Protein AF-A0A662R288-F1 (afdb_monomer_lite)

pLDDT: mean 72.94, std 19.85, range [29.5, 97.81]

Radius of gyration: 33.23 Å; chains: 1; bounding box: 71×56×104 Å

Foldseek 3Di:
DDPPDDDPFKAQPVLQLLLLLVCLQQVWFWFDDPRIIGTDHPVVLVVVLVVCVVVVVVVRSVRSVVSVVDRSDQDLCLLLDKDKDKDWAFPLLVVVLVQVCVVVQADSQLCCLQVQQLVVLVVLLVVLCPDPSGDPVSSVSNVVSSVVRNPTDRDNPQFDFFDFDADDDPVLLVLVVVLVLVLLQVLCVVLVQPSVLSVLVCCLQCPPCPSVPNVVVVPDPDDDPVVVVCPQCVVFAFTAGPPFRWGKGWDWPQSLPQQVSPPVSVVVSCVVPNPSSVVSSLVSQCVQAPPPDDDPVRPPPDPPPPPPDPVDRPSTGTQIFTWGWDRDLSFIDTVNHTLDPVCLLVQLVCCLVVRSVADDDPLVVLVVVLVVCVVVVNVVSNVVSVVSSSNNVSSSVVSSSVSVSVSSSSRGIDMDMYMDSPSCVSVVVSPDPPDDSNVSSSVSSNPVD

Sequence (449 aa):
MESSTTFPTIFDPKYEKSAELIAYLTKGIAYRDNGDIRVAGRSELNKIIAEKYEQKDFIGANEILEAAKRTFEITSEELAERVSRSIRVPTPTYLKLVEIAFKKEVSLASVMRTVVLGPVIKRVLDKLSSRPEVVPERLSRVEAVFEDWIEPESAKQREYFLDFTYERSLEVCEMLTRYVEFEFFRLCAKLDVPKKAAELYWSYVVSPSDTLYGSWLMRTKGMDIHKSYDMVISEGGPSISVGTLFLNYKLHLGLDYVNQVSETDMDGIRDKFGQQIINSMATAIAIMCTEQYMTLEDMYLEEDMFVKHVDEPPSTIHVDFNITQRVDDDHVYLDGIEVCEENRNAIAKNILTQHLHGTILDEQRTQKEIQTAISADDLDTASELSEKLAEYSVRMGVAEWITNSLFSAIETSEVITFTIPPIFIPILNSLQENKQIPDLVERYLQKEQ

Structure (mmCIF, N/CA/C/O backbone):
data_AF-A0A662R288-F1
#
_entry.id   AF-A0A662R288-F1
#
loop_
_atom_site.group_PDB
_atom_site.id
_atom_site.type_symbol
_atom_site.label_atom_id
_atom_site.label_alt_id
_atom_site.label_comp_id
_atom_site.label_asym_id
_atom_site.label_entity_id
_atom_site.label_seq_id
_atom_site.pdbx_PDB_ins_code
_atom_site.Cartn_x
_atom_site.Cartn_y
_atom_site.Cartn_z
_atom_site.occupancy
_atom_site.B_iso_or_equiv
_atom_site.auth_seq_id
_atom_site.auth_comp_id
_atom_site.auth_asym_id
_atom_site.auth_atom_id
_atom_site.pdbx_PDB_model_num
ATOM 1 N N . MET A 1 1 ? -17.562 -25.225 22.498 1.00 29.92 1 MET A N 1
ATOM 2 C CA . MET A 1 1 ? -17.608 -25.149 23.973 1.00 29.92 1 MET A CA 1
ATOM 3 C C . MET A 1 1 ? -17.887 -23.703 24.333 1.00 29.92 1 MET A C 1
ATOM 5 O O . MET A 1 1 ? -17.007 -22.871 24.163 1.00 29.92 1 MET A O 1
ATOM 9 N N . GLU A 1 2 ? -19.125 -23.388 24.699 1.00 29.50 2 GLU A N 1
ATOM 10 C CA . GLU A 1 2 ? -19.513 -22.043 25.134 1.00 29.50 2 GLU A CA 1
ATOM 11 C C . GLU A 1 2 ? -18.982 -21.833 26.553 1.00 29.50 2 GLU A C 1
ATOM 13 O O . GLU A 1 2 ? -19.449 -22.463 27.500 1.00 29.50 2 GLU A O 1
ATOM 18 N N . SER A 1 3 ? -17.937 -21.016 26.704 1.00 35.97 3 SER A N 1
ATOM 19 C CA . SER A 1 3 ? -17.489 -20.600 28.028 1.00 35.97 3 SER A CA 1
ATOM 20 C C . SER A 1 3 ? -18.567 -19.695 28.622 1.00 35.97 3 SER A C 1
ATOM 22 O O . SER A 1 3 ? -18.914 -18.670 28.030 1.00 35.97 3 SER A O 1
ATOM 24 N N . SER A 1 4 ? -19.107 -20.060 29.790 1.00 41.00 4 SER A N 1
ATOM 25 C CA . SER A 1 4 ? -19.939 -19.157 30.589 1.00 41.00 4 SER A CA 1
ATOM 26 C C . SER A 1 4 ? -19.045 -18.017 31.078 1.00 41.00 4 SER A C 1
ATOM 28 O O . SER A 1 4 ? -18.435 -18.072 32.144 1.00 41.00 4 SER A O 1
ATOM 30 N N . THR A 1 5 ? -18.860 -17.021 30.223 1.00 47.38 5 THR A N 1
ATOM 31 C CA . THR A 1 5 ? -17.965 -15.898 30.461 1.00 47.38 5 THR A CA 1
ATOM 32 C C . THR A 1 5 ? -18.755 -14.833 31.196 1.00 47.38 5 THR A C 1
ATOM 34 O O . THR A 1 5 ? -19.338 -13.936 30.587 1.00 47.38 5 THR A O 1
ATOM 37 N N . THR A 1 6 ? -18.775 -14.937 32.525 1.00 60.97 6 THR A N 1
ATOM 38 C CA . THR A 1 6 ? -19.049 -13.790 33.396 1.00 60.97 6 THR A CA 1
ATOM 39 C C . THR A 1 6 ? -18.181 -12.613 32.949 1.00 60.97 6 THR A C 1
ATOM 41 O O . THR A 1 6 ? -17.072 -12.819 32.440 1.00 60.97 6 THR A O 1
ATOM 44 N N . PHE A 1 7 ? -18.670 -11.376 33.089 1.00 66.06 7 PHE A N 1
ATOM 45 C CA . PHE A 1 7 ? -17.823 -10.213 32.821 1.00 66.06 7 PHE A CA 1
ATOM 46 C C . PHE A 1 7 ? -16.514 -10.333 33.612 1.00 66.06 7 PHE A C 1
ATOM 48 O O . PHE A 1 7 ? -16.550 -10.781 34.762 1.00 66.06 7 PHE A O 1
ATOM 55 N N . PRO A 1 8 ? -15.367 -9.948 33.026 1.00 70.94 8 PRO A N 1
ATOM 56 C CA . PRO A 1 8 ? -14.190 -9.716 33.840 1.00 70.94 8 PRO A CA 1
ATOM 57 C C . PRO A 1 8 ? -14.581 -8.691 34.906 1.00 70.94 8 PRO A C 1
ATOM 59 O O . PRO A 1 8 ? -15.168 -7.657 34.593 1.00 70.94 8 PRO A O 1
ATOM 62 N N . THR A 1 9 ? -14.320 -9.006 36.167 1.00 79.75 9 THR A N 1
ATOM 63 C CA . THR A 1 9 ? -14.575 -8.099 37.294 1.00 79.75 9 THR A CA 1
ATOM 64 C C . THR A 1 9 ? -13.290 -7.464 37.807 1.00 79.75 9 THR A C 1
ATOM 66 O O . THR A 1 9 ? -13.352 -6.643 38.714 1.00 79.75 9 THR A O 1
ATOM 69 N N . ILE A 1 10 ? -12.140 -7.823 37.225 1.00 83.69 10 ILE A N 1
ATOM 70 C CA . ILE A 1 10 ? -10.804 -7.324 37.555 1.00 83.69 10 ILE A CA 1
ATOM 71 C C . ILE A 1 10 ? -10.089 -6.976 36.246 1.00 83.69 10 ILE A C 1
ATOM 73 O O . ILE A 1 10 ? -10.077 -7.772 35.305 1.00 83.69 10 ILE A O 1
ATOM 77 N N . PHE A 1 11 ? -9.502 -5.788 36.200 1.00 83.44 11 PHE A N 1
ATOM 78 C CA . PHE A 1 11 ? -8.850 -5.185 35.049 1.00 83.44 11 PHE A CA 1
ATOM 79 C C . PHE A 1 11 ? -7.516 -4.577 35.479 1.00 83.44 11 PHE A C 1
ATOM 81 O O . PHE A 1 11 ? -7.432 -3.913 36.511 1.00 83.44 11 PHE A O 1
ATOM 88 N N . ASP A 1 12 ? -6.489 -4.738 34.649 1.00 83.44 12 ASP A N 1
ATOM 89 C CA . ASP A 1 12 ? -5.259 -3.944 34.750 1.00 83.44 12 ASP A CA 1
ATOM 90 C C . ASP A 1 12 ? -5.601 -2.443 34.585 1.00 83.44 12 ASP A C 1
ATOM 92 O O . ASP A 1 12 ? -6.465 -2.115 33.759 1.00 83.44 12 ASP A O 1
ATOM 96 N N . PRO A 1 13 ? -4.939 -1.518 35.311 1.00 82.75 13 PRO A N 1
ATOM 97 C CA . PRO A 1 13 ? -5.102 -0.069 35.158 1.00 82.75 13 PRO A CA 1
ATOM 98 C C . PRO A 1 13 ? -5.146 0.453 33.725 1.00 82.75 13 PRO A C 1
ATOM 100 O O . PRO A 1 13 ? -5.882 1.395 33.440 1.00 82.75 13 PRO A O 1
ATOM 103 N N . LYS A 1 14 ? -4.397 -0.156 32.800 1.00 81.38 14 LYS A N 1
ATOM 104 C CA . LYS A 1 14 ? -4.391 0.255 31.388 1.00 81.38 14 LYS A CA 1
ATOM 105 C C . LYS A 1 14 ? -5.735 0.039 30.676 1.00 81.38 14 LYS A C 1
ATOM 107 O O . LYS A 1 14 ? -5.948 0.593 29.601 1.00 81.38 14 LYS A O 1
ATOM 112 N N . TYR A 1 15 ? -6.645 -0.739 31.265 1.00 81.69 15 TYR A N 1
ATOM 113 C CA . TYR A 1 15 ? -7.986 -1.020 30.750 1.00 81.69 15 TYR A CA 1
ATOM 114 C C . TYR A 1 15 ? -9.103 -0.321 31.542 1.00 81.69 15 TYR A C 1
ATOM 116 O O . TYR A 1 15 ? -10.254 -0.750 31.460 1.00 81.69 15 TYR A O 1
ATOM 124 N N . GLU A 1 16 ? -8.805 0.774 32.250 1.00 84.75 16 GLU A N 1
ATOM 125 C CA . GLU A 1 16 ? -9.781 1.583 33.006 1.00 84.75 16 GLU A CA 1
ATOM 126 C C . GLU A 1 16 ? -11.053 1.896 32.213 1.00 84.75 16 GLU A C 1
ATOM 128 O O . GLU A 1 16 ? -12.156 1.618 32.674 1.00 84.75 16 GLU A O 1
ATOM 133 N N . LYS A 1 17 ? -10.915 2.352 30.963 1.00 83.56 17 LYS A N 1
ATOM 134 C CA . LYS A 1 17 ? -12.061 2.646 30.086 1.00 83.56 17 LYS A CA 1
ATOM 135 C C . LYS A 1 17 ? -12.937 1.428 29.771 1.00 83.56 17 LYS A C 1
ATOM 137 O O . LYS A 1 17 ? -14.134 1.579 29.543 1.00 83.56 17 LYS A O 1
ATOM 142 N N . SER A 1 18 ? -12.372 0.222 29.796 1.00 82.69 18 SER A N 1
ATOM 143 C CA . SER A 1 18 ? -13.142 -1.023 29.645 1.00 82.69 18 SER A CA 1
ATOM 144 C C . SER A 1 18 ? -13.933 -1.348 30.900 1.00 82.69 18 SER A C 1
ATOM 146 O O . SER A 1 18 ? -15.098 -1.731 30.802 1.00 82.69 18 SER A O 1
ATOM 148 N N . ALA A 1 19 ? -13.334 -1.136 32.071 1.00 85.50 19 ALA A N 1
ATOM 149 C CA . ALA A 1 19 ? -14.025 -1.281 33.344 1.00 85.50 19 ALA A CA 1
ATOM 150 C C . ALA A 1 19 ? -15.165 -0.256 33.486 1.00 85.50 19 ALA A C 1
ATOM 152 O O . ALA A 1 19 ? -16.266 -0.627 33.886 1.00 85.50 19 ALA A O 1
ATOM 153 N N . GLU A 1 20 ? -14.940 1.003 33.093 1.00 86.81 20 GLU A N 1
ATOM 154 C CA . GLU A 1 20 ? -15.966 2.056 33.084 1.00 86.81 20 GLU A CA 1
ATOM 155 C C . GLU A 1 20 ? -17.145 1.705 32.165 1.00 86.81 20 GLU A C 1
ATOM 157 O O . GLU A 1 20 ? -18.300 1.824 32.574 1.00 86.81 20 GLU A O 1
ATOM 162 N N . LEU A 1 21 ? -16.878 1.207 30.951 1.00 86.94 21 LEU A N 1
ATOM 163 C CA . LEU A 1 21 ? -17.926 0.758 30.032 1.00 86.94 21 LEU A CA 1
ATOM 164 C C . LEU A 1 21 ? -18.740 -0.402 30.615 1.00 86.94 21 LEU A C 1
ATOM 166 O O . LEU A 1 21 ? -19.968 -0.395 30.553 1.00 86.94 21 LEU A O 1
ATOM 170 N N . ILE A 1 22 ? -18.080 -1.401 31.202 1.00 87.19 22 ILE A N 1
ATOM 171 C CA . ILE A 1 22 ? -18.778 -2.545 31.802 1.00 87.19 22 ILE A CA 1
ATOM 172 C C . ILE A 1 22 ? -19.601 -2.095 33.012 1.00 87.19 22 ILE A C 1
ATOM 174 O O . ILE A 1 22 ? -20.753 -2.511 33.152 1.00 87.19 22 ILE A O 1
ATOM 178 N N . ALA A 1 23 ? -19.068 -1.200 33.847 1.00 88.62 23 ALA A N 1
ATOM 179 C CA . ALA A 1 23 ? -19.806 -0.586 34.947 1.00 88.62 23 ALA A CA 1
ATOM 180 C C . ALA A 1 23 ? -21.039 0.179 34.435 1.00 88.62 23 ALA A C 1
ATOM 182 O O . ALA A 1 23 ? -22.141 -0.004 34.959 1.00 88.62 23 ALA A O 1
ATOM 183 N N . TYR A 1 24 ? -20.899 0.952 33.354 1.00 89.81 24 TYR A N 1
ATOM 184 C CA . TYR A 1 24 ? -22.025 1.602 32.689 1.00 89.81 24 TYR A CA 1
ATOM 185 C C . TYR A 1 24 ? -23.062 0.572 32.218 1.00 89.81 24 TYR A C 1
ATOM 187 O O . TYR A 1 24 ? -24.219 0.642 32.628 1.00 89.81 24 TYR A O 1
ATOM 195 N N . LEU A 1 25 ? -22.679 -0.436 31.437 1.00 89.25 25 LEU A N 1
ATOM 196 C CA . LEU A 1 25 ? -23.621 -1.417 30.886 1.00 89.25 25 LEU A CA 1
ATOM 197 C C . LEU A 1 25 ? -24.346 -2.237 31.962 1.00 89.25 25 LEU A C 1
ATOM 199 O O . LEU A 1 25 ? -25.500 -2.601 31.759 1.00 89.25 25 LEU A O 1
ATOM 203 N N . THR A 1 26 ? -23.715 -2.489 33.110 1.00 88.38 26 THR A N 1
ATOM 204 C CA . THR A 1 26 ? -24.256 -3.355 34.178 1.00 88.38 26 THR A CA 1
ATOM 205 C C . THR A 1 26 ? -24.857 -2.598 35.367 1.00 88.38 26 THR A C 1
ATOM 207 O O . THR A 1 26 ? -25.312 -3.220 36.326 1.00 88.38 26 THR A O 1
ATOM 210 N N . LYS A 1 27 ? -24.853 -1.252 35.351 1.00 88.19 27 LYS A N 1
ATOM 211 C CA . LYS A 1 27 ? -25.086 -0.415 36.555 1.00 88.19 27 LYS A CA 1
ATOM 212 C C . LYS A 1 27 ? -24.147 -0.786 37.720 1.00 88.19 27 LYS A C 1
ATOM 214 O O . LYS A 1 27 ? -24.495 -0.607 38.891 1.00 88.19 27 LYS A O 1
ATOM 219 N N . GLY A 1 28 ? -22.971 -1.311 37.390 1.00 88.12 28 GLY A N 1
ATOM 220 C CA . GLY A 1 28 ? -21.889 -1.563 38.324 1.00 88.12 28 GLY A CA 1
ATOM 221 C C . GLY A 1 28 ? -21.140 -0.284 38.688 1.00 88.12 28 GLY A C 1
ATOM 222 O O . GLY A 1 28 ? -21.416 0.804 38.181 1.00 88.12 28 GLY A O 1
ATOM 223 N N . ILE A 1 29 ? -20.174 -0.432 39.585 1.00 88.62 29 ILE A N 1
ATOM 224 C CA . ILE A 1 29 ? -19.279 0.631 40.034 1.00 88.62 29 ILE A CA 1
ATOM 225 C C . ILE A 1 29 ? -17.857 0.167 39.744 1.00 88.62 29 ILE A C 1
ATOM 227 O O . ILE A 1 29 ? -17.453 -0.893 40.226 1.00 88.62 29 ILE A O 1
ATOM 231 N N . ALA A 1 30 ? -17.123 0.947 38.948 1.00 89.19 30 ALA A N 1
ATOM 232 C CA . ALA A 1 30 ? -15.697 0.750 38.733 1.00 89.19 30 ALA A CA 1
ATOM 233 C C . ALA A 1 30 ? -14.914 1.408 39.881 1.00 89.19 30 ALA A C 1
ATOM 235 O O . ALA A 1 30 ? -15.137 2.579 40.189 1.00 89.19 30 ALA A O 1
ATOM 236 N N . TYR A 1 31 ? -14.018 0.669 40.530 1.00 88.88 31 TYR A N 1
ATOM 237 C CA . TYR A 1 31 ? -13.206 1.156 41.648 1.00 88.88 31 TYR A CA 1
ATOM 238 C C . TYR A 1 31 ? -11.808 0.541 41.619 1.00 88.88 31 TYR A C 1
ATOM 240 O O . TYR A 1 31 ? -11.610 -0.527 41.049 1.00 88.88 31 TYR A O 1
ATOM 248 N N . ARG A 1 32 ? -10.824 1.200 42.236 1.00 87.75 32 ARG A N 1
ATOM 249 C CA . ARG A 1 32 ? -9.459 0.672 42.334 1.00 87.75 32 ARG A CA 1
ATOM 250 C C . ARG A 1 32 ? -9.286 -0.101 43.643 1.00 87.75 32 ARG A C 1
ATOM 252 O O . ARG A 1 32 ? -9.729 0.365 44.686 1.00 87.75 32 ARG A O 1
ATOM 259 N N . ASP A 1 33 ? -8.645 -1.264 43.593 1.00 85.00 33 ASP A N 1
ATOM 260 C CA . ASP A 1 33 ? -8.300 -2.073 44.769 1.00 85.00 33 ASP A CA 1
ATOM 261 C C . ASP A 1 33 ? -6.966 -2.779 44.526 1.00 85.00 33 ASP A C 1
ATOM 263 O O . ASP A 1 33 ? -6.814 -3.529 43.563 1.00 85.00 33 ASP A O 1
ATOM 267 N N . ASN A 1 34 ? -5.981 -2.511 45.388 1.00 83.00 34 ASN A N 1
ATOM 268 C CA . ASN A 1 34 ? -4.623 -3.068 45.308 1.00 83.00 34 ASN A CA 1
ATOM 269 C C . ASN A 1 34 ? -3.922 -2.879 43.951 1.00 83.00 34 ASN A C 1
ATOM 271 O O . ASN A 1 34 ? -3.138 -3.721 43.524 1.00 83.00 34 ASN A O 1
ATOM 275 N N . GLY A 1 35 ? -4.182 -1.755 43.285 1.00 83.06 35 GLY A N 1
ATOM 276 C CA . GLY A 1 35 ? -3.567 -1.426 42.001 1.00 83.06 35 GLY A CA 1
ATOM 277 C C . GLY A 1 35 ? -4.359 -1.894 40.786 1.00 83.06 35 GLY A C 1
ATOM 278 O O . GLY A 1 35 ? -4.133 -1.322 39.732 1.00 83.06 35 GLY A O 1
ATOM 279 N N . ASP A 1 36 ? -5.324 -2.802 40.929 1.00 87.75 36 ASP A N 1
ATOM 280 C CA . ASP A 1 36 ? -6.225 -3.215 39.847 1.00 87.75 36 ASP A CA 1
ATOM 281 C C . ASP A 1 36 ? -7.520 -2.398 39.853 1.00 87.75 36 ASP A C 1
ATOM 283 O O . ASP A 1 36 ? -7.914 -1.823 40.870 1.00 87.75 36 ASP A O 1
ATOM 287 N N . ILE A 1 37 ? -8.216 -2.377 38.720 1.00 87.94 37 ILE A N 1
ATOM 288 C CA . ILE A 1 37 ? -9.551 -1.797 38.586 1.00 87.94 37 ILE A CA 1
ATOM 289 C C . ILE A 1 37 ? -10.573 -2.923 38.635 1.00 87.94 37 ILE A C 1
ATOM 291 O O . ILE A 1 37 ? -10.475 -3.902 37.904 1.00 87.94 37 ILE A O 1
ATOM 295 N N . ARG A 1 38 ? -11.573 -2.794 39.499 1.00 89.56 38 ARG A N 1
ATOM 296 C CA . ARG A 1 38 ? -12.622 -3.784 39.707 1.00 89.56 38 ARG A CA 1
ATOM 297 C C . ARG A 1 38 ? -13.991 -3.218 39.389 1.00 89.56 38 ARG A C 1
ATOM 299 O O . ARG A 1 38 ? -14.214 -2.025 39.558 1.00 89.56 38 ARG A O 1
ATOM 306 N N . VAL A 1 39 ? -14.907 -4.080 38.953 1.00 88.69 39 VAL A N 1
ATOM 307 C CA . VAL A 1 39 ? -16.311 -3.724 38.709 1.00 88.69 39 VAL A CA 1
ATOM 308 C C . VAL A 1 39 ? -17.202 -4.610 39.563 1.00 88.69 39 VAL A C 1
ATOM 310 O O . VAL A 1 39 ? -17.143 -5.831 39.447 1.00 88.69 39 VAL A O 1
ATOM 313 N N . ALA A 1 40 ? -18.033 -3.994 40.404 1.00 88.19 40 ALA A N 1
ATOM 314 C CA . ALA A 1 40 ? -18.968 -4.708 41.271 1.00 88.19 40 ALA A CA 1
ATOM 315 C C . ALA A 1 40 ? -20.350 -4.047 41.291 1.00 88.19 40 ALA A C 1
ATOM 317 O O . ALA A 1 40 ? -20.490 -2.831 41.131 1.00 88.19 40 ALA A O 1
ATOM 318 N N . GLY A 1 41 ? -21.385 -4.855 41.525 1.00 87.50 41 GLY A N 1
ATOM 319 C CA . GLY A 1 41 ? -22.732 -4.357 41.800 1.00 87.50 41 GLY A CA 1
ATOM 320 C C . GLY A 1 41 ? -22.824 -3.724 43.192 1.00 87.50 41 GLY A C 1
ATOM 321 O O . GLY A 1 41 ? -22.038 -4.026 44.086 1.00 87.50 41 GLY A O 1
ATOM 322 N N . ARG A 1 42 ? -23.827 -2.871 43.426 1.00 85.69 42 ARG A N 1
ATOM 323 C CA . ARG A 1 42 ? -23.955 -2.109 44.686 1.00 85.69 42 ARG A CA 1
ATOM 324 C C . ARG A 1 42 ? -24.045 -2.986 45.945 1.00 85.69 42 ARG A C 1
ATOM 326 O O . ARG A 1 42 ? -23.503 -2.622 46.984 1.00 85.69 42 ARG A O 1
ATOM 333 N N . SER A 1 43 ? -24.720 -4.133 45.864 1.00 85.62 43 SER A N 1
ATOM 334 C CA . SER A 1 43 ? -24.834 -5.087 46.977 1.00 85.62 43 SER A CA 1
ATOM 335 C C . SER A 1 43 ? -23.499 -5.749 47.319 1.00 85.62 43 SER A C 1
ATOM 337 O O . SER A 1 43 ? -23.170 -5.896 48.493 1.00 85.62 43 SER A O 1
ATOM 339 N N . GLU A 1 44 ? -22.728 -6.122 46.300 1.00 87.56 44 GLU A N 1
ATOM 340 C CA . GLU A 1 44 ? -21.397 -6.706 46.454 1.00 87.56 44 GLU A CA 1
ATOM 341 C C . GLU A 1 44 ? -20.402 -5.663 46.969 1.00 87.56 44 GLU A C 1
ATOM 343 O O . GLU A 1 44 ? -19.671 -5.925 47.920 1.00 87.56 44 GLU A O 1
ATOM 348 N N . LEU A 1 45 ? -20.463 -4.438 46.441 1.00 88.12 45 LEU A N 1
ATOM 349 C CA . LEU A 1 45 ? -19.626 -3.330 46.887 1.00 88.12 45 LEU A CA 1
ATOM 350 C C . LEU A 1 45 ? -19.818 -3.025 48.381 1.00 88.12 45 LEU A C 1
ATOM 352 O O . LEU A 1 45 ? -18.841 -2.852 49.103 1.00 88.12 45 LEU A O 1
ATOM 356 N N . ASN A 1 46 ? -21.064 -3.020 48.870 1.00 88.69 46 ASN A N 1
ATOM 357 C CA . ASN A 1 46 ? -21.354 -2.823 50.295 1.00 88.69 46 ASN A CA 1
ATOM 358 C C . ASN A 1 46 ? -20.699 -3.898 51.175 1.00 88.69 46 ASN A C 1
ATOM 360 O O . ASN A 1 46 ? -20.231 -3.590 52.271 1.00 88.69 46 ASN A O 1
ATOM 364 N N . LYS A 1 47 ? -20.651 -5.148 50.694 1.00 91.38 47 LYS A N 1
ATOM 365 C CA . LYS A 1 47 ? -19.984 -6.249 51.394 1.00 91.38 47 LYS A CA 1
ATOM 366 C C . LYS A 1 47 ? -18.471 -6.021 51.452 1.00 91.38 47 LYS A C 1
ATOM 368 O O . LYS A 1 47 ? -17.891 -6.114 52.526 1.00 91.38 47 LYS A O 1
ATOM 373 N N . ILE A 1 48 ? -17.862 -5.638 50.330 1.00 90.81 48 ILE A N 1
ATOM 374 C CA . ILE A 1 48 ? -16.421 -5.354 50.236 1.00 90.81 48 ILE A CA 1
ATOM 375 C C . ILE A 1 48 ? -16.031 -4.180 51.145 1.00 90.81 48 ILE A C 1
ATOM 377 O O . ILE A 1 48 ? -15.029 -4.247 51.853 1.00 90.81 48 ILE A O 1
ATOM 381 N N . ILE A 1 49 ? -16.844 -3.121 51.181 1.00 90.50 49 ILE A N 1
ATOM 382 C CA . ILE A 1 49 ? -16.633 -1.977 52.078 1.00 90.50 49 ILE A CA 1
ATOM 383 C C . ILE A 1 49 ? -16.671 -2.433 53.544 1.00 90.50 49 ILE A C 1
ATOM 385 O O . ILE A 1 49 ? -15.784 -2.069 54.315 1.00 90.50 49 ILE A O 1
ATOM 389 N N . ALA A 1 50 ? -17.657 -3.249 53.933 1.00 91.81 50 ALA A N 1
ATOM 390 C CA . ALA A 1 50 ? -17.756 -3.775 55.296 1.00 91.81 50 ALA A CA 1
ATOM 391 C C . ALA A 1 50 ? -16.529 -4.625 55.679 1.00 91.81 50 ALA A C 1
ATOM 393 O O . ALA A 1 50 ? -15.950 -4.409 56.742 1.00 91.81 50 ALA A O 1
ATOM 394 N N . GLU A 1 51 ? -16.078 -5.514 54.788 1.00 92.81 51 GLU A N 1
ATOM 395 C CA . GLU A 1 51 ? -14.876 -6.337 54.988 1.00 92.81 51 GLU A CA 1
ATOM 396 C C . GLU A 1 51 ? -13.611 -5.475 55.170 1.00 92.81 51 GLU A C 1
ATOM 398 O O . GLU A 1 51 ? -12.796 -5.742 56.055 1.00 92.81 51 GLU A O 1
ATOM 403 N N . LYS A 1 52 ? -13.457 -4.392 54.395 1.00 92.00 52 LYS A N 1
ATOM 404 C CA . LYS A 1 52 ? -12.343 -3.437 54.544 1.00 92.00 52 LYS A CA 1
ATOM 405 C C . LYS A 1 52 ? -12.374 -2.715 55.898 1.00 92.00 52 LYS A C 1
ATOM 407 O O . LYS A 1 52 ? -11.332 -2.570 56.540 1.00 92.00 52 LYS A O 1
ATOM 412 N N . TYR A 1 53 ? -13.560 -2.322 56.375 1.00 91.81 53 TYR A N 1
ATOM 413 C CA . TYR A 1 53 ? -13.728 -1.751 57.718 1.00 91.81 53 TYR A CA 1
ATOM 414 C C . TYR A 1 53 ? -13.373 -2.752 58.828 1.00 91.81 53 TYR A C 1
ATOM 416 O O . TYR A 1 53 ? -12.697 -2.373 59.787 1.00 91.81 53 TYR A O 1
ATOM 424 N N . GLU A 1 54 ? -13.763 -4.025 58.699 1.00 94.56 54 GLU A N 1
ATOM 425 C CA . GLU A 1 54 ? -13.385 -5.090 59.643 1.00 94.56 54 GLU A CA 1
ATOM 426 C C . GLU A 1 54 ? -11.866 -5.314 59.681 1.00 94.56 54 GLU A C 1
ATOM 428 O O . GLU A 1 54 ? -11.281 -5.490 60.753 1.00 94.56 54 GLU A O 1
ATOM 433 N N . GLN A 1 55 ? -11.209 -5.221 58.523 1.00 94.12 55 GLN A N 1
ATOM 434 C CA . GLN A 1 55 ? -9.752 -5.309 58.380 1.00 94.12 55 GLN A CA 1
ATOM 435 C C . GLN A 1 55 ? -9.006 -4.042 58.836 1.00 94.12 55 GLN A C 1
ATOM 437 O O . GLN A 1 55 ? -7.775 -4.031 58.839 1.00 94.12 55 GLN A O 1
ATOM 442 N N . LYS A 1 56 ? -9.722 -2.989 59.259 1.00 94.25 56 LYS A N 1
ATOM 443 C CA . LYS A 1 56 ? -9.179 -1.660 59.600 1.00 94.25 56 LYS A CA 1
ATOM 444 C C . LYS A 1 56 ? -8.464 -0.957 58.432 1.00 94.25 56 LYS A C 1
ATOM 446 O O . LYS A 1 56 ? -7.684 -0.033 58.664 1.00 94.25 56 LYS A O 1
ATOM 451 N N . ASP A 1 57 ? -8.757 -1.340 57.187 1.00 92.12 57 ASP A N 1
ATOM 452 C CA . ASP A 1 57 ? -8.322 -0.639 55.972 1.00 92.12 57 ASP A CA 1
ATOM 453 C C . ASP A 1 57 ? -9.299 0.504 55.648 1.00 92.12 57 ASP A C 1
ATOM 455 O O . ASP A 1 57 ? -10.109 0.448 54.721 1.00 92.12 57 ASP A O 1
ATOM 459 N N . PHE A 1 58 ? -9.263 1.553 56.473 1.00 91.12 58 PHE A N 1
ATOM 460 C CA . PHE A 1 58 ? -10.170 2.696 56.334 1.00 91.12 58 PHE A CA 1
ATOM 461 C C . PHE A 1 58 ? -9.895 3.530 55.079 1.00 91.12 58 PHE A C 1
ATOM 463 O O . PHE A 1 58 ? -10.817 4.153 54.556 1.00 91.12 58 PHE A O 1
ATOM 470 N N . ILE A 1 59 ? -8.642 3.554 54.607 1.00 89.38 59 ILE A N 1
ATOM 471 C CA . ILE A 1 59 ? -8.256 4.294 53.401 1.00 89.38 59 ILE A CA 1
ATOM 472 C C . ILE A 1 59 ? -8.872 3.609 52.182 1.00 89.38 59 ILE A C 1
ATOM 474 O O . ILE A 1 59 ? -9.633 4.255 51.463 1.00 89.38 59 ILE A O 1
ATOM 478 N N . GLY A 1 60 ? -8.657 2.297 52.020 1.00 87.56 60 GLY A N 1
ATOM 479 C CA . GLY A 1 60 ? -9.259 1.535 50.928 1.00 87.56 60 GLY A CA 1
ATOM 480 C C . GLY A 1 60 ? -10.789 1.566 50.966 1.00 87.56 60 GLY A C 1
ATOM 481 O O . GLY A 1 60 ? -11.429 1.776 49.939 1.00 87.56 60 GLY A O 1
ATOM 482 N N . ALA A 1 61 ? -11.406 1.453 52.150 1.00 89.38 61 ALA A N 1
ATOM 483 C CA . ALA A 1 61 ? -12.862 1.575 52.282 1.00 89.38 61 ALA A CA 1
ATOM 484 C C . ALA A 1 61 ? -13.390 2.943 51.805 1.00 89.38 61 ALA A C 1
ATOM 486 O O . ALA A 1 61 ? -14.418 3.009 51.128 1.00 89.38 61 ALA A O 1
ATOM 487 N N . ASN A 1 62 ? -12.689 4.032 52.137 1.00 89.75 62 ASN A N 1
ATOM 488 C CA . ASN A 1 62 ? -13.095 5.379 51.746 1.00 89.75 62 ASN A CA 1
ATOM 489 C C . ASN A 1 62 ? -12.899 5.633 50.242 1.00 89.75 62 ASN A C 1
ATOM 491 O O . ASN A 1 62 ? -13.753 6.258 49.621 1.00 89.75 62 ASN A O 1
ATOM 495 N N . GLU A 1 63 ? -11.832 5.107 49.633 1.00 88.69 63 GLU A N 1
ATOM 496 C CA . GLU A 1 63 ? -11.623 5.167 48.177 1.00 88.69 63 GLU A CA 1
ATOM 497 C C . GLU A 1 63 ? -12.760 4.478 47.408 1.00 88.69 63 GLU A C 1
ATOM 499 O O . GLU A 1 63 ? -13.300 5.041 46.451 1.00 88.69 63 GLU A O 1
ATOM 504 N N . ILE A 1 64 ? -13.190 3.297 47.867 1.00 89.19 64 ILE A N 1
ATOM 505 C CA . ILE A 1 64 ? -14.315 2.562 47.272 1.00 89.19 64 ILE A CA 1
ATOM 506 C C . ILE A 1 64 ? -15.633 3.327 47.464 1.00 89.19 64 ILE A C 1
ATOM 508 O O . ILE A 1 64 ? -16.443 3.405 46.539 1.00 89.19 64 ILE A O 1
ATOM 512 N N . LEU A 1 65 ? -15.856 3.925 48.639 1.00 88.44 65 LEU A N 1
ATOM 513 C CA . LEU A 1 65 ? -17.035 4.757 48.906 1.00 88.44 65 LEU A CA 1
ATOM 514 C C . LEU A 1 65 ? -17.097 5.990 47.997 1.00 88.44 65 LEU A C 1
ATOM 516 O O . LEU A 1 65 ? -18.173 6.321 47.498 1.00 88.44 65 LEU A O 1
ATOM 520 N N . GLU A 1 66 ? -15.972 6.664 47.762 1.00 87.81 66 GLU A N 1
ATOM 521 C CA . GLU A 1 66 ? -15.909 7.799 46.836 1.00 87.81 66 GLU A CA 1
ATOM 522 C C . GLU A 1 66 ? -16.176 7.367 45.390 1.00 87.81 66 GLU A C 1
ATOM 524 O O . GLU A 1 66 ? -16.938 8.030 44.683 1.00 87.81 66 GLU A O 1
ATOM 529 N N . ALA A 1 67 ? -15.647 6.216 44.963 1.00 84.38 67 ALA A N 1
ATOM 530 C CA . ALA A 1 67 ? -15.986 5.633 43.666 1.00 84.38 67 ALA A CA 1
ATOM 531 C C . ALA A 1 67 ? -17.488 5.304 43.559 1.00 84.38 67 ALA A C 1
ATOM 533 O O . ALA A 1 67 ? -18.108 5.590 42.540 1.00 84.38 67 ALA A O 1
ATOM 534 N N . ALA A 1 68 ? -18.108 4.798 44.630 1.00 83.81 68 ALA A N 1
ATOM 535 C CA . ALA A 1 68 ? -19.538 4.479 44.670 1.00 83.81 68 ALA A CA 1
ATOM 536 C C . ALA A 1 68 ? -20.460 5.702 44.581 1.00 83.81 68 ALA A C 1
ATOM 538 O O . ALA A 1 68 ? -21.607 5.585 44.144 1.00 83.81 68 ALA A O 1
ATOM 539 N N . LYS A 1 69 ? -19.982 6.869 45.028 1.00 81.81 69 LYS A N 1
ATOM 540 C CA . LYS A 1 69 ? -20.705 8.142 44.900 1.00 81.81 69 LYS A CA 1
ATOM 541 C C . LYS A 1 69 ? -20.682 8.664 43.466 1.00 81.81 69 LYS A C 1
ATOM 543 O O . LYS A 1 69 ? -21.601 9.382 43.073 1.00 81.81 69 LYS A O 1
ATOM 548 N N . ARG A 1 70 ? -19.658 8.312 42.681 1.00 75.25 70 ARG A N 1
ATOM 549 C CA . ARG A 1 70 ? -19.590 8.664 41.261 1.00 75.25 70 ARG A CA 1
ATOM 550 C C . ARG A 1 70 ? -20.598 7.813 40.505 1.00 75.25 70 ARG A C 1
ATOM 552 O O . ARG A 1 70 ? -20.464 6.600 40.386 1.00 75.25 70 ARG A O 1
ATOM 559 N N . THR A 1 71 ? -21.636 8.465 39.997 1.00 65.19 71 THR A N 1
ATOM 560 C CA . THR A 1 71 ? -22.563 7.801 39.085 1.00 65.19 71 THR A CA 1
ATOM 561 C C . THR A 1 71 ? -21.925 7.863 37.705 1.00 65.19 71 THR A C 1
ATOM 563 O O . THR A 1 71 ? -21.755 8.953 37.169 1.00 65.19 71 THR A O 1
ATOM 566 N N . PHE A 1 72 ? -21.532 6.717 37.149 1.00 68.56 72 PHE A N 1
ATOM 567 C CA . PHE A 1 72 ? -21.099 6.647 35.755 1.00 68.56 72 PHE A CA 1
ATOM 568 C C . PHE A 1 72 ? -22.344 6.701 34.864 1.00 68.56 72 PHE A C 1
ATOM 570 O O . PHE A 1 72 ? -22.920 5.674 34.491 1.00 68.56 72 PHE A O 1
ATOM 577 N N . GLU A 1 73 ? -22.813 7.917 34.596 1.00 77.62 73 GLU A N 1
ATOM 578 C CA . GLU A 1 73 ? -23.645 8.199 33.434 1.00 77.62 73 GLU A CA 1
ATOM 579 C C . GLU A 1 73 ? -22.751 8.751 32.337 1.00 77.62 73 GLU A C 1
ATOM 581 O O . GLU A 1 73 ? -22.020 9.707 32.563 1.00 77.62 73 GLU A O 1
ATOM 586 N N . ILE A 1 74 ? -22.809 8.110 31.175 1.00 80.50 74 ILE A N 1
ATOM 587 C CA . ILE A 1 74 ? -22.193 8.613 29.955 1.00 80.50 74 ILE A CA 1
ATOM 588 C C . ILE A 1 74 ? -23.288 9.374 29.211 1.00 80.50 74 ILE A C 1
ATOM 590 O O . ILE A 1 74 ? -24.383 8.824 29.011 1.00 80.50 74 ILE A O 1
ATOM 594 N N . THR A 1 75 ? -23.029 10.630 28.849 1.00 82.19 75 THR A N 1
ATOM 595 C CA . THR A 1 75 ? -24.000 11.426 28.089 1.00 82.19 75 THR A CA 1
ATOM 596 C C . THR A 1 75 ? -24.117 10.917 26.654 1.00 82.19 75 THR A C 1
ATOM 598 O O . THR A 1 75 ? -23.259 10.192 26.148 1.00 82.19 75 THR A O 1
ATOM 601 N N . SER A 1 76 ? -25.198 11.292 25.968 1.00 81.19 76 SER A N 1
ATOM 602 C CA . SER A 1 76 ? -25.333 10.988 24.541 1.00 81.19 76 SER A CA 1
ATOM 603 C C . SER A 1 76 ? -24.222 11.646 23.716 1.00 81.19 76 SER A C 1
ATOM 605 O O . SER A 1 76 ? -23.772 11.042 22.747 1.00 81.19 76 SER A O 1
ATOM 607 N N . GLU A 1 77 ? -23.748 12.840 24.104 1.00 82.69 77 GLU A N 1
ATOM 608 C CA . GLU A 1 77 ? -22.617 13.487 23.425 1.00 82.69 77 GLU A CA 1
ATOM 609 C C . GLU A 1 77 ? -21.306 12.722 23.632 1.00 82.69 77 GLU A C 1
ATOM 611 O O . GLU A 1 77 ? -20.580 12.501 22.669 1.00 82.69 77 GLU A O 1
ATOM 616 N N . GLU A 1 78 ? -21.021 12.271 24.858 1.00 83.44 78 GLU A N 1
ATOM 617 C CA . GLU A 1 78 ? -19.824 11.475 25.164 1.00 83.44 78 GLU A CA 1
ATOM 618 C C . GLU A 1 78 ? -19.838 10.114 24.453 1.00 83.44 78 GLU A C 1
ATOM 620 O O . GLU A 1 78 ? -18.796 9.625 24.019 1.00 83.44 78 GLU A O 1
ATOM 625 N N . LEU A 1 79 ? -21.017 9.496 24.302 1.00 84.50 79 LEU A N 1
ATOM 626 C CA . LEU A 1 79 ? -21.160 8.259 23.532 1.00 84.50 79 LEU A CA 1
ATOM 627 C C . LEU A 1 79 ? -20.916 8.484 22.033 1.00 84.50 79 LEU A C 1
ATOM 629 O O . LEU A 1 79 ? -20.310 7.628 21.393 1.00 84.50 79 LEU A O 1
ATOM 633 N N . ALA A 1 80 ? -21.385 9.609 21.484 1.00 83.88 80 ALA A N 1
ATOM 634 C CA . ALA A 1 80 ? -21.308 9.926 20.058 1.00 83.88 80 ALA A CA 1
ATOM 635 C C . ALA A 1 80 ? -20.003 10.627 19.634 1.00 83.88 80 ALA A C 1
ATOM 637 O O . ALA A 1 80 ? -19.786 10.830 18.437 1.00 83.88 80 ALA A O 1
ATOM 638 N N . GLU A 1 81 ? -19.136 11.005 20.582 1.00 90.81 81 GLU A N 1
ATOM 639 C CA . GLU A 1 81 ? -17.821 11.582 20.295 1.00 90.81 81 GLU A CA 1
ATOM 640 C C . GLU A 1 81 ? -17.057 10.690 19.307 1.00 90.81 81 GLU A C 1
ATOM 642 O O . GLU A 1 81 ? -17.103 9.466 19.397 1.00 90.81 81 GLU A O 1
ATOM 647 N N . ARG A 1 82 ? -16.331 11.286 18.356 1.00 91.69 82 ARG A N 1
ATOM 648 C CA . ARG A 1 82 ? -15.507 10.556 17.384 1.00 91.69 82 ARG A CA 1
ATOM 649 C C . ARG A 1 82 ? -14.056 10.988 17.533 1.00 91.69 82 ARG A C 1
ATOM 651 O O . ARG A 1 82 ? -13.748 12.171 17.420 1.00 91.69 82 ARG A O 1
ATOM 658 N N . VAL A 1 83 ? -13.156 10.026 17.723 1.00 91.44 83 VAL A N 1
ATOM 659 C CA . VAL A 1 83 ? -11.710 10.280 17.772 1.00 91.44 83 VAL A CA 1
ATOM 660 C C . VAL A 1 83 ? -11.021 9.725 16.535 1.00 91.44 83 VAL A C 1
ATOM 662 O O . VAL A 1 83 ? -11.384 8.660 16.036 1.00 91.44 83 VAL A O 1
ATOM 665 N N . SER A 1 84 ? -10.012 10.442 16.043 1.00 92.00 84 SER A N 1
ATOM 666 C CA . SER A 1 84 ? -9.169 9.965 14.947 1.00 92.00 84 SER A CA 1
ATOM 667 C C . SER A 1 84 ? -8.195 8.897 15.446 1.00 92.00 84 SER A C 1
ATOM 669 O O . SER A 1 84 ?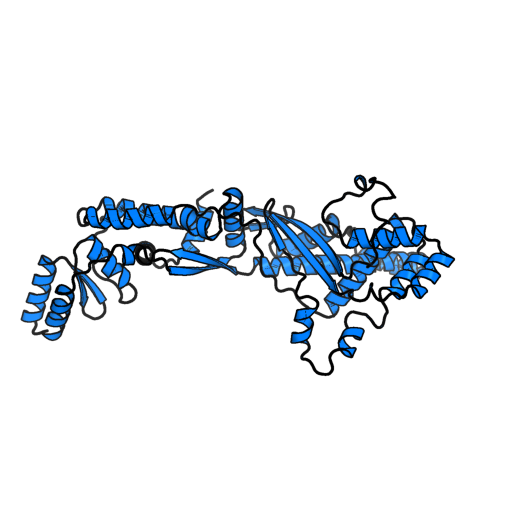 -7.570 9.040 16.502 1.00 92.00 84 SER A O 1
ATOM 671 N N . ARG A 1 85 ? -8.065 7.812 14.685 1.00 90.44 85 ARG A N 1
ATOM 672 C CA . ARG A 1 85 ? -7.111 6.730 14.907 1.00 90.44 85 ARG A CA 1
ATOM 673 C C . ARG A 1 85 ? -6.367 6.444 13.619 1.00 90.44 85 ARG A C 1
ATOM 675 O O . ARG A 1 85 ? -6.967 6.364 12.554 1.00 90.44 85 ARG A O 1
ATOM 682 N N . SER A 1 86 ? -5.066 6.243 13.760 1.00 90.62 86 SER A N 1
ATOM 683 C CA . SER A 1 86 ? -4.187 5.840 12.674 1.00 90.62 86 SER A CA 1
ATOM 684 C C . SER A 1 86 ? -3.572 4.495 13.015 1.00 90.62 86 SER A C 1
ATOM 686 O O . SER A 1 86 ? -3.066 4.309 14.124 1.00 90.62 86 SER A O 1
ATOM 688 N N . ILE A 1 87 ? -3.628 3.567 12.071 1.00 89.06 87 ILE A N 1
ATOM 689 C CA . ILE A 1 87 ? -2.951 2.275 12.157 1.00 89.06 87 ILE A CA 1
ATOM 690 C C . ILE A 1 87 ? -1.981 2.150 10.995 1.00 89.06 87 ILE A C 1
ATOM 692 O O . ILE A 1 87 ? -2.222 2.701 9.927 1.00 89.06 87 ILE A O 1
ATOM 696 N N . ARG A 1 88 ? -0.892 1.426 11.214 1.00 88.31 88 ARG A N 1
ATOM 697 C CA . ARG A 1 88 ? 0.076 1.089 10.177 1.00 88.31 88 ARG A CA 1
ATOM 698 C C . ARG A 1 88 ? -0.160 -0.361 9.773 1.00 88.31 88 ARG A C 1
ATOM 700 O O . ARG A 1 88 ? -0.258 -1.211 10.657 1.00 88.31 88 ARG A O 1
ATOM 707 N N . VAL A 1 89 ? -0.296 -0.621 8.478 1.00 86.62 89 VAL A N 1
ATOM 708 C CA . VAL A 1 89 ? -0.511 -1.965 7.922 1.00 86.62 89 VAL A CA 1
ATOM 709 C C . VAL A 1 89 ? 0.501 -2.236 6.808 1.00 86.62 89 VAL A C 1
ATOM 711 O O . VAL A 1 89 ? 0.940 -1.281 6.169 1.00 86.62 89 VAL A O 1
ATOM 714 N N . PRO A 1 90 ? 0.885 -3.497 6.553 1.00 85.56 90 PRO A N 1
ATOM 715 C CA . PRO A 1 90 ? 1.724 -3.833 5.402 1.00 85.56 90 PRO A CA 1
ATOM 716 C C . PRO A 1 90 ? 1.115 -3.330 4.084 1.00 85.56 90 PRO A C 1
ATOM 718 O O . PRO A 1 90 ? -0.110 -3.362 3.926 1.00 85.56 90 PRO A O 1
ATOM 721 N N . THR A 1 91 ? 1.942 -2.903 3.126 1.00 82.44 91 THR A N 1
ATOM 722 C CA . THR A 1 91 ? 1.470 -2.397 1.822 1.00 82.44 91 THR A CA 1
ATOM 723 C C . THR A 1 91 ? 0.531 -3.370 1.085 1.00 82.44 91 THR A C 1
ATOM 725 O O . THR A 1 91 ? -0.511 -2.918 0.606 1.00 82.44 91 THR A O 1
ATOM 728 N N . PRO A 1 92 ? 0.764 -4.702 1.056 1.00 80.00 92 PRO A N 1
ATOM 729 C CA . PRO A 1 92 ? -0.195 -5.643 0.463 1.00 80.00 92 PRO A CA 1
ATOM 730 C C . PRO A 1 92 ? -1.587 -5.572 1.108 1.00 80.00 92 PRO A C 1
ATOM 732 O O . PRO A 1 92 ? -2.608 -5.585 0.421 1.00 80.00 92 PRO A O 1
ATOM 735 N N . THR A 1 93 ? -1.640 -5.439 2.435 1.00 84.12 93 THR A N 1
ATOM 736 C CA . THR A 1 93 ? -2.885 -5.266 3.197 1.00 84.12 93 THR A CA 1
ATOM 737 C C . THR A 1 93 ? -3.560 -3.937 2.865 1.00 84.12 93 THR A C 1
ATOM 739 O O . THR A 1 93 ? -4.774 -3.898 2.662 1.00 84.12 93 THR A O 1
ATOM 742 N N . TYR A 1 94 ? -2.785 -2.853 2.767 1.00 86.06 94 TYR A N 1
ATOM 743 C CA . TYR A 1 94 ? -3.288 -1.542 2.355 1.00 86.06 94 TYR A CA 1
ATOM 744 C C . TYR A 1 94 ? -3.934 -1.592 0.965 1.00 86.06 94 TYR A C 1
ATOM 746 O O . TYR A 1 94 ? -5.069 -1.145 0.797 1.00 86.06 94 TYR A O 1
ATOM 754 N N . LEU A 1 95 ? -3.255 -2.202 -0.008 1.00 80.56 95 LEU A N 1
ATOM 755 C CA . LEU A 1 95 ? -3.728 -2.302 -1.388 1.00 80.56 95 LEU A CA 1
ATOM 756 C C . LEU A 1 95 ? -5.042 -3.084 -1.514 1.00 80.56 95 LEU A C 1
ATOM 758 O O . LEU A 1 95 ? -5.938 -2.641 -2.230 1.00 80.56 95 LEU A O 1
ATOM 762 N N . LYS A 1 96 ? -5.221 -4.180 -0.761 1.00 83.12 96 LYS A N 1
ATOM 763 C CA . LYS A 1 96 ? -6.510 -4.904 -0.708 1.00 83.12 96 LYS A CA 1
ATOM 764 C C . LYS A 1 96 ? -7.642 -4.018 -0.192 1.00 83.12 96 LYS A C 1
ATOM 766 O O . LYS A 1 96 ? -8.750 -4.034 -0.722 1.00 83.12 96 LYS A O 1
ATOM 771 N N . LEU A 1 97 ? -7.382 -3.236 0.855 1.00 86.69 97 LEU A N 1
ATOM 772 C CA . LEU A 1 97 ? -8.390 -2.340 1.423 1.00 86.69 97 LEU A CA 1
ATOM 773 C C . LEU A 1 97 ? -8.743 -1.202 0.457 1.00 86.69 97 LEU A C 1
ATOM 775 O O . LEU A 1 97 ? -9.917 -0.843 0.357 1.00 86.69 97 LEU A O 1
ATOM 779 N N . VAL A 1 98 ? -7.759 -0.675 -0.276 1.00 84.56 98 VAL A N 1
ATOM 780 C CA . VAL A 1 98 ? -7.965 0.295 -1.362 1.00 84.56 98 VAL A CA 1
ATOM 781 C C . VAL A 1 98 ? -8.809 -0.308 -2.486 1.00 84.56 98 VAL A C 1
ATOM 783 O O . VAL A 1 98 ? -9.755 0.327 -2.950 1.00 84.56 98 VAL A O 1
ATOM 786 N N . GLU A 1 99 ? -8.538 -1.550 -2.884 1.00 79.50 99 GLU A N 1
ATOM 787 C CA . GLU A 1 99 ? -9.330 -2.253 -3.897 1.00 79.50 99 GLU A CA 1
ATOM 788 C C . GLU A 1 99 ? -10.797 -2.412 -3.463 1.00 79.50 99 GLU A C 1
ATOM 790 O O . GLU A 1 99 ? -11.715 -2.145 -4.243 1.00 79.50 99 GLU A O 1
ATOM 795 N N . ILE A 1 100 ? -11.039 -2.791 -2.201 1.00 84.69 100 ILE A N 1
ATOM 796 C CA . ILE A 1 100 ? -12.392 -2.871 -1.630 1.00 84.69 100 ILE A CA 1
ATOM 797 C C . ILE A 1 100 ? -13.059 -1.491 -1.616 1.00 84.69 100 ILE A C 1
ATOM 799 O O . ILE A 1 100 ? -14.236 -1.387 -1.969 1.00 84.69 100 ILE A O 1
ATOM 803 N N . ALA A 1 101 ? -12.328 -0.445 -1.218 1.00 84.88 101 ALA A N 1
ATOM 804 C CA . ALA A 1 101 ? -12.825 0.931 -1.169 1.00 84.88 101 ALA A CA 1
ATOM 805 C C . ALA A 1 101 ? -13.312 1.376 -2.549 1.00 84.88 101 ALA A C 1
ATOM 807 O O . ALA A 1 101 ? -14.440 1.851 -2.688 1.00 84.88 101 ALA A O 1
ATOM 808 N N . PHE A 1 102 ? -12.503 1.108 -3.574 1.00 78.56 102 PHE A N 1
ATOM 809 C CA . PHE A 1 102 ? -12.824 1.410 -4.958 1.00 78.56 102 PHE A CA 1
ATOM 810 C C . PHE A 1 102 ? -14.044 0.628 -5.459 1.00 78.56 102 PHE A C 1
ATOM 812 O O . PHE A 1 102 ? -15.012 1.229 -5.919 1.00 78.56 102 PHE A O 1
ATOM 819 N N . LYS A 1 103 ? -14.048 -0.705 -5.308 1.00 81.31 103 LYS A N 1
ATOM 820 C CA . LYS A 1 103 ? -15.164 -1.573 -5.735 1.00 81.31 103 LYS A CA 1
ATOM 821 C C . LYS A 1 103 ? -16.497 -1.196 -5.085 1.00 81.31 103 LYS A C 1
ATOM 823 O O . LYS A 1 103 ? -17.548 -1.415 -5.680 1.00 81.31 103 LYS A O 1
ATOM 828 N N . LYS A 1 104 ? -16.457 -0.678 -3.854 1.00 84.75 104 LYS A N 1
ATOM 829 C CA . LYS A 1 104 ? -17.639 -0.248 -3.096 1.00 84.75 104 LYS A CA 1
ATOM 830 C C . LYS A 1 104 ? -17.956 1.243 -3.245 1.00 84.75 104 LYS A C 1
ATOM 832 O O . LYS A 1 104 ? -18.951 1.677 -2.676 1.00 84.75 104 LYS A O 1
ATOM 837 N N . GLU A 1 105 ? -17.146 2.007 -3.979 1.00 84.25 105 GLU A N 1
ATOM 838 C CA . GLU A 1 105 ? -17.265 3.465 -4.129 1.00 84.25 105 GLU A CA 1
ATOM 839 C C . GLU A 1 105 ? -17.326 4.221 -2.782 1.00 84.25 105 GLU A C 1
ATOM 841 O O . GLU A 1 105 ? -18.119 5.146 -2.583 1.00 84.25 105 GLU A O 1
ATOM 846 N N . VAL A 1 106 ? -16.483 3.819 -1.827 1.00 86.69 106 VAL A N 1
ATOM 847 C CA . VAL A 1 106 ? -16.383 4.424 -0.488 1.00 86.69 106 VAL A CA 1
ATOM 848 C C . VAL A 1 106 ? -14.941 4.804 -0.163 1.00 86.69 106 VAL A C 1
ATOM 850 O O . VAL A 1 106 ? -14.005 4.353 -0.812 1.00 86.69 106 VAL A O 1
ATOM 853 N N . SER A 1 107 ? -14.735 5.613 0.878 1.00 87.56 107 SER A N 1
ATOM 854 C CA . SER A 1 107 ? -13.382 5.912 1.357 1.00 87.56 107 SER A CA 1
ATOM 855 C C . SER A 1 107 ? -12.734 4.707 2.051 1.00 87.56 107 SER A C 1
ATOM 857 O O . SER A 1 107 ? -13.413 3.863 2.642 1.00 87.56 107 SER A O 1
ATOM 859 N N . LEU A 1 108 ? -11.400 4.682 2.089 1.00 87.94 108 LEU A N 1
ATOM 860 C CA . LEU A 1 108 ? -10.629 3.710 2.870 1.00 87.94 108 LEU A CA 1
ATOM 861 C C . LEU A 1 108 ? -11.013 3.717 4.363 1.00 87.94 108 LEU A C 1
ATOM 863 O O . LEU A 1 108 ? -11.118 2.665 4.995 1.00 87.94 108 LEU A O 1
ATOM 867 N N . ALA A 1 109 ? -11.308 4.896 4.921 1.00 90.31 109 ALA A N 1
ATOM 868 C CA . ALA A 1 109 ? -11.820 5.023 6.284 1.00 90.31 109 ALA A CA 1
ATOM 869 C C . ALA A 1 109 ? -13.190 4.340 6.449 1.00 90.31 109 ALA A C 1
ATOM 871 O O . ALA A 1 109 ? -13.435 3.673 7.455 1.00 90.31 109 ALA A O 1
ATOM 872 N N . SER A 1 110 ? -14.082 4.455 5.461 1.00 91.00 110 SER A N 1
ATOM 873 C CA . SER A 1 110 ? -15.357 3.733 5.440 1.00 91.00 110 SER A CA 1
ATOM 874 C C . SER A 1 110 ? -15.164 2.223 5.306 1.00 91.00 110 SER A C 1
ATOM 876 O O . SER A 1 110 ? -15.870 1.485 5.988 1.00 91.00 110 SER A O 1
ATOM 878 N N . VAL A 1 111 ? -14.184 1.734 4.537 1.00 91.31 111 VAL A N 1
ATOM 879 C CA . VAL A 1 111 ? -13.842 0.296 4.521 1.00 91.31 111 VAL A CA 1
ATOM 880 C C . VAL A 1 111 ? -13.419 -0.174 5.909 1.00 91.31 111 VAL A C 1
ATOM 882 O O . VAL A 1 111 ? -13.978 -1.137 6.432 1.00 91.31 111 VAL A O 1
ATOM 885 N N . MET A 1 112 ? -12.499 0.542 6.557 1.00 91.56 112 MET A N 1
ATOM 886 C CA . MET A 1 112 ? -12.063 0.205 7.914 1.00 91.56 112 MET A CA 1
ATOM 887 C C . MET A 1 112 ? -13.230 0.135 8.902 1.00 91.56 112 MET A C 1
ATOM 889 O O . MET A 1 112 ? -13.330 -0.819 9.674 1.00 91.56 112 MET A O 1
ATOM 893 N N . ARG A 1 113 ? -14.137 1.116 8.868 1.00 91.25 113 ARG A N 1
ATOM 894 C CA . ARG A 1 113 ? -15.305 1.150 9.758 1.00 91.25 113 ARG A CA 1
ATOM 895 C C . ARG A 1 113 ? -16.309 0.045 9.454 1.00 91.25 113 ARG A C 1
ATOM 897 O O . ARG A 1 113 ? -16.672 -0.706 10.349 1.00 91.25 113 ARG A O 1
ATOM 904 N N . THR A 1 114 ? -16.761 -0.046 8.209 1.00 91.12 114 THR A N 1
ATOM 905 C CA . THR A 1 114 ? -17.947 -0.834 7.837 1.00 91.12 114 THR A CA 1
ATOM 906 C C . THR A 1 114 ? -17.628 -2.286 7.517 1.00 91.12 114 THR A C 1
ATOM 908 O O . THR A 1 114 ? -18.426 -3.169 7.813 1.00 91.12 114 THR A O 1
ATOM 911 N N . VAL A 1 115 ? -16.454 -2.538 6.940 1.00 88.38 115 VAL A N 1
ATOM 912 C CA . VAL A 1 115 ? -16.041 -3.860 6.466 1.00 88.38 115 VAL A CA 1
ATOM 913 C C . VAL A 1 115 ? -15.200 -4.545 7.536 1.00 88.38 115 VAL A C 1
ATOM 915 O O . VAL A 1 115 ? -15.522 -5.648 7.956 1.00 88.38 115 VAL A O 1
ATOM 918 N N . VAL A 1 116 ? -14.178 -3.869 8.067 1.00 89.38 116 VAL A N 1
ATOM 919 C CA . VAL A 1 116 ? -13.241 -4.509 9.003 1.00 89.38 116 VAL A CA 1
ATOM 920 C C . VAL A 1 116 ? -13.756 -4.499 10.446 1.00 89.38 116 VAL A C 1
ATOM 922 O O . VAL A 1 116 ? -13.871 -5.546 11.084 1.00 89.38 116 VAL A O 1
ATOM 925 N N . LEU A 1 117 ? -14.044 -3.317 10.999 1.00 90.19 117 LEU A N 1
ATOM 926 C CA . LEU A 1 117 ? -14.344 -3.164 12.429 1.00 90.19 117 LEU A CA 1
ATOM 927 C C . LEU A 1 117 ? -15.817 -3.417 12.765 1.00 90.19 117 LEU A C 1
ATOM 929 O O . LEU A 1 117 ? -16.114 -4.000 13.810 1.00 90.19 117 LEU A O 1
ATOM 933 N N . GLY A 1 118 ? -16.728 -3.015 11.880 1.00 91.00 118 GLY A N 1
ATOM 934 C CA . GLY A 1 118 ? -18.176 -3.119 12.049 1.00 91.00 118 GLY A CA 1
ATOM 935 C C . GLY A 1 118 ? -18.638 -4.526 12.435 1.00 91.00 118 GLY A C 1
ATOM 936 O O . GLY A 1 118 ? -19.230 -4.685 13.506 1.00 91.00 118 GLY A O 1
ATOM 937 N N . PRO A 1 119 ? -18.306 -5.578 11.658 1.00 89.75 119 PRO A N 1
ATOM 938 C CA . PRO A 1 119 ? -18.710 -6.950 11.971 1.00 89.75 119 PRO A CA 1
ATOM 939 C C . PRO A 1 119 ? -18.142 -7.464 13.298 1.00 89.75 119 PRO A C 1
ATOM 941 O O . PRO A 1 119 ? -18.792 -8.243 14.003 1.00 89.75 119 PRO A O 1
ATOM 944 N N . VAL A 1 120 ? -16.928 -7.034 13.657 1.00 87.12 120 VAL A N 1
ATOM 945 C CA . VAL A 1 120 ? -16.284 -7.411 14.921 1.00 87.12 120 VAL A CA 1
ATOM 946 C C . VAL A 1 120 ? -17.033 -6.798 16.097 1.00 87.12 120 VAL A C 1
ATOM 948 O O . VAL A 1 120 ? -17.394 -7.528 17.019 1.00 87.12 120 VAL A O 1
ATOM 951 N N . ILE A 1 121 ? -17.304 -5.492 16.045 1.00 89.50 121 ILE A N 1
ATOM 952 C CA . ILE A 1 121 ? -18.009 -4.760 17.103 1.00 89.50 121 ILE A CA 1
ATOM 953 C C . ILE A 1 121 ? -19.449 -5.257 17.230 1.00 89.50 121 ILE A C 1
ATOM 955 O O . ILE A 1 121 ? -19.874 -5.564 18.345 1.00 89.50 121 ILE A O 1
ATOM 959 N N . LYS A 1 122 ? -20.166 -5.441 16.112 1.00 91.38 122 LYS A N 1
ATOM 960 C CA . LYS A 1 122 ? -21.550 -5.939 16.118 1.00 91.38 122 LYS A CA 1
ATOM 961 C C . LYS A 1 122 ? -21.668 -7.275 16.839 1.00 91.38 122 LYS A C 1
ATOM 963 O O . LYS A 1 122 ? -22.482 -7.413 17.743 1.00 91.38 122 LYS A O 1
ATOM 968 N N . ARG A 1 123 ? -20.764 -8.217 16.553 1.00 87.12 123 ARG A N 1
ATOM 969 C CA . ARG A 1 123 ? -20.726 -9.518 17.238 1.00 87.12 123 ARG A CA 1
ATOM 970 C C . ARG A 1 123 ? -20.557 -9.383 18.754 1.00 87.12 123 ARG A C 1
ATOM 972 O O . ARG A 1 123 ? -21.029 -10.245 19.495 1.00 87.12 123 ARG A O 1
ATOM 979 N N . VAL A 1 124 ? -19.850 -8.360 19.238 1.00 85.62 124 VAL A N 1
ATOM 980 C CA . VAL A 1 124 ? -19.736 -8.116 20.686 1.00 85.62 124 VAL A CA 1
ATOM 981 C C . VAL A 1 124 ? -21.026 -7.564 21.242 1.00 85.62 124 VAL A C 1
ATOM 983 O O . VAL A 1 124 ? -21.476 -8.058 22.268 1.00 85.62 124 VAL A O 1
ATOM 986 N N . LEU A 1 125 ? -21.614 -6.572 20.574 1.00 89.81 125 LEU A N 1
ATOM 987 C CA . LEU A 1 125 ? -22.885 -5.982 20.985 1.00 89.81 125 LEU A CA 1
ATOM 988 C C . LEU A 1 125 ? -23.977 -7.059 21.058 1.00 89.81 125 LEU A C 1
ATOM 990 O O . LEU A 1 125 ? -24.623 -7.195 22.095 1.00 89.81 125 LEU A O 1
ATOM 994 N N . ASP A 1 126 ? -24.058 -7.936 20.055 1.00 89.88 126 ASP A N 1
ATOM 995 C CA . ASP A 1 126 ? -24.987 -9.068 20.037 1.00 89.88 126 ASP A CA 1
ATOM 996 C C . ASP A 1 126 ? -24.744 -10.013 21.227 1.00 89.88 126 ASP A C 1
ATOM 998 O O . ASP A 1 126 ? -25.679 -10.416 21.921 1.00 89.88 126 ASP A O 1
ATOM 1002 N N . LYS A 1 127 ? -23.479 -10.326 21.543 1.00 86.12 127 LYS A N 1
ATOM 1003 C CA . LYS A 1 127 ? -23.139 -11.125 22.733 1.00 86.12 127 LYS A CA 1
ATOM 1004 C C . LYS A 1 127 ? -23.532 -10.420 24.029 1.00 86.12 127 LYS A C 1
ATOM 1006 O O . LYS A 1 127 ? -24.015 -11.086 24.942 1.00 86.12 127 LYS A O 1
ATOM 1011 N N . LEU A 1 128 ? -23.327 -9.109 24.130 1.00 86.50 128 LEU A N 1
ATOM 1012 C CA . LEU A 1 128 ? -23.707 -8.316 25.299 1.00 86.50 128 LEU A CA 1
ATOM 1013 C C . LEU A 1 128 ? -25.230 -8.286 25.479 1.00 86.50 128 LEU A C 1
ATOM 1015 O O . LEU A 1 128 ? -25.687 -8.390 26.613 1.00 86.50 128 LEU A O 1
ATOM 1019 N N . SER A 1 129 ? -26.006 -8.242 24.392 1.00 89.19 129 SER A N 1
ATOM 1020 C CA . SER A 1 129 ? -27.478 -8.250 24.430 1.00 89.19 129 SER A CA 1
ATOM 1021 C C . SER A 1 129 ? -28.062 -9.518 25.063 1.00 89.19 129 SER A C 1
ATOM 1023 O O . SER A 1 129 ? -29.117 -9.479 25.692 1.00 89.19 129 SER A O 1
ATOM 1025 N N . SER A 1 130 ? -27.345 -10.642 24.955 1.00 87.75 130 SER A N 1
ATOM 1026 C CA . SER A 1 130 ? -27.757 -11.928 25.529 1.00 87.75 130 SER A CA 1
ATOM 1027 C C . SER A 1 130 ? -27.460 -12.075 27.028 1.00 87.75 130 SER A C 1
ATOM 1029 O O . SER A 1 130 ? -27.869 -13.063 27.641 1.00 87.75 130 SER A O 1
ATOM 1031 N N . ARG A 1 131 ? -26.734 -11.124 27.634 1.00 85.69 131 ARG A N 1
ATOM 1032 C CA . ARG A 1 131 ? -26.291 -11.224 29.030 1.00 85.69 131 ARG A CA 1
ATOM 1033 C C . ARG A 1 131 ? -27.326 -10.634 29.989 1.00 85.69 131 ARG A C 1
ATOM 1035 O O . ARG A 1 131 ? -27.689 -9.469 29.829 1.00 85.69 131 ARG A O 1
ATOM 1042 N N . PRO A 1 132 ? -27.752 -11.375 31.028 1.00 87.00 132 PRO A N 1
ATOM 1043 C CA . PRO A 1 132 ? -28.788 -10.909 31.947 1.00 87.00 132 PRO A CA 1
ATOM 1044 C C . PRO A 1 132 ? -28.339 -9.731 32.823 1.00 87.00 132 PRO A C 1
ATOM 1046 O O . PRO A 1 132 ? -29.182 -8.986 33.317 1.00 87.00 132 PRO A O 1
ATOM 1049 N N . GLU A 1 133 ? -27.032 -9.546 33.027 1.00 88.31 133 GLU A N 1
ATOM 1050 C CA . GLU A 1 133 ? -26.486 -8.443 33.824 1.00 88.31 133 GLU A CA 1
ATOM 1051 C C . GLU A 1 133 ? -26.442 -7.112 33.058 1.00 88.31 133 GLU A C 1
ATOM 1053 O O . GLU A 1 133 ? -26.264 -6.059 33.673 1.00 88.31 133 GLU A O 1
ATOM 1058 N N . VAL A 1 134 ? -26.580 -7.134 31.727 1.00 89.50 134 VAL A N 1
ATOM 1059 C CA . VAL A 1 134 ? -26.537 -5.931 30.886 1.00 89.50 134 VAL A CA 1
ATOM 1060 C C . VAL A 1 134 ? -27.896 -5.245 30.890 1.00 89.50 134 VAL A C 1
ATOM 1062 O O . VAL A 1 134 ? -28.935 -5.861 30.678 1.00 89.50 134 VAL A O 1
ATOM 1065 N N . VAL A 1 135 ? -27.893 -3.931 31.102 1.00 92.44 135 VAL A N 1
ATOM 1066 C CA . VAL A 1 135 ? -29.103 -3.112 31.096 1.00 92.44 135 VAL A CA 1
ATOM 1067 C C . VAL A 1 135 ? -29.511 -2.798 29.652 1.00 92.44 135 VAL A C 1
ATOM 1069 O O . VAL A 1 135 ? -28.791 -2.046 28.988 1.00 92.44 135 VAL A O 1
ATOM 1072 N N . PRO A 1 136 ? -30.685 -3.269 29.177 1.00 92.88 136 PRO A N 1
ATOM 1073 C CA . PRO A 1 136 ? -31.072 -3.149 27.768 1.00 92.88 136 PRO A CA 1
ATOM 1074 C C . PRO A 1 136 ? -31.111 -1.709 27.252 1.00 92.88 136 PRO A C 1
ATOM 1076 O O . PRO A 1 136 ? -30.632 -1.430 26.159 1.00 92.88 136 PRO A O 1
ATOM 1079 N N . GLU A 1 137 ? -31.615 -0.771 28.061 1.00 93.44 137 GLU A N 1
ATOM 1080 C CA . GLU A 1 137 ? -31.701 0.648 27.685 1.00 93.44 137 GLU A CA 1
ATOM 1081 C C . GLU A 1 137 ? -30.317 1.270 27.435 1.00 93.44 137 GLU A C 1
ATOM 1083 O O . GLU A 1 137 ? -30.148 2.063 26.512 1.00 93.44 137 GLU A O 1
ATOM 1088 N N . ARG A 1 138 ? -29.307 0.901 28.235 1.00 92.31 138 ARG A N 1
ATOM 1089 C CA . ARG A 1 138 ? -27.939 1.424 28.094 1.00 92.31 138 ARG A CA 1
ATOM 1090 C C . ARG A 1 138 ? -27.243 0.822 26.881 1.00 92.31 138 ARG A C 1
ATOM 1092 O O . ARG A 1 138 ? -26.579 1.549 26.149 1.00 92.31 138 ARG A O 1
ATOM 1099 N N . LEU A 1 139 ? -27.443 -0.474 26.641 1.00 92.75 139 LEU A N 1
ATOM 1100 C CA . LEU A 1 139 ? -26.944 -1.128 25.435 1.00 92.75 139 LEU A CA 1
ATOM 1101 C C . LEU A 1 139 ? -27.576 -0.531 24.171 1.00 92.75 139 LEU A C 1
ATOM 1103 O O . LEU A 1 139 ? -26.846 -0.216 23.242 1.00 92.75 139 LEU A O 1
ATOM 1107 N N . SER A 1 140 ? -28.886 -0.264 24.182 1.00 93.88 140 SER A N 1
ATOM 1108 C CA . SER A 1 140 ? -29.597 0.332 23.038 1.00 93.88 140 SER A CA 1
ATOM 1109 C C . SER A 1 140 ? -29.009 1.689 22.626 1.00 93.88 140 SER A C 1
ATOM 1111 O O . SER A 1 140 ? -28.963 2.013 21.444 1.00 93.88 140 SER A O 1
ATOM 1113 N N . ARG A 1 141 ? -28.519 2.493 23.584 1.00 93.94 141 ARG A N 1
ATOM 1114 C CA . ARG A 1 141 ? -27.830 3.765 23.286 1.00 93.94 141 ARG A CA 1
ATOM 1115 C C . ARG A 1 141 ? -26.476 3.543 22.608 1.00 93.94 141 ARG A C 1
ATOM 1117 O O . ARG A 1 141 ? -26.134 4.277 21.689 1.00 93.94 141 ARG A O 1
ATOM 1124 N N . VAL A 1 142 ? -25.723 2.531 23.042 1.00 93.06 142 VAL A N 1
ATOM 1125 C CA . VAL A 1 142 ? -24.445 2.147 22.417 1.00 93.06 142 VAL A CA 1
ATOM 1126 C C . VAL A 1 142 ? -24.676 1.574 21.016 1.00 93.06 142 VAL A C 1
ATOM 1128 O O . VAL A 1 142 ? -23.937 1.904 20.093 1.00 93.06 142 VAL A O 1
ATOM 1131 N N . GLU A 1 143 ? -25.717 0.761 20.838 1.00 94.56 143 GLU A N 1
ATOM 1132 C CA . GLU A 1 143 ? -26.131 0.237 19.534 1.00 94.56 143 GLU A CA 1
ATOM 1133 C C . GLU A 1 143 ? -26.554 1.361 18.588 1.00 94.56 143 GLU A C 1
ATOM 1135 O O . GLU A 1 143 ? -26.126 1.366 17.443 1.00 94.56 143 GLU A O 1
ATOM 1140 N N . ALA A 1 144 ? -27.298 2.365 19.060 1.00 94.38 144 ALA A N 1
ATOM 1141 C CA . ALA A 1 144 ? -27.662 3.519 18.237 1.00 94.38 144 ALA A CA 1
ATOM 1142 C C . ALA A 1 144 ? -26.429 4.283 17.718 1.00 94.38 144 ALA A C 1
ATOM 1144 O O . ALA A 1 144 ? -26.382 4.644 16.545 1.00 94.38 144 ALA A O 1
ATOM 1145 N N . VAL A 1 145 ? -25.409 4.479 18.563 1.00 94.38 145 VAL A N 1
ATOM 1146 C CA . VAL A 1 145 ? -24.126 5.066 18.134 1.00 94.38 145 VAL A CA 1
ATOM 1147 C C . VAL A 1 145 ? -23.397 4.165 17.140 1.00 94.38 145 VAL A C 1
ATOM 1149 O O . VAL A 1 145 ? -22.738 4.660 16.231 1.00 94.38 145 VAL A O 1
ATOM 1152 N N . PHE A 1 146 ? -23.491 2.845 17.305 1.00 95.12 146 PHE A N 1
ATOM 1153 C CA . PHE A 1 146 ? -22.869 1.901 16.384 1.00 95.12 146 PHE A CA 1
ATOM 1154 C C . PHE A 1 146 ? -23.494 2.003 14.996 1.00 95.12 146 PHE A C 1
ATOM 1156 O O . PHE A 1 146 ? -22.749 2.161 14.035 1.00 95.12 146 PHE A O 1
ATOM 1163 N N . GLU A 1 147 ? -24.825 1.961 14.911 1.00 94.62 147 GLU A N 1
ATOM 1164 C CA . GLU A 1 147 ? -25.551 2.048 13.642 1.00 94.62 147 GLU A CA 1
ATOM 1165 C C . GLU A 1 147 ? -25.258 3.379 12.923 1.00 94.62 147 GLU A C 1
ATOM 1167 O O . GLU A 1 147 ? -24.934 3.352 11.742 1.00 94.62 147 GLU A O 1
ATOM 1172 N N . ASP A 1 148 ? -25.239 4.515 13.637 1.00 93.12 148 ASP A N 1
ATOM 1173 C CA . ASP A 1 148 ? -24.827 5.823 13.084 1.00 93.12 148 ASP A CA 1
ATOM 1174 C C . ASP A 1 148 ? -23.374 5.821 12.573 1.00 93.12 148 ASP A C 1
ATOM 1176 O O . ASP A 1 148 ? -23.057 6.359 11.513 1.00 93.12 148 ASP A O 1
ATOM 1180 N N . TRP A 1 149 ? -22.457 5.203 13.319 1.00 93.31 149 TRP A N 1
ATOM 1181 C CA . TRP A 1 149 ? -21.036 5.223 12.982 1.00 93.31 149 TRP A CA 1
ATOM 1182 C C . TRP A 1 149 ? -20.672 4.340 11.779 1.00 93.31 149 TRP A C 1
ATOM 1184 O O . TRP A 1 149 ? -19.714 4.662 11.062 1.00 93.31 149 TRP A O 1
ATOM 1194 N N . ILE A 1 150 ? -21.402 3.240 11.560 1.00 93.50 150 ILE A N 1
ATOM 1195 C CA . ILE A 1 150 ? -21.193 2.346 10.412 1.00 93.50 150 ILE A CA 1
ATOM 1196 C C . ILE A 1 150 ? -21.905 2.812 9.141 1.00 93.50 150 ILE A C 1
ATOM 1198 O O . ILE A 1 150 ? -21.761 2.155 8.108 1.00 93.50 150 ILE A O 1
ATOM 1202 N N . GLU A 1 151 ? -22.663 3.910 9.175 1.00 89.12 151 GLU A N 1
ATOM 1203 C CA . GLU A 1 151 ? -23.225 4.457 7.946 1.00 89.12 151 GLU A CA 1
ATOM 1204 C C . GLU A 1 151 ? -22.085 4.843 6.985 1.00 89.12 151 GLU A C 1
ATOM 1206 O O . GLU A 1 151 ? -21.161 5.580 7.356 1.00 89.12 151 GLU A O 1
ATOM 1211 N N . PRO A 1 152 ? -22.088 4.316 5.747 1.00 77.50 152 PRO A N 1
ATOM 1212 C CA . PRO A 1 152 ? -21.017 4.582 4.807 1.00 77.50 152 PRO A CA 1
ATOM 1213 C C . PRO A 1 152 ? -21.069 6.044 4.369 1.00 77.50 152 PRO A C 1
ATOM 1215 O O . PRO A 1 152 ? -22.021 6.499 3.738 1.00 77.50 152 PRO A O 1
ATOM 1218 N N . GLU A 1 153 ? -19.997 6.781 4.642 1.00 77.19 153 GLU A N 1
ATOM 1219 C CA . GLU A 1 153 ? -19.796 8.081 4.013 1.00 77.19 153 GLU A CA 1
ATOM 1220 C C . GLU A 1 153 ? -19.499 7.869 2.527 1.00 77.19 153 GLU A C 1
ATOM 1222 O O . GLU A 1 153 ? -18.494 7.243 2.166 1.00 77.19 153 GLU A O 1
ATOM 1227 N N . SER A 1 154 ? -20.373 8.397 1.667 1.00 67.50 154 SER A N 1
ATOM 1228 C CA . SER A 1 154 ? -20.129 8.441 0.230 1.00 67.50 154 SER A CA 1
ATOM 1229 C C . SER A 1 154 ? -18.939 9.358 -0.033 1.00 67.50 154 SER A C 1
ATOM 1231 O O . SER A 1 154 ? -19.018 10.568 0.194 1.00 67.50 154 SER A O 1
ATOM 1233 N N . ALA A 1 155 ? -17.845 8.800 -0.533 1.00 64.06 155 ALA A N 1
ATOM 1234 C CA . ALA A 1 155 ? -16.684 9.570 -0.939 1.00 64.06 155 ALA A CA 1
ATOM 1235 C C . ALA A 1 155 ? -16.293 9.141 -2.348 1.00 64.06 155 ALA A C 1
ATOM 1237 O O . ALA A 1 155 ? -15.901 8.002 -2.572 1.00 64.06 155 ALA A O 1
ATOM 1238 N N . LYS A 1 156 ? -16.358 10.078 -3.298 1.00 58.75 156 LYS A N 1
ATOM 1239 C CA . LYS A 1 156 ? -15.810 9.895 -4.649 1.00 58.75 156 LYS A CA 1
ATOM 1240 C C . LYS A 1 156 ? -14.299 10.123 -4.631 1.00 58.75 156 LYS A C 1
ATOM 1242 O O . LYS A 1 156 ? -13.800 10.987 -5.350 1.00 58.75 156 LYS A O 1
ATOM 1247 N N . GLN A 1 157 ? -13.577 9.425 -3.761 1.00 57.38 157 GLN A N 1
ATOM 1248 C CA . GLN A 1 157 ? -12.123 9.465 -3.813 1.00 57.38 157 GLN A CA 1
ATOM 1249 C C . GLN A 1 157 ? -11.698 8.559 -4.970 1.00 57.38 157 GLN A C 1
ATOM 1251 O O . GLN A 1 157 ? -11.890 7.350 -4.914 1.00 57.38 157 GLN A O 1
ATOM 1256 N N . ARG A 1 158 ? -11.247 9.174 -6.068 1.00 53.69 158 ARG A N 1
ATOM 1257 C CA . ARG A 1 158 ? -10.924 8.460 -7.313 1.00 53.69 158 ARG A CA 1
ATOM 1258 C C . ARG A 1 158 ? -9.503 7.902 -7.331 1.00 53.69 158 ARG A C 1
ATOM 1260 O O . ARG A 1 158 ? -9.218 7.037 -8.146 1.00 53.69 158 ARG A O 1
ATOM 1267 N N . GLU A 1 159 ? -8.630 8.393 -6.455 1.00 60.19 159 GLU A N 1
ATOM 1268 C CA . GLU A 1 159 ? -7.194 8.116 -6.508 1.00 60.19 159 GLU A CA 1
ATOM 1269 C C . GLU A 1 159 ? -6.618 7.929 -5.099 1.00 60.19 159 GLU A C 1
ATOM 1271 O O . GLU A 1 159 ? -7.000 8.633 -4.155 1.00 60.19 159 GLU A O 1
ATOM 1276 N N . TYR A 1 160 ? -5.704 6.964 -4.982 1.00 64.69 160 TYR A N 1
ATOM 1277 C CA . TYR A 1 160 ? -4.934 6.652 -3.782 1.00 64.69 160 TYR A CA 1
ATOM 1278 C C . TYR A 1 160 ? -3.458 6.634 -4.165 1.00 64.69 160 TYR A C 1
ATOM 1280 O O . TYR A 1 160 ? -3.056 5.871 -5.034 1.00 64.69 160 TYR A O 1
ATOM 1288 N N . PHE A 1 161 ? -2.644 7.457 -3.514 1.00 60.00 161 PHE A N 1
ATOM 1289 C CA . PHE A 1 161 ? -1.212 7.520 -3.788 1.00 60.00 161 PHE A CA 1
ATOM 1290 C C . PHE A 1 161 ? -0.462 6.671 -2.762 1.00 60.00 161 PHE A C 1
ATOM 1292 O O . PHE A 1 161 ? -0.775 6.729 -1.573 1.00 60.00 161 PHE A O 1
ATOM 1299 N N . LEU A 1 162 ? 0.502 5.879 -3.229 1.00 58.88 162 LEU A N 1
ATOM 1300 C CA . LEU A 1 162 ? 1.534 5.309 -2.369 1.00 58.88 162 LEU A CA 1
ATOM 1301 C C . LEU A 1 162 ? 2.724 6.267 -2.380 1.00 58.88 162 LEU A C 1
ATOM 1303 O O . LEU A 1 162 ? 3.108 6.752 -3.445 1.00 58.88 162 LEU A O 1
ATOM 1307 N N . ASP A 1 163 ? 3.304 6.526 -1.213 1.00 51.59 163 ASP A N 1
ATOM 1308 C CA . ASP A 1 163 ? 4.534 7.305 -1.118 1.00 51.59 163 ASP A CA 1
ATOM 1309 C C . ASP A 1 163 ? 5.726 6.390 -1.420 1.00 51.59 163 ASP A C 1
ATOM 1311 O O . ASP A 1 163 ? 6.040 5.472 -0.662 1.00 51.59 163 ASP A O 1
ATOM 1315 N N . PHE A 1 164 ? 6.417 6.646 -2.531 1.00 55.81 164 PHE A N 1
ATOM 1316 C CA . PHE A 1 164 ? 7.628 5.918 -2.903 1.00 55.81 164 PHE A CA 1
ATOM 1317 C C . PHE A 1 164 ? 8.869 6.760 -2.626 1.00 55.81 164 PHE A C 1
ATOM 1319 O O . PHE A 1 164 ? 8.991 7.896 -3.086 1.00 55.81 164 PHE A O 1
ATOM 1326 N N . THR A 1 165 ? 9.853 6.161 -1.962 1.00 51.31 165 THR A N 1
ATOM 1327 C CA . THR A 1 165 ? 11.233 6.656 -1.973 1.00 51.31 165 THR A CA 1
ATOM 1328 C C . THR A 1 165 ? 12.052 5.839 -2.961 1.00 51.31 165 THR A C 1
ATOM 1330 O O . THR A 1 165 ? 12.284 4.652 -2.735 1.00 51.31 165 THR A O 1
ATOM 1333 N N . TYR A 1 166 ? 12.502 6.474 -4.042 1.00 61.16 166 TYR A N 1
ATOM 1334 C CA . TYR A 1 166 ? 13.438 5.885 -5.001 1.00 61.16 166 TYR A CA 1
ATOM 1335 C C . TYR A 1 166 ? 14.870 6.361 -4.742 1.00 61.16 166 TYR A C 1
ATOM 1337 O O . TYR A 1 166 ? 15.107 7.454 -4.217 1.00 61.16 166 TYR A O 1
ATOM 1345 N N . GLU A 1 167 ? 15.840 5.528 -5.123 1.00 58.44 167 GLU A N 1
ATOM 1346 C CA . GLU A 1 167 ? 17.254 5.884 -5.060 1.00 58.44 167 GLU A CA 1
ATOM 1347 C C . GLU A 1 167 ? 17.564 6.991 -6.078 1.00 58.44 167 GLU A C 1
ATOM 1349 O O . GLU A 1 167 ? 17.312 6.852 -7.276 1.00 58.44 167 GLU A O 1
ATOM 1354 N N . ARG A 1 168 ? 18.101 8.108 -5.578 1.00 59.53 168 ARG A N 1
ATOM 1355 C CA . ARG A 1 168 ? 18.480 9.294 -6.357 1.00 59.53 168 ARG A CA 1
ATOM 1356 C C . ARG A 1 168 ? 20.004 9.354 -6.494 1.00 59.53 168 ARG A C 1
ATOM 1358 O O . ARG A 1 168 ? 20.650 10.179 -5.848 1.00 59.53 168 ARG A O 1
ATOM 1365 N N . SER A 1 169 ? 20.583 8.444 -7.278 1.00 65.31 169 SER A N 1
ATOM 1366 C CA . SER A 1 169 ? 22.027 8.412 -7.549 1.00 65.31 169 SER A CA 1
ATOM 1367 C C . SER A 1 169 ? 22.360 9.022 -8.916 1.00 65.31 169 SER A C 1
ATOM 1369 O O . SER A 1 169 ? 21.541 9.023 -9.835 1.00 65.31 169 SER A O 1
ATOM 1371 N N . LEU A 1 170 ? 23.584 9.544 -9.060 1.00 64.38 170 LEU A N 1
ATOM 1372 C CA . LEU A 1 170 ? 24.079 10.068 -10.340 1.00 64.38 170 LEU A CA 1
ATOM 1373 C C . LEU A 1 170 ? 24.030 8.997 -11.440 1.00 64.38 170 LEU A C 1
ATOM 1375 O O . LEU A 1 170 ? 23.664 9.290 -12.572 1.00 64.38 170 LEU A O 1
ATOM 1379 N N . GLU A 1 171 ? 24.344 7.756 -11.076 1.00 70.38 171 GLU A N 1
ATOM 1380 C CA . GLU A 1 171 ? 24.343 6.604 -11.974 1.00 70.38 171 GLU A CA 1
ATOM 1381 C C . GLU A 1 171 ? 22.946 6.327 -12.550 1.00 70.38 171 GLU A C 1
ATOM 1383 O O . GLU A 1 171 ? 22.803 6.142 -13.758 1.00 70.38 171 GLU A O 1
ATOM 1388 N N . VAL A 1 172 ? 21.897 6.408 -11.720 1.00 67.94 172 VAL A N 1
ATOM 1389 C CA . VAL A 1 172 ? 20.502 6.278 -12.174 1.00 67.94 172 VAL A CA 1
ATOM 1390 C C . VAL A 1 172 ? 20.137 7.398 -13.150 1.00 67.94 172 VAL A C 1
ATOM 1392 O O . VAL A 1 172 ? 19.538 7.135 -14.191 1.00 67.94 172 VAL A O 1
ATOM 1395 N N . CYS A 1 173 ? 20.528 8.642 -12.869 1.00 66.12 173 CYS A N 1
ATOM 1396 C CA . CYS A 1 173 ? 20.258 9.770 -13.764 1.00 66.12 173 CYS A CA 1
ATOM 1397 C C . CYS A 1 173 ? 20.958 9.620 -15.125 1.00 66.12 173 CYS A C 1
ATOM 1399 O O . CYS A 1 173 ? 20.345 9.867 -16.166 1.00 66.12 173 CYS A O 1
ATOM 1401 N N . GLU A 1 174 ? 22.227 9.204 -15.138 1.00 70.62 174 GLU A N 1
ATOM 1402 C CA . GLU A 1 174 ? 22.979 8.958 -16.375 1.00 70.62 174 GLU A CA 1
ATOM 1403 C C . GLU A 1 174 ? 22.350 7.830 -17.199 1.00 70.62 174 GLU A C 1
ATOM 1405 O O . GLU A 1 174 ? 22.183 7.957 -18.413 1.00 70.62 174 GLU A O 1
ATOM 1410 N N . MET A 1 175 ? 21.946 6.749 -16.533 1.00 80.44 175 MET A N 1
ATOM 1411 C CA . MET A 1 175 ? 21.249 5.625 -17.149 1.00 80.44 175 MET A CA 1
ATOM 1412 C C . MET A 1 175 ? 19.915 6.051 -17.777 1.00 80.44 175 MET A C 1
ATOM 1414 O O . MET A 1 175 ? 19.664 5.744 -18.941 1.00 80.44 175 MET A O 1
ATOM 1418 N N . LEU A 1 176 ? 19.078 6.794 -17.048 1.00 72.56 176 LEU A N 1
ATOM 1419 C CA . LEU A 1 176 ? 17.791 7.285 -17.554 1.00 72.56 176 LEU A CA 1
ATOM 1420 C C . LEU A 1 176 ? 17.961 8.267 -18.719 1.00 72.56 176 LEU A C 1
ATOM 1422 O O . LEU A 1 176 ? 17.206 8.210 -19.685 1.00 72.56 176 LEU A O 1
ATOM 1426 N N . THR A 1 177 ? 18.985 9.121 -18.670 1.00 71.44 177 THR A N 1
ATOM 1427 C CA . THR A 1 177 ? 19.312 10.033 -19.778 1.00 71.44 177 THR A CA 1
ATOM 1428 C C . THR A 1 177 ? 19.647 9.250 -21.048 1.00 71.44 177 THR A C 1
ATOM 1430 O O . THR A 1 177 ? 19.106 9.546 -22.111 1.00 71.44 177 THR A O 1
ATOM 1433 N N . ARG A 1 178 ? 20.479 8.205 -20.937 1.00 79.06 178 ARG A N 1
ATOM 1434 C CA . ARG A 1 178 ? 20.801 7.319 -22.068 1.00 79.06 178 ARG A CA 1
ATOM 1435 C C . ARG A 1 178 ? 19.583 6.553 -22.575 1.00 79.06 178 ARG A C 1
ATOM 1437 O O . ARG A 1 178 ? 19.446 6.352 -23.774 1.00 79.06 178 ARG A O 1
ATOM 1444 N N . TYR A 1 179 ? 18.691 6.125 -21.685 1.00 79.06 179 TYR A N 1
ATOM 1445 C CA . TYR A 1 179 ? 17.448 5.470 -22.092 1.00 79.06 179 TYR A CA 1
ATOM 1446 C C . TYR A 1 179 ? 16.589 6.395 -22.964 1.00 79.06 179 TYR A C 1
ATOM 1448 O O . TYR A 1 179 ? 16.133 5.993 -24.032 1.00 79.06 179 TYR A O 1
ATOM 1456 N N . VAL A 1 180 ? 16.422 7.649 -22.545 1.00 74.12 180 VAL A N 1
ATOM 1457 C CA . VAL A 1 180 ? 15.664 8.653 -23.304 1.00 74.12 180 VAL A CA 1
ATOM 1458 C C . VAL A 1 180 ? 16.325 8.994 -24.627 1.00 74.12 180 VAL A C 1
ATOM 1460 O O . VAL A 1 180 ? 15.626 9.129 -25.627 1.00 74.12 180 VAL A O 1
ATOM 1463 N N . GLU A 1 181 ? 17.653 9.065 -24.659 1.00 78.75 181 GLU A N 1
ATOM 1464 C CA . GLU A 1 181 ? 18.408 9.191 -25.904 1.00 78.75 181 GLU A CA 1
ATOM 1465 C C . GLU A 1 181 ? 18.069 8.054 -26.879 1.00 78.75 181 GLU A C 1
ATOM 1467 O O . GLU A 1 181 ? 17.694 8.305 -28.027 1.00 78.75 181 GLU A O 1
ATOM 1472 N N . PHE A 1 182 ? 18.126 6.799 -26.420 1.00 82.38 182 PHE A N 1
ATOM 1473 C CA . PHE A 1 182 ? 17.795 5.644 -27.255 1.00 82.38 182 PHE A CA 1
ATOM 1474 C C . PHE A 1 182 ? 16.346 5.666 -27.747 1.00 82.38 182 PHE A C 1
ATOM 1476 O O . PHE A 1 182 ? 16.102 5.412 -28.928 1.00 82.38 182 PHE A O 1
ATOM 1483 N N . GLU A 1 183 ? 15.386 6.006 -26.885 1.00 75.69 183 GLU A N 1
ATOM 1484 C CA . GLU A 1 183 ? 13.980 6.121 -27.280 1.00 75.69 183 GLU A CA 1
ATOM 1485 C C . GLU A 1 183 ? 13.748 7.226 -28.311 1.00 75.69 183 GLU A C 1
ATOM 1487 O O . GLU A 1 183 ? 13.059 6.999 -29.310 1.00 75.69 183 GLU A O 1
ATOM 1492 N N . PHE A 1 184 ? 14.382 8.384 -28.130 1.00 78.38 184 PHE A N 1
ATOM 1493 C CA . PHE A 1 184 ? 14.314 9.484 -29.085 1.00 78.38 184 PHE A CA 1
ATOM 1494 C C . PHE A 1 184 ? 14.809 9.051 -30.469 1.00 78.38 184 PHE A C 1
ATOM 1496 O O . PHE A 1 184 ? 14.111 9.238 -31.472 1.00 78.38 184 PHE A O 1
ATOM 1503 N N . PHE A 1 185 ? 15.985 8.420 -30.541 1.00 84.62 185 PHE A N 1
ATOM 1504 C CA . PHE A 1 185 ? 16.536 7.948 -31.810 1.00 84.62 185 PHE A CA 1
ATOM 1505 C C . PHE A 1 185 ? 15.701 6.824 -32.433 1.00 84.62 185 PHE A C 1
ATOM 1507 O O . PHE A 1 185 ? 15.503 6.820 -33.651 1.00 84.62 185 PHE A O 1
ATOM 1514 N N . ARG A 1 186 ? 15.157 5.907 -31.622 1.00 84.31 186 ARG A N 1
ATOM 1515 C CA . ARG A 1 186 ? 14.260 4.836 -32.080 1.00 84.31 186 ARG A CA 1
ATOM 1516 C C . ARG A 1 186 ? 12.985 5.400 -32.710 1.00 84.31 186 ARG A C 1
ATOM 1518 O O . ARG A 1 186 ? 12.592 4.963 -33.793 1.00 84.31 186 ARG A O 1
ATOM 1525 N N . LEU A 1 187 ? 12.344 6.369 -32.056 1.00 76.88 187 LEU A N 1
ATOM 1526 C CA . LEU A 1 187 ? 11.133 7.017 -32.563 1.00 76.88 187 LEU A CA 1
ATOM 1527 C C . LEU A 1 187 ? 11.419 7.850 -33.812 1.00 76.88 187 LEU A C 1
ATOM 1529 O O . LEU A 1 187 ? 10.679 7.747 -34.787 1.00 76.88 187 LEU A O 1
ATOM 1533 N N . CYS A 1 188 ? 12.526 8.595 -33.833 1.00 79.75 188 CYS A N 1
ATOM 1534 C CA . CYS A 1 188 ? 12.983 9.306 -35.025 1.00 79.75 188 CYS A CA 1
ATOM 1535 C C . CYS A 1 188 ? 13.168 8.352 -36.213 1.00 79.75 188 CYS A C 1
ATOM 1537 O O . CYS A 1 188 ? 12.655 8.621 -37.296 1.00 79.75 188 CYS A O 1
ATOM 1539 N N . ALA A 1 189 ? 13.829 7.208 -36.011 1.00 84.25 189 ALA A N 1
ATOM 1540 C CA . ALA A 1 189 ? 13.996 6.203 -37.059 1.00 84.25 189 ALA A CA 1
ATOM 1541 C C . ALA A 1 189 ? 12.651 5.641 -37.551 1.00 84.25 189 ALA A C 1
ATOM 1543 O O . ALA A 1 189 ? 12.471 5.450 -38.750 1.00 84.25 189 ALA A O 1
ATOM 1544 N N . LYS A 1 190 ? 11.688 5.417 -36.647 1.00 81.81 190 LYS A N 1
ATOM 1545 C CA . LYS A 1 190 ? 10.331 4.957 -36.992 1.00 81.81 190 LYS A CA 1
ATOM 1546 C C . LYS A 1 190 ? 9.534 5.987 -37.801 1.00 81.81 190 LYS A C 1
ATOM 1548 O O . LYS A 1 190 ? 8.668 5.602 -38.580 1.00 81.81 190 LYS A O 1
ATOM 1553 N N . LEU A 1 191 ? 9.815 7.270 -37.601 1.00 78.94 191 LEU A N 1
ATOM 1554 C CA . LEU A 1 191 ? 9.202 8.393 -38.314 1.00 78.94 191 LEU A CA 1
ATOM 1555 C C . LEU A 1 191 ? 10.022 8.826 -39.543 1.00 78.94 191 LEU A C 1
ATOM 1557 O O . LEU A 1 191 ? 9.855 9.944 -40.025 1.00 78.94 191 LEU A O 1
ATOM 1561 N N . ASP A 1 192 ? 10.934 7.973 -40.022 1.00 85.12 192 ASP A N 1
ATOM 1562 C CA . ASP A 1 192 ? 11.812 8.229 -41.170 1.00 85.12 192 ASP A CA 1
ATOM 1563 C C . ASP A 1 192 ? 12.656 9.519 -41.046 1.00 85.12 192 ASP A C 1
ATOM 1565 O O . ASP A 1 192 ? 13.085 10.114 -42.040 1.00 85.12 192 ASP A O 1
ATOM 1569 N N . VAL A 1 193 ? 12.945 9.960 -39.815 1.00 78.88 193 VAL A N 1
ATOM 1570 C CA . VAL A 1 193 ? 13.817 11.110 -39.551 1.00 78.88 193 VAL A CA 1
ATOM 1571 C C . VAL A 1 193 ? 15.269 10.719 -39.852 1.00 78.88 193 VAL A C 1
ATOM 1573 O O . VAL A 1 193 ? 15.788 9.757 -39.275 1.00 78.88 193 VAL A O 1
ATOM 1576 N N . PRO A 1 194 ? 15.994 11.473 -40.703 1.00 86.75 194 PRO A N 1
ATOM 1577 C CA . PRO A 1 194 ? 17.400 11.205 -40.968 1.00 86.75 194 PRO A CA 1
ATOM 1578 C C . PRO A 1 194 ? 18.232 11.242 -39.682 1.00 86.75 194 PRO A C 1
ATOM 1580 O O . PRO A 1 194 ? 18.197 12.238 -38.960 1.00 86.75 194 PRO A O 1
ATOM 1583 N N . LYS A 1 195 ? 19.068 10.219 -39.444 1.00 86.62 195 LYS A N 1
ATOM 1584 C CA . LYS A 1 195 ? 19.931 10.121 -38.246 1.00 86.62 195 LYS A CA 1
ATOM 1585 C C . LYS A 1 195 ? 20.699 11.416 -37.953 1.00 86.62 195 LYS A C 1
ATOM 1587 O O . LYS A 1 195 ? 20.675 11.901 -36.834 1.00 86.62 195 LYS A O 1
ATOM 1592 N N . LYS A 1 196 ? 21.281 12.047 -38.980 1.00 85.38 196 LYS A N 1
ATOM 1593 C CA . LYS A 1 196 ? 22.010 13.324 -38.843 1.00 85.38 196 LYS A CA 1
ATOM 1594 C C . LYS A 1 196 ? 21.143 14.497 -38.374 1.00 85.38 196 LYS A C 1
ATOM 1596 O O . LYS A 1 196 ? 21.674 15.429 -37.782 1.00 85.38 196 LYS A O 1
ATOM 1601 N N . ALA A 1 197 ? 19.853 14.501 -38.710 1.00 79.00 197 ALA A N 1
ATOM 1602 C CA . ALA A 1 197 ? 18.918 15.521 -38.246 1.00 79.00 197 ALA A CA 1
ATOM 1603 C C . ALA A 1 197 ? 18.565 15.282 -36.775 1.00 79.00 197 ALA A C 1
ATOM 1605 O O . ALA A 1 197 ? 18.629 16.220 -35.988 1.00 79.00 197 ALA A O 1
ATOM 1606 N N . ALA A 1 198 ? 18.301 14.024 -36.406 1.00 78.88 198 ALA A N 1
ATOM 1607 C CA . ALA A 1 198 ? 18.064 13.622 -35.023 1.00 78.88 198 ALA A CA 1
ATOM 1608 C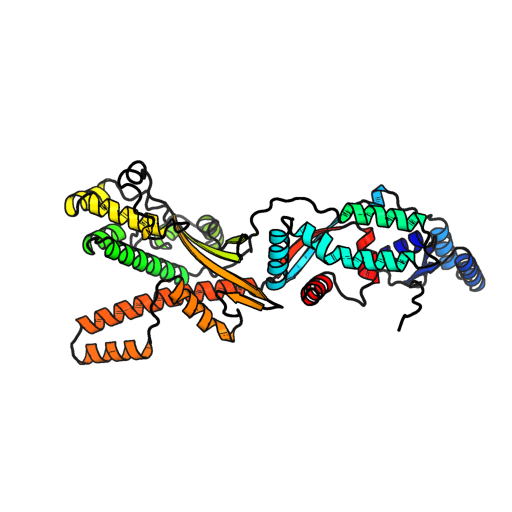 C . ALA A 1 198 ? 19.286 13.893 -34.125 1.00 78.88 198 ALA A C 1
ATOM 1610 O O . ALA A 1 198 ? 19.131 14.471 -33.061 1.00 78.88 198 ALA A O 1
ATOM 1611 N N . GLU A 1 199 ? 20.505 13.563 -34.565 1.00 83.25 199 GLU A N 1
ATOM 1612 C CA . GLU A 1 199 ? 21.751 13.831 -33.822 1.00 83.25 199 GLU A CA 1
ATOM 1613 C C . GLU A 1 199 ? 21.965 15.329 -33.600 1.00 83.25 199 GLU A C 1
ATOM 1615 O O . GLU A 1 199 ? 22.321 15.762 -32.506 1.00 83.25 199 GLU A O 1
ATOM 1620 N N . LEU A 1 200 ? 21.729 16.127 -34.645 1.00 76.62 200 LEU A N 1
ATOM 1621 C CA . LEU A 1 200 ? 21.850 17.575 -34.574 1.00 76.62 200 LEU A CA 1
ATOM 1622 C C . LEU A 1 200 ? 20.815 18.155 -33.601 1.00 76.62 200 LEU A C 1
ATOM 1624 O O . LEU A 1 200 ? 21.175 18.941 -32.732 1.00 76.62 200 LEU A O 1
ATOM 1628 N N . TYR A 1 201 ? 19.562 17.713 -33.696 1.00 73.25 201 TYR A N 1
ATOM 1629 C CA . TYR A 1 201 ? 18.500 18.101 -32.773 1.00 73.25 201 TYR A CA 1
ATOM 1630 C C . TYR A 1 201 ? 18.827 17.715 -31.325 1.00 73.25 201 TYR A C 1
ATOM 1632 O O . TYR A 1 201 ? 18.791 18.562 -30.438 1.00 73.25 201 TYR A O 1
ATOM 1640 N N . TRP A 1 202 ? 19.227 16.464 -31.093 1.00 74.50 202 TRP A N 1
ATOM 1641 C CA . TRP A 1 202 ? 19.610 15.969 -29.774 1.00 74.50 202 TRP A CA 1
ATOM 1642 C C . TRP A 1 202 ? 20.758 16.785 -29.173 1.00 74.50 202 TRP A C 1
ATOM 1644 O O . TRP A 1 202 ? 20.691 17.162 -28.010 1.00 74.50 202 TRP A O 1
ATOM 1654 N N . SER A 1 203 ? 21.757 17.163 -29.980 1.00 71.44 203 SER A N 1
ATOM 1655 C CA . SER A 1 203 ? 22.873 18.007 -29.528 1.00 71.44 203 SER A CA 1
ATOM 1656 C C . SER A 1 203 ? 22.466 19.426 -29.106 1.00 71.44 203 SER A C 1
ATOM 1658 O O . SER A 1 203 ? 23.186 20.056 -28.332 1.00 71.44 203 SER A O 1
ATOM 1660 N N . TYR A 1 204 ? 21.327 19.924 -29.604 1.00 63.41 204 TYR A N 1
ATOM 1661 C CA . TYR A 1 204 ? 20.759 21.218 -29.217 1.00 63.41 204 TYR A CA 1
ATOM 1662 C C . TYR A 1 204 ? 19.823 21.119 -28.011 1.00 63.41 204 TYR A C 1
ATOM 1664 O O . TYR A 1 204 ? 19.769 22.046 -27.210 1.00 63.41 204 TYR A O 1
ATOM 1672 N N . VAL A 1 205 ? 19.093 20.009 -27.877 1.00 57.88 205 VAL A N 1
ATOM 1673 C CA . VAL A 1 205 ? 18.154 19.780 -26.767 1.00 57.88 205 VAL A CA 1
ATOM 1674 C C . VAL A 1 205 ? 18.862 19.292 -25.505 1.00 57.88 205 VAL A C 1
ATOM 1676 O O . VAL A 1 205 ? 18.462 19.640 -24.397 1.00 57.88 205 VAL A O 1
ATOM 1679 N N . VAL A 1 206 ? 19.935 18.521 -25.666 1.00 55.34 206 VAL A N 1
ATOM 1680 C CA . VAL A 1 206 ? 20.732 17.943 -24.585 1.00 55.34 206 VAL A CA 1
ATOM 1681 C C . VAL A 1 206 ? 22.184 18.365 -24.797 1.00 55.34 206 VAL A C 1
ATOM 1683 O O . VAL A 1 206 ? 22.982 17.663 -25.418 1.00 55.34 206 VAL A O 1
ATOM 1686 N N . SER A 1 207 ? 22.550 19.554 -24.310 1.00 44.97 207 SER A N 1
ATOM 1687 C CA . SER A 1 207 ? 23.957 19.962 -24.322 1.00 44.97 207 SER A CA 1
ATOM 1688 C C . SER A 1 207 ? 24.778 19.009 -23.435 1.00 44.97 207 SER A C 1
ATOM 1690 O O . SER A 1 207 ? 24.358 18.702 -22.318 1.00 44.97 207 SER A O 1
ATOM 1692 N N . PRO A 1 208 ? 25.994 18.592 -23.835 1.00 37.75 208 PRO A N 1
ATOM 1693 C CA . PRO A 1 208 ? 26.896 17.814 -22.980 1.00 37.75 208 PRO A CA 1
ATOM 1694 C C . PRO A 1 208 ? 27.259 18.516 -21.656 1.00 37.75 208 PRO A C 1
ATOM 1696 O O . PRO A 1 208 ? 27.615 17.853 -20.681 1.00 37.75 208 PRO A O 1
ATOM 1699 N N . SER A 1 209 ? 27.160 19.854 -21.595 1.00 37.56 209 SER A N 1
ATOM 1700 C CA . SER A 1 209 ? 27.300 20.636 -20.353 1.00 37.56 209 SER A CA 1
ATOM 1701 C C . SER A 1 209 ? 26.029 20.671 -19.497 1.00 37.56 209 SER A C 1
ATOM 1703 O O . SER A 1 209 ? 26.107 21.039 -18.327 1.00 37.56 209 SER A O 1
ATOM 1705 N N . ASP A 1 210 ? 24.896 20.275 -20.077 1.00 40.97 210 ASP A N 1
ATOM 1706 C CA . ASP A 1 210 ? 23.560 20.201 -19.479 1.00 40.97 210 ASP A CA 1
ATOM 1707 C C . ASP A 1 210 ? 23.100 18.746 -19.321 1.00 40.97 210 ASP A C 1
ATOM 1709 O O . ASP A 1 210 ? 21.908 18.450 -19.260 1.00 40.97 210 ASP A O 1
ATOM 1713 N N . THR A 1 211 ? 24.049 17.823 -19.128 1.00 45.22 211 THR A N 1
ATOM 1714 C CA . THR A 1 211 ? 23.750 16.714 -18.217 1.00 45.22 211 THR A CA 1
ATOM 1715 C C . THR A 1 211 ? 23.148 17.337 -16.955 1.00 45.22 211 THR A C 1
ATOM 1717 O O . THR A 1 211 ? 23.638 18.375 -16.501 1.00 45.22 211 THR A O 1
ATOM 1720 N N . LEU A 1 212 ? 22.089 16.741 -16.399 1.00 44.91 212 LEU A N 1
ATOM 1721 C CA . LEU A 1 212 ? 21.370 17.172 -15.181 1.00 44.91 212 LEU A CA 1
ATOM 1722 C C . LEU A 1 212 ? 22.273 17.704 -14.046 1.00 44.91 212 LEU A C 1
ATOM 1724 O O . LEU A 1 212 ? 21.815 18.411 -13.161 1.00 44.91 212 LEU A O 1
ATOM 1728 N N . TYR A 1 213 ? 23.557 17.357 -14.072 1.00 40.25 213 TYR A N 1
ATOM 1729 C CA . TYR A 1 213 ? 24.612 17.735 -13.153 1.00 40.25 213 TYR A CA 1
ATOM 1730 C C . TYR A 1 213 ? 25.317 19.081 -13.450 1.00 40.25 213 TYR A C 1
ATOM 1732 O O . TYR A 1 213 ? 25.647 19.811 -12.513 1.00 40.25 213 TYR A O 1
ATOM 1740 N N . GLY A 1 214 ? 25.570 19.442 -14.716 1.00 38.25 214 GLY A N 1
ATOM 1741 C CA . GLY A 1 214 ? 26.421 20.587 -15.086 1.00 38.25 214 GLY A CA 1
ATOM 1742 C C . GLY A 1 214 ? 25.728 21.952 -14.986 1.00 38.25 214 GLY A C 1
ATOM 1743 O O . GLY A 1 214 ? 26.278 22.889 -14.396 1.00 38.25 214 GLY A O 1
ATOM 1744 N N . SER A 1 215 ? 24.481 22.050 -15.448 1.00 39.62 215 SER A N 1
ATOM 1745 C CA . SER A 1 215 ? 23.615 23.224 -15.246 1.00 39.62 215 SER A CA 1
ATOM 1746 C C . SER A 1 215 ? 23.185 23.390 -13.776 1.00 39.62 215 SER A C 1
ATOM 1748 O O . SER A 1 215 ? 23.004 24.512 -13.290 1.00 39.62 215 SER A O 1
ATOM 1750 N N . TRP A 1 216 ? 23.107 22.278 -13.037 1.00 39.62 216 TRP A N 1
ATOM 1751 C CA . TRP A 1 216 ? 22.742 22.197 -11.619 1.00 39.62 216 TRP A CA 1
ATOM 1752 C C . TRP A 1 216 ? 23.865 22.683 -10.684 1.00 39.62 216 TRP A C 1
ATOM 1754 O O . TRP A 1 216 ? 23.623 23.547 -9.840 1.00 39.62 216 TRP A O 1
ATOM 1764 N N . LEU A 1 217 ? 25.119 22.267 -10.914 1.00 36.47 217 LEU A N 1
ATOM 1765 C CA . LEU A 1 217 ? 26.308 22.785 -10.208 1.00 36.47 217 LEU A CA 1
ATOM 1766 C C . LEU A 1 217 ? 26.512 24.298 -10.397 1.00 36.47 217 LEU A C 1
ATOM 1768 O O . LEU A 1 217 ? 27.006 24.980 -9.497 1.00 36.47 217 LEU A O 1
ATOM 1772 N N . MET A 1 218 ? 26.134 24.832 -11.561 1.00 38.28 218 MET A N 1
ATOM 1773 C CA . MET A 1 218 ? 26.302 26.249 -11.900 1.00 38.28 218 MET A CA 1
ATOM 1774 C C . MET A 1 218 ? 25.282 27.169 -11.202 1.00 38.28 218 MET A C 1
ATOM 1776 O O . MET A 1 218 ? 25.607 28.326 -10.919 1.00 38.28 218 MET A O 1
ATOM 1780 N N . ARG A 1 219 ? 24.059 26.694 -10.906 1.00 40.72 219 ARG A N 1
ATOM 1781 C CA . ARG A 1 219 ? 22.985 27.527 -10.319 1.00 40.72 219 ARG A CA 1
ATOM 1782 C C . ARG A 1 219 ? 23.004 27.587 -8.791 1.00 40.72 219 ARG A C 1
ATOM 1784 O O . ARG A 1 219 ? 22.659 28.626 -8.227 1.00 40.72 219 ARG A O 1
ATOM 1791 N N . THR A 1 220 ? 23.446 26.545 -8.093 1.00 37.91 220 THR A N 1
ATOM 1792 C CA . THR A 1 220 ? 23.404 26.505 -6.622 1.00 37.91 220 THR A CA 1
ATOM 1793 C C . THR A 1 220 ? 24.755 26.863 -6.009 1.00 37.91 220 THR A C 1
ATOM 1795 O O . THR A 1 220 ? 25.498 26.004 -5.536 1.00 37.91 220 THR A O 1
ATOM 1798 N N . LYS A 1 221 ? 25.076 28.163 -5.963 1.00 38.72 221 LYS A N 1
ATOM 1799 C CA . LYS A 1 221 ? 26.185 28.702 -5.152 1.00 38.72 221 LYS A CA 1
ATOM 1800 C C . LYS A 1 221 ? 25.926 28.465 -3.653 1.00 38.72 221 LYS A C 1
ATOM 1802 O O . LYS A 1 221 ? 25.493 29.371 -2.948 1.00 38.72 221 LYS A O 1
ATOM 1807 N N . GLY A 1 222 ? 26.202 27.257 -3.164 1.00 40.44 222 GLY A N 1
ATOM 1808 C CA . GLY A 1 222 ? 26.226 26.936 -1.734 1.00 40.44 222 GLY A CA 1
ATOM 1809 C C . GLY A 1 222 ? 24.889 26.554 -1.089 1.00 40.44 222 GLY A C 1
ATOM 1810 O O . GLY A 1 222 ? 24.794 26.615 0.134 1.00 40.44 222 GLY A O 1
ATOM 1811 N N . MET A 1 223 ? 23.872 26.151 -1.858 1.00 37.97 223 MET A N 1
ATOM 1812 C CA . MET A 1 223 ? 22.727 25.443 -1.273 1.00 37.97 223 MET A CA 1
ATOM 1813 C C . MET A 1 223 ? 23.056 23.962 -1.100 1.00 37.97 223 MET A C 1
ATOM 1815 O O . MET A 1 223 ? 23.677 23.351 -1.964 1.00 37.97 223 MET A O 1
ATOM 1819 N N . ASP A 1 224 ? 22.632 23.414 0.037 1.00 39.75 224 ASP A N 1
ATOM 1820 C CA . ASP A 1 224 ? 22.719 21.992 0.356 1.00 39.75 224 ASP A CA 1
ATOM 1821 C C . ASP A 1 224 ? 22.108 21.160 -0.784 1.00 39.75 224 ASP A C 1
ATOM 1823 O O . ASP A 1 224 ? 20.956 21.378 -1.181 1.00 39.75 224 ASP A O 1
ATOM 1827 N N . ILE A 1 225 ? 22.912 20.237 -1.311 1.00 37.69 225 ILE A N 1
ATOM 1828 C CA . ILE A 1 225 ? 22.628 19.354 -2.450 1.00 37.69 225 ILE A CA 1
ATOM 1829 C C . ILE A 1 225 ? 21.269 18.665 -2.287 1.00 37.69 225 ILE A C 1
ATOM 1831 O O . ILE A 1 225 ? 20.522 18.525 -3.253 1.00 37.69 225 ILE A O 1
ATOM 1835 N N . HIS A 1 226 ? 20.908 18.329 -1.048 1.00 34.31 226 HIS A N 1
ATOM 1836 C CA . HIS A 1 226 ? 19.668 17.636 -0.721 1.00 34.31 226 HIS A CA 1
ATOM 1837 C C . HIS A 1 226 ? 18.411 18.514 -0.840 1.00 34.31 226 HIS A C 1
ATOM 1839 O O . HIS A 1 226 ? 17.367 18.017 -1.241 1.00 34.31 226 HIS A O 1
ATOM 1845 N N . LYS A 1 227 ? 18.493 19.825 -0.564 1.00 33.50 227 LYS A N 1
ATOM 1846 C CA . LYS A 1 227 ? 17.318 20.726 -0.561 1.00 33.50 227 LYS A CA 1
ATOM 1847 C C . LYS A 1 227 ? 16.902 21.228 -1.940 1.00 33.50 227 LYS A C 1
ATOM 1849 O O . LYS A 1 227 ? 15.764 21.643 -2.114 1.00 33.50 227 LYS A O 1
ATOM 1854 N N . SER A 1 228 ? 17.828 21.245 -2.896 1.00 33.75 228 SER A N 1
ATOM 1855 C CA . SER A 1 228 ? 17.558 21.733 -4.259 1.00 33.75 228 SER A CA 1
ATOM 1856 C C . SER A 1 228 ? 17.119 20.599 -5.192 1.00 33.75 228 SER A C 1
ATOM 1858 O O . SER A 1 228 ? 16.369 20.837 -6.134 1.00 33.75 228 SER A O 1
ATOM 1860 N N . TYR A 1 229 ? 17.540 19.362 -4.896 1.00 35.34 229 TYR A N 1
ATOM 1861 C CA . TYR A 1 229 ? 17.060 18.136 -5.550 1.00 35.34 229 TYR A CA 1
ATOM 1862 C C . TYR A 1 229 ? 15.555 17.917 -5.353 1.00 35.34 229 TYR A C 1
ATOM 1864 O O . TYR A 1 229 ? 14.878 17.430 -6.256 1.00 35.34 229 TYR A O 1
ATOM 1872 N N . ASP A 1 230 ? 15.030 18.328 -4.198 1.00 35.19 230 ASP A N 1
ATOM 1873 C CA . ASP A 1 230 ? 13.611 18.217 -3.862 1.00 35.19 230 ASP A CA 1
ATOM 1874 C C . ASP A 1 230 ? 12.693 19.087 -4.722 1.00 35.19 230 ASP A C 1
ATOM 1876 O O . ASP A 1 230 ? 11.501 18.867 -4.654 1.00 35.19 230 ASP A O 1
ATOM 1880 N N . MET A 1 231 ? 13.187 20.046 -5.516 1.00 32.72 231 MET A N 1
ATOM 1881 C CA . MET A 1 231 ? 12.328 20.994 -6.251 1.00 32.72 231 MET A CA 1
ATOM 1882 C C . MET A 1 231 ? 12.209 20.711 -7.761 1.00 32.72 231 MET A C 1
ATOM 1884 O O . MET A 1 231 ? 11.309 21.236 -8.403 1.00 32.72 231 MET A O 1
ATOM 1888 N N . VAL A 1 232 ? 13.124 19.919 -8.337 1.00 37.31 232 VAL A N 1
ATOM 1889 C CA . VAL A 1 232 ? 13.176 19.614 -9.789 1.00 37.31 232 VAL A CA 1
ATOM 1890 C C . VAL A 1 232 ? 12.633 18.210 -10.093 1.00 37.31 232 VAL A C 1
ATOM 1892 O O . VAL A 1 232 ? 12.166 17.946 -11.194 1.00 37.31 232 VAL A O 1
ATOM 1895 N N . ILE A 1 233 ? 12.635 17.320 -9.095 1.00 37.22 233 ILE A N 1
ATOM 1896 C CA . ILE A 1 233 ? 12.041 15.973 -9.159 1.00 37.22 233 ILE A CA 1
ATOM 1897 C C . ILE A 1 233 ? 10.960 15.806 -8.064 1.00 37.22 233 ILE A C 1
ATOM 1899 O O . ILE A 1 233 ? 10.634 14.689 -7.669 1.00 37.22 233 ILE A O 1
ATOM 1903 N N . SER A 1 234 ? 10.413 16.909 -7.523 1.00 35.56 234 SER A N 1
ATOM 1904 C CA . SER A 1 234 ? 9.321 16.873 -6.524 1.00 35.56 234 SER A CA 1
ATOM 1905 C C . SER A 1 234 ? 8.009 16.341 -7.074 1.00 35.56 234 SER A C 1
ATOM 1907 O O . SER A 1 234 ? 7.186 15.870 -6.299 1.00 35.56 234 SER A O 1
ATOM 1909 N N . GLU A 1 235 ? 7.773 16.485 -8.377 1.00 37.44 235 GLU A N 1
ATOM 1910 C CA . GLU A 1 235 ? 6.442 16.260 -8.957 1.00 37.44 235 GLU A CA 1
ATOM 1911 C C . GLU A 1 235 ? 6.341 14.952 -9.751 1.00 37.44 235 GLU A C 1
ATOM 1913 O O . GLU A 1 235 ? 5.248 14.560 -10.149 1.00 37.44 235 GLU A O 1
ATOM 1918 N N . GLY A 1 236 ? 7.466 14.245 -9.911 1.00 38.31 236 GLY A N 1
ATOM 1919 C CA . GLY A 1 236 ? 7.546 12.939 -10.551 1.00 38.31 236 GLY A CA 1
ATOM 1920 C C . GLY A 1 236 ? 7.709 11.815 -9.551 1.00 38.31 236 GLY A C 1
ATOM 1921 O O . GLY A 1 236 ? 8.785 11.628 -8.974 1.00 38.31 236 GLY A O 1
ATOM 1922 N N . GLY A 1 237 ? 6.635 11.060 -9.365 1.00 35.78 237 GLY A N 1
ATOM 1923 C CA . GLY A 1 237 ? 6.638 9.817 -8.619 1.00 35.78 237 GLY A CA 1
ATOM 1924 C C . GLY A 1 237 ? 5.609 8.855 -9.201 1.00 35.78 237 GLY A C 1
ATOM 1925 O O . GLY A 1 237 ? 4.658 9.286 -9.861 1.00 35.78 237 GLY A O 1
ATOM 1926 N N . PRO A 1 238 ? 5.785 7.546 -8.995 1.00 38.94 238 PRO A N 1
ATOM 1927 C CA . PRO A 1 238 ? 4.735 6.595 -9.295 1.00 38.94 238 PRO A CA 1
ATOM 1928 C C . PRO A 1 238 ? 3.439 6.948 -8.556 1.00 38.94 238 PRO A C 1
ATOM 1930 O O . PRO A 1 238 ? 3.432 7.210 -7.358 1.00 38.94 238 PRO A O 1
ATOM 1933 N N . SER A 1 239 ? 2.337 6.949 -9.292 1.00 38.75 239 SER A N 1
ATOM 1934 C CA . SER A 1 239 ? 0.981 7.133 -8.794 1.00 38.75 239 SER A CA 1
ATOM 1935 C C . SER A 1 239 ? 0.177 5.868 -9.079 1.00 38.75 239 SER A C 1
ATOM 1937 O O . SER A 1 239 ? 0.302 5.262 -10.141 1.00 38.75 239 SER A O 1
ATOM 1939 N N . ILE A 1 240 ? -0.648 5.435 -8.129 1.00 38.91 240 ILE A N 1
ATOM 1940 C CA . ILE A 1 240 ? -1.600 4.351 -8.367 1.00 38.91 240 ILE A CA 1
ATOM 1941 C C . ILE A 1 240 ? -2.955 5.005 -8.637 1.00 38.91 240 ILE A C 1
ATOM 1943 O O . ILE A 1 240 ? -3.570 5.587 -7.746 1.00 38.91 240 ILE A O 1
ATOM 1947 N N . SER A 1 241 ? -3.438 4.932 -9.875 1.00 38.94 241 SER A N 1
ATOM 1948 C CA . SER A 1 241 ? -4.825 5.300 -10.177 1.00 38.94 241 SER A CA 1
ATOM 1949 C C . SER A 1 241 ? -5.657 4.020 -10.197 1.00 38.94 241 SER A C 1
ATOM 1951 O O . SER A 1 241 ? -5.308 3.055 -10.875 1.00 38.94 241 SER A O 1
ATOM 1953 N N . VAL A 1 242 ? -6.715 3.951 -9.382 1.00 40.94 242 VAL A N 1
ATOM 1954 C CA . VAL A 1 242 ? -7.487 2.709 -9.216 1.00 40.94 242 VAL A CA 1
ATOM 1955 C C . VAL A 1 242 ? -8.767 2.784 -10.046 1.00 40.94 242 VAL A C 1
ATOM 1957 O O . VAL A 1 242 ? -9.563 3.704 -9.912 1.00 40.94 242 VAL A O 1
ATOM 1960 N N . GLY A 1 243 ? -8.918 1.792 -10.921 1.00 38.50 243 GLY A N 1
ATOM 1961 C CA . GLY A 1 243 ? -10.012 1.508 -11.871 1.00 38.50 243 GLY A CA 1
ATOM 1962 C C . GLY A 1 243 ? -9.795 0.126 -12.496 1.00 38.50 243 GLY A C 1
ATOM 1963 O O . GLY A 1 243 ? -10.704 -0.673 -12.700 1.00 38.50 243 GLY A O 1
ATOM 1964 N N . THR A 1 244 ? -8.514 -0.175 -12.654 1.00 40.59 244 THR A N 1
ATOM 1965 C CA . THR A 1 244 ? -7.810 -1.457 -12.598 1.00 40.59 244 THR A CA 1
ATOM 1966 C C . THR A 1 244 ? -6.549 -1.131 -11.768 1.00 40.59 244 THR A C 1
ATOM 1968 O O . THR A 1 244 ? -6.173 0.040 -11.719 1.00 40.59 244 THR A O 1
ATOM 1971 N N . LEU A 1 245 ? -5.963 -2.050 -10.992 1.00 40.00 245 LEU A N 1
ATOM 1972 C CA . LEU A 1 245 ? -4.763 -1.718 -10.199 1.00 40.00 245 LEU A CA 1
ATOM 1973 C C . LEU A 1 245 ? -3.600 -1.494 -11.182 1.00 40.00 245 LEU A C 1
ATOM 1975 O O . LEU A 1 245 ? -2.971 -2.449 -11.626 1.00 40.00 245 LEU A O 1
ATOM 1979 N N . PHE A 1 246 ? -3.376 -0.243 -11.579 1.00 44.97 246 PHE A N 1
ATOM 1980 C CA . PHE A 1 246 ? -2.252 0.157 -12.412 1.00 44.97 246 PHE A CA 1
ATOM 1981 C C . PHE A 1 246 ? -1.250 0.883 -11.542 1.00 44.97 246 PHE A C 1
ATOM 1983 O O . PHE A 1 246 ? -1.573 1.882 -10.895 1.00 44.97 246 PHE A O 1
ATOM 1990 N N . LEU A 1 247 ? -0.020 0.394 -11.554 1.00 43.38 247 LEU A N 1
ATOM 1991 C CA . LEU A 1 247 ? 1.091 1.193 -11.087 1.00 43.38 247 LEU A CA 1
ATOM 1992 C C . LEU A 1 247 ? 1.515 2.076 -12.256 1.00 43.38 247 LEU A C 1
ATOM 1994 O O . LEU A 1 247 ? 2.059 1.539 -13.214 1.00 43.38 247 LEU A O 1
ATOM 1998 N N . ASN A 1 248 ? 1.202 3.375 -12.196 1.00 46.28 248 ASN A N 1
ATOM 1999 C CA . ASN A 1 248 ? 1.652 4.363 -13.171 1.00 46.28 248 ASN A CA 1
ATOM 2000 C C . ASN A 1 248 ? 2.952 4.973 -12.648 1.00 46.28 248 ASN A C 1
ATOM 2002 O O . ASN A 1 248 ? 2.951 5.608 -11.599 1.00 46.28 248 ASN A O 1
ATOM 2006 N N . TYR A 1 249 ? 4.069 4.755 -13.329 1.00 46.53 249 TYR A N 1
ATOM 2007 C CA . TYR A 1 249 ? 5.331 5.395 -12.963 1.00 46.53 249 TYR A CA 1
ATOM 2008 C C . TYR A 1 249 ? 5.467 6.717 -13.706 1.00 46.53 249 TYR A C 1
ATOM 2010 O O . TYR A 1 249 ? 5.481 6.649 -14.915 1.00 46.53 249 TYR A O 1
ATOM 2018 N N . LYS A 1 250 ? 5.624 7.874 -13.045 1.00 49.12 250 LYS A N 1
ATOM 2019 C CA . LYS A 1 250 ? 5.918 9.141 -13.741 1.00 49.12 250 LYS A CA 1
ATOM 2020 C C . LYS A 1 250 ? 7.357 9.556 -13.524 1.00 49.12 250 LYS A C 1
ATOM 2022 O O . LYS A 1 250 ? 7.713 10.059 -12.456 1.00 49.12 250 LYS A O 1
ATOM 2027 N N . LEU A 1 251 ? 8.191 9.381 -14.542 1.00 47.50 251 LEU A N 1
ATOM 2028 C CA . LEU A 1 251 ? 9.550 9.907 -14.506 1.00 47.50 251 LEU A CA 1
ATOM 2029 C C . LEU A 1 251 ? 9.569 11.337 -15.039 1.00 47.50 251 LEU A C 1
ATOM 2031 O O . LEU A 1 251 ? 9.276 11.534 -16.208 1.00 47.50 251 LEU A O 1
ATOM 2035 N N . HIS A 1 252 ? 9.950 12.310 -14.209 1.00 49.56 252 HIS A N 1
ATOM 2036 C CA . HIS A 1 252 ? 10.180 13.686 -14.651 1.00 49.56 252 HIS A CA 1
ATOM 2037 C C . HIS A 1 252 ? 11.660 13.870 -14.955 1.00 49.56 252 HIS A C 1
ATOM 2039 O O . HIS A 1 252 ? 12.492 13.967 -14.051 1.00 49.56 252 HIS A O 1
ATOM 2045 N N . LEU A 1 253 ? 11.994 13.931 -16.237 1.00 45.78 253 LEU A N 1
ATOM 2046 C CA . LEU A 1 253 ? 13.319 14.352 -16.667 1.00 45.78 253 LEU A CA 1
ATOM 2047 C C . LEU A 1 253 ? 13.233 15.850 -16.899 1.00 45.78 253 LEU A C 1
ATOM 2049 O O . LEU A 1 253 ? 12.718 16.275 -17.930 1.00 45.78 253 LEU A O 1
ATOM 2053 N N . GLY A 1 254 ? 13.635 16.622 -15.884 1.00 44.44 254 GLY A N 1
ATOM 2054 C CA . GLY A 1 254 ? 13.585 18.085 -15.857 1.00 44.44 254 GLY A CA 1
ATOM 2055 C C . GLY A 1 254 ? 14.328 18.711 -17.034 1.00 44.44 254 GLY A C 1
ATOM 2056 O O . GLY A 1 254 ? 15.486 19.106 -16.919 1.00 44.44 254 GLY A O 1
ATOM 2057 N N . LEU A 1 255 ? 13.635 18.809 -18.163 1.00 44.53 255 LEU A N 1
ATOM 2058 C CA . LEU A 1 255 ? 14.071 19.421 -19.405 1.00 44.53 255 LEU A CA 1
ATOM 2059 C C . LEU A 1 255 ? 13.438 20.810 -19.524 1.00 44.53 255 LEU A C 1
ATOM 2061 O O . LEU A 1 255 ? 12.976 21.215 -20.588 1.00 44.53 255 LEU A O 1
ATOM 2065 N N . ASP A 1 256 ? 13.491 21.593 -18.441 1.00 40.69 256 ASP A N 1
ATOM 2066 C CA . ASP A 1 256 ? 13.083 23.009 -18.415 1.00 40.69 256 ASP A CA 1
ATOM 2067 C C . ASP A 1 256 ? 13.823 23.875 -19.463 1.00 40.69 256 ASP A C 1
ATOM 2069 O O . ASP A 1 256 ? 13.533 25.059 -19.634 1.00 40.69 256 ASP A O 1
ATOM 2073 N N . TYR A 1 257 ? 14.781 23.283 -20.180 1.00 38.78 257 TYR A N 1
ATOM 2074 C CA . TYR A 1 257 ? 15.607 23.886 -21.212 1.00 38.78 257 TYR A CA 1
ATOM 2075 C C . TYR A 1 257 ? 15.207 23.579 -22.663 1.00 38.78 257 TYR A C 1
ATOM 2077 O O . TYR A 1 257 ? 15.767 24.231 -23.543 1.00 38.78 257 TYR A O 1
ATOM 2085 N N . VAL A 1 258 ? 14.218 22.714 -22.962 1.00 42.03 258 VAL A N 1
ATOM 2086 C CA . VAL A 1 258 ? 13.733 22.605 -24.367 1.00 42.03 258 VAL A CA 1
ATOM 2087 C C . VAL A 1 258 ? 13.161 23.950 -24.846 1.00 42.03 258 VAL A C 1
ATOM 2089 O O . VAL A 1 258 ? 13.271 24.299 -26.018 1.00 42.03 258 VAL A O 1
ATOM 2092 N N . ASN A 1 259 ? 12.686 24.779 -23.910 1.00 38.66 259 ASN A N 1
ATOM 2093 C CA . ASN A 1 259 ? 12.229 26.151 -24.150 1.00 38.66 259 ASN A CA 1
ATOM 2094 C C . ASN A 1 259 ? 13.354 27.166 -24.449 1.00 38.66 259 ASN A C 1
ATOM 2096 O O . ASN A 1 259 ? 13.068 28.344 -24.655 1.00 38.66 259 ASN A O 1
ATOM 2100 N N . GLN A 1 260 ? 14.628 26.752 -24.456 1.00 41.03 260 GLN A N 1
ATOM 2101 C CA . GLN A 1 260 ? 15.769 27.608 -24.812 1.00 41.03 260 GLN A CA 1
ATOM 2102 C C . GLN A 1 260 ? 16.525 27.149 -26.060 1.00 41.03 260 GLN A C 1
ATOM 2104 O O . GLN A 1 260 ? 17.581 27.714 -26.354 1.00 41.03 260 GLN A O 1
ATOM 2109 N N . VAL A 1 261 ? 15.999 26.187 -26.828 1.00 46.84 261 VAL A N 1
ATOM 2110 C CA . VAL A 1 261 ? 16.488 26.021 -28.199 1.00 46.84 261 VAL A CA 1
ATOM 2111 C C . VAL A 1 261 ? 16.127 27.306 -28.933 1.00 46.84 261 VAL A C 1
ATOM 2113 O O . VAL A 1 261 ? 14.951 27.611 -29.129 1.00 46.84 261 VAL A O 1
ATOM 2116 N N . SER A 1 262 ? 17.131 28.121 -29.251 1.00 45.59 262 SER A N 1
ATOM 2117 C CA . SER A 1 262 ? 16.884 29.401 -29.902 1.00 45.59 262 SER A CA 1
ATOM 2118 C C . SER A 1 262 ? 16.184 29.148 -31.242 1.00 45.59 262 SER A C 1
ATOM 2120 O O . SER A 1 262 ? 16.512 28.179 -31.930 1.00 45.59 262 SER A O 1
ATOM 2122 N N . GLU A 1 263 ? 15.235 30.005 -31.643 1.00 51.59 263 GLU A N 1
ATOM 2123 C CA . GLU A 1 263 ? 14.602 29.914 -32.976 1.00 51.59 263 GLU A CA 1
ATOM 2124 C C . GLU A 1 263 ? 15.670 29.769 -34.079 1.00 51.59 263 GLU A C 1
ATOM 2126 O O . GLU A 1 263 ? 15.507 28.990 -35.016 1.00 51.59 263 GLU A O 1
ATOM 2131 N N . THR A 1 264 ? 16.830 30.405 -33.879 1.00 51.59 264 THR A N 1
ATOM 2132 C CA . THR A 1 264 ? 18.009 30.329 -34.745 1.00 51.59 264 THR A CA 1
ATOM 2133 C C . THR A 1 264 ? 18.662 28.942 -34.861 1.00 51.59 264 THR A C 1
ATOM 2135 O O . THR A 1 264 ? 19.199 28.634 -35.925 1.00 51.59 264 THR A O 1
ATOM 2138 N N . ASP A 1 265 ? 18.618 28.087 -33.834 1.00 56.78 265 ASP A N 1
ATOM 2139 C CA . ASP A 1 265 ? 19.170 26.720 -33.899 1.00 56.78 265 ASP A CA 1
ATOM 2140 C C . ASP A 1 265 ? 18.228 25.772 -34.663 1.00 56.78 265 ASP A C 1
ATOM 2142 O O . ASP A 1 265 ? 18.667 24.934 -35.458 1.00 56.78 265 ASP A O 1
ATOM 2146 N N . MET A 1 266 ? 16.914 25.961 -34.498 1.00 62.22 266 MET A N 1
ATOM 2147 C CA . MET A 1 266 ? 15.892 25.214 -35.240 1.00 62.22 266 MET A CA 1
ATOM 2148 C C . MET A 1 266 ? 15.811 25.638 -36.706 1.00 62.22 266 MET A C 1
ATOM 2150 O O . MET A 1 266 ? 15.561 24.791 -37.565 1.00 62.22 266 MET A O 1
ATOM 2154 N N . ASP A 1 267 ? 16.081 26.907 -37.018 1.00 65.75 267 ASP A N 1
ATOM 2155 C CA . ASP A 1 267 ? 16.163 27.405 -38.393 1.00 65.75 267 ASP A CA 1
ATOM 2156 C C . ASP A 1 267 ? 17.270 26.694 -39.191 1.00 65.75 267 ASP A C 1
ATOM 2158 O O . ASP A 1 267 ? 17.054 26.311 -40.339 1.00 65.75 267 ASP A O 1
ATOM 2162 N N . GLY A 1 268 ? 18.417 26.385 -38.572 1.00 65.62 268 GLY A N 1
ATOM 2163 C CA . GLY A 1 268 ? 19.492 25.625 -39.223 1.00 65.62 268 GLY A CA 1
ATOM 2164 C C . GLY A 1 268 ? 19.102 24.184 -39.583 1.00 65.62 268 GLY A C 1
ATOM 2165 O O . GLY A 1 268 ? 19.497 23.665 -40.633 1.00 65.62 268 GLY A O 1
ATOM 2166 N N . ILE A 1 269 ? 18.293 23.532 -38.742 1.00 65.38 269 ILE A N 1
ATOM 2167 C CA . ILE A 1 269 ? 17.705 22.217 -39.040 1.00 65.38 269 ILE A CA 1
ATOM 2168 C C . ILE A 1 269 ? 16.636 22.356 -40.128 1.00 65.38 269 ILE A C 1
ATOM 2170 O O . ILE A 1 269 ? 16.612 21.556 -41.067 1.00 65.38 269 ILE A O 1
ATOM 2174 N N . ARG A 1 270 ? 15.785 23.385 -40.031 1.00 71.75 270 ARG A N 1
ATOM 2175 C CA . ARG A 1 270 ? 14.694 23.662 -40.975 1.00 71.75 270 ARG A CA 1
ATOM 2176 C C . ARG A 1 270 ? 15.230 23.880 -42.381 1.00 71.75 270 ARG A C 1
ATOM 2178 O O . ARG A 1 270 ? 14.732 23.264 -43.319 1.00 71.75 270 ARG A O 1
ATOM 2185 N N . ASP A 1 271 ? 16.276 24.683 -42.510 1.00 70.62 271 ASP A N 1
ATOM 2186 C CA . ASP A 1 271 ? 16.906 25.016 -43.784 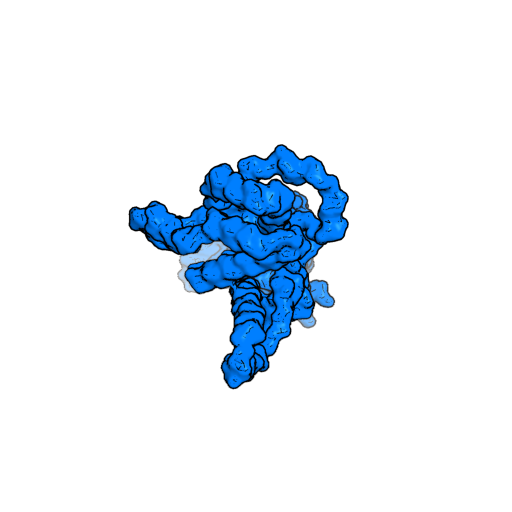1.00 70.62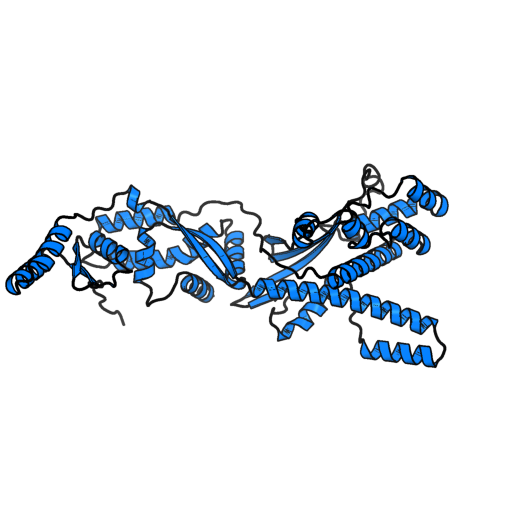 271 ASP A CA 1
ATOM 2187 C C . ASP A 1 271 ? 17.604 23.805 -44.415 1.00 70.62 271 ASP A C 1
ATOM 2189 O O . ASP A 1 271 ? 17.644 23.666 -45.639 1.00 70.62 271 ASP A O 1
ATOM 2193 N N . LYS A 1 272 ? 18.150 22.903 -43.591 1.00 74.25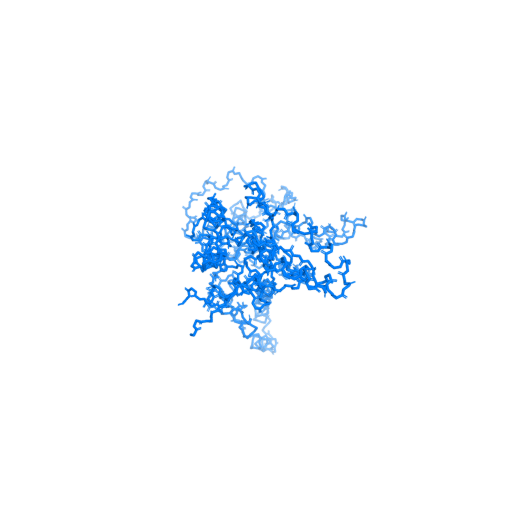 272 LYS A N 1
ATOM 2194 C CA . LYS A 1 272 ? 18.940 21.756 -44.055 1.00 74.25 272 LYS A CA 1
ATOM 2195 C C . LYS A 1 272 ? 18.113 20.505 -44.345 1.00 74.25 272 LYS A C 1
ATOM 2197 O O . LYS A 1 272 ? 18.471 19.741 -45.240 1.00 74.25 272 LYS A O 1
ATOM 2202 N N . PHE A 1 273 ? 17.051 20.274 -43.580 1.00 75.88 273 PHE A N 1
ATOM 2203 C CA . PHE A 1 273 ? 16.271 19.033 -43.617 1.00 75.88 273 PHE A CA 1
ATOM 2204 C C . PHE A 1 273 ? 14.781 19.254 -43.909 1.00 75.88 273 PHE A C 1
ATOM 2206 O O . PHE A 1 273 ? 14.083 18.299 -44.239 1.00 75.88 273 PHE A O 1
ATOM 2213 N N . GLY A 1 274 ? 14.299 20.497 -43.855 1.00 75.31 274 GLY A N 1
ATOM 2214 C CA . GLY A 1 274 ? 12.912 20.861 -44.125 1.00 75.31 274 GLY A CA 1
ATOM 2215 C C . GLY A 1 274 ? 12.003 20.802 -42.892 1.00 75.31 274 GLY A C 1
ATOM 2216 O O . GLY A 1 274 ? 12.256 20.090 -41.920 1.00 75.31 274 GLY A O 1
ATOM 2217 N N . GLN A 1 275 ? 10.889 21.538 -42.952 1.00 74.50 275 GLN A N 1
ATOM 2218 C CA . GLN A 1 275 ? 9.911 21.638 -41.857 1.00 74.50 275 GLN A CA 1
ATOM 2219 C C . GLN A 1 275 ? 9.258 20.293 -41.497 1.00 74.50 275 GLN A C 1
ATOM 2221 O O . GLN A 1 275 ? 8.968 20.043 -40.332 1.00 74.50 275 GLN A O 1
ATOM 2226 N N . GLN A 1 276 ? 9.056 19.402 -42.472 1.00 69.50 276 GLN A N 1
ATOM 2227 C CA . GLN A 1 276 ? 8.458 18.080 -42.241 1.00 69.50 276 GLN A CA 1
ATOM 2228 C C . GLN A 1 276 ? 9.298 17.219 -41.281 1.00 69.50 276 GLN A C 1
ATOM 2230 O O . GLN A 1 276 ? 8.752 16.493 -40.450 1.00 69.50 276 GLN A O 1
ATOM 2235 N N . ILE A 1 277 ? 10.627 17.347 -41.348 1.00 74.31 277 ILE A N 1
ATOM 2236 C CA . ILE A 1 277 ? 11.548 16.649 -40.448 1.00 74.31 277 ILE A CA 1
ATOM 2237 C C . ILE A 1 277 ? 11.452 17.213 -39.028 1.00 74.31 277 ILE A C 1
ATOM 2239 O O . ILE A 1 277 ? 11.394 16.443 -38.073 1.00 74.31 277 ILE A O 1
ATOM 2243 N N . ILE A 1 278 ? 11.335 18.537 -38.880 1.00 68.44 278 ILE A N 1
ATOM 2244 C CA . ILE A 1 278 ? 11.087 19.175 -37.575 1.00 68.44 278 ILE A CA 1
ATOM 2245 C C . ILE A 1 278 ? 9.768 18.695 -36.969 1.00 68.44 278 ILE A C 1
ATOM 2247 O O . ILE A 1 278 ? 9.746 18.315 -35.803 1.00 68.44 278 ILE A O 1
ATOM 2251 N N . ASN A 1 279 ? 8.691 18.652 -37.758 1.00 69.44 279 ASN A N 1
ATOM 2252 C CA . ASN A 1 279 ? 7.390 18.171 -37.290 1.00 69.44 279 ASN A CA 1
ATOM 2253 C C . ASN A 1 279 ? 7.464 16.706 -36.826 1.00 69.44 279 ASN A C 1
ATOM 2255 O O . ASN A 1 279 ? 6.868 16.349 -35.814 1.00 69.44 279 ASN A O 1
ATOM 2259 N N . SER A 1 280 ? 8.233 15.869 -37.527 1.00 71.62 280 SER A N 1
ATOM 2260 C CA . SER A 1 280 ? 8.430 14.458 -37.167 1.00 71.62 280 SER A CA 1
ATOM 2261 C C . SER A 1 280 ? 9.232 14.303 -35.867 1.00 71.62 280 SER A C 1
ATOM 2263 O O . SER A 1 280 ? 8.881 13.484 -35.025 1.00 71.62 280 SER A O 1
ATOM 2265 N N . MET A 1 281 ? 10.252 15.138 -35.639 1.00 68.12 281 MET A N 1
ATOM 2266 C CA . MET A 1 281 ? 10.990 15.166 -34.365 1.00 68.12 281 MET A CA 1
ATOM 2267 C C . MET A 1 281 ? 10.129 15.686 -33.207 1.00 68.12 281 MET A C 1
ATOM 2269 O O . MET A 1 281 ? 10.126 15.091 -32.133 1.00 68.12 281 MET A O 1
ATOM 2273 N N . ALA A 1 282 ? 9.340 16.740 -33.432 1.00 66.00 282 ALA A N 1
ATOM 2274 C CA . ALA A 1 282 ? 8.374 17.229 -32.448 1.00 66.00 282 ALA A CA 1
ATOM 2275 C C . ALA A 1 282 ? 7.324 16.157 -32.108 1.00 66.00 282 ALA A C 1
ATOM 2277 O O . ALA A 1 282 ? 6.966 15.993 -30.947 1.00 66.00 282 ALA A O 1
ATOM 2278 N N . THR A 1 283 ? 6.894 15.376 -33.104 1.00 66.50 283 THR A N 1
ATOM 2279 C CA . THR A 1 283 ? 5.993 14.231 -32.911 1.00 66.50 283 THR A CA 1
ATOM 2280 C C . THR A 1 283 ? 6.653 13.134 -32.076 1.00 66.50 283 THR A C 1
ATOM 2282 O O . THR A 1 283 ? 6.018 12.619 -31.165 1.00 66.50 283 THR A O 1
ATOM 2285 N N . ALA A 1 284 ? 7.928 12.804 -32.321 1.00 65.31 284 ALA A N 1
ATOM 2286 C CA . ALA A 1 284 ? 8.664 11.839 -31.499 1.00 65.31 284 ALA A CA 1
ATOM 2287 C C . ALA A 1 284 ? 8.694 12.257 -30.019 1.00 65.31 284 ALA A C 1
ATOM 2289 O O . ALA A 1 284 ? 8.404 11.445 -29.147 1.00 65.31 284 ALA A O 1
ATOM 2290 N N . ILE A 1 285 ? 8.971 13.532 -29.738 1.00 64.25 285 ILE A N 1
ATOM 2291 C CA . ILE A 1 285 ? 8.987 14.074 -28.370 1.00 64.25 285 ILE A CA 1
ATOM 2292 C C . ILE A 1 285 ? 7.588 14.078 -27.767 1.00 64.25 285 ILE A C 1
ATOM 2294 O O . ILE A 1 285 ? 7.417 13.670 -26.625 1.00 64.25 285 ILE A O 1
ATOM 2298 N N . ALA A 1 286 ? 6.578 14.493 -28.534 1.00 62.12 286 ALA A N 1
ATOM 2299 C CA . ALA A 1 286 ? 5.196 14.465 -28.080 1.00 62.12 286 ALA A CA 1
ATOM 2300 C C . ALA A 1 286 ? 4.779 13.042 -27.685 1.00 62.12 286 ALA A C 1
ATOM 2302 O O . ALA A 1 286 ? 4.232 12.868 -26.601 1.00 62.12 286 ALA A O 1
ATOM 2303 N N . ILE A 1 287 ? 5.112 12.027 -28.493 1.00 64.75 287 ILE A N 1
ATOM 2304 C CA . ILE A 1 287 ? 4.883 10.610 -28.163 1.00 64.75 287 ILE A CA 1
ATOM 2305 C C . ILE A 1 287 ? 5.588 10.247 -26.849 1.00 64.75 287 ILE A C 1
ATOM 2307 O O . ILE A 1 287 ? 4.948 9.700 -25.960 1.00 64.75 287 ILE A O 1
ATOM 2311 N N . MET A 1 288 ? 6.859 10.626 -26.677 1.00 62.81 288 MET A N 1
ATOM 2312 C CA . MET A 1 288 ? 7.600 10.389 -25.427 1.00 62.81 288 MET A CA 1
ATOM 2313 C C . MET A 1 288 ? 7.006 11.102 -24.205 1.00 62.81 288 MET A C 1
ATOM 2315 O O . MET A 1 288 ? 7.286 10.687 -23.089 1.00 62.81 288 MET A O 1
ATOM 2319 N N . CYS A 1 289 ? 6.236 12.178 -24.390 1.00 53.78 289 CYS A N 1
ATOM 2320 C CA . CYS A 1 289 ? 5.624 12.965 -23.315 1.00 53.78 289 CYS A CA 1
ATOM 2321 C C . CYS A 1 289 ? 4.158 12.602 -23.021 1.00 53.78 289 CYS A C 1
ATOM 2323 O O . CYS A 1 289 ? 3.632 13.048 -22.003 1.00 53.78 289 CYS A O 1
ATOM 2325 N N . THR A 1 290 ? 3.468 11.882 -23.913 1.00 53.41 290 THR A N 1
ATOM 2326 C CA . THR A 1 290 ? 1.996 11.750 -23.898 1.00 53.41 290 THR A CA 1
ATOM 2327 C C . THR A 1 290 ? 1.487 10.310 -23.900 1.00 53.41 290 THR A C 1
ATOM 2329 O O . THR A 1 290 ? 0.344 10.091 -24.282 1.00 53.41 290 THR A O 1
ATOM 2332 N N . GLU A 1 291 ? 2.235 9.319 -23.401 1.00 47.44 291 GLU A N 1
ATOM 2333 C CA . GLU A 1 291 ? 1.727 7.934 -23.251 1.00 47.44 291 GLU A CA 1
ATOM 2334 C C . GLU A 1 291 ? 0.603 7.761 -22.190 1.00 47.44 291 GLU A C 1
ATOM 2336 O O . GLU A 1 291 ? 0.447 6.721 -21.554 1.00 47.44 291 GLU A O 1
ATOM 2341 N N . GLN A 1 292 ? -0.283 8.750 -22.057 1.00 40.59 292 GLN A N 1
ATOM 2342 C CA . GLN A 1 292 ? -1.699 8.517 -21.819 1.00 40.59 292 GLN A CA 1
ATOM 2343 C C . GLN A 1 292 ? -2.447 8.542 -23.163 1.00 40.59 292 GLN A C 1
ATOM 2345 O O . GLN A 1 292 ? -2.743 9.604 -23.700 1.00 40.59 292 GLN A O 1
ATOM 2350 N N . TYR A 1 293 ? -2.842 7.353 -23.630 1.00 37.31 293 TYR A N 1
ATOM 2351 C CA . TYR A 1 293 ? -3.755 7.114 -24.758 1.00 37.31 293 TYR A CA 1
ATOM 2352 C C . TYR A 1 293 ? -3.198 7.479 -26.139 1.00 37.31 293 TYR A C 1
ATOM 2354 O O . TYR A 1 293 ? -3.372 8.601 -26.587 1.00 37.31 293 TYR A O 1
ATOM 2362 N N . MET A 1 294 ? -2.632 6.510 -26.861 1.00 32.50 294 MET A N 1
ATOM 2363 C CA . MET A 1 294 ? -2.895 6.285 -28.294 1.00 32.50 294 MET A CA 1
ATOM 2364 C C . MET A 1 294 ? -1.982 5.164 -28.788 1.00 32.50 294 MET A C 1
ATOM 2366 O O . MET A 1 294 ? -0.760 5.238 -28.678 1.00 32.50 294 MET A O 1
ATOM 2370 N N . THR A 1 295 ? -2.566 4.109 -29.352 1.00 34.75 295 THR A N 1
ATOM 2371 C CA . THR A 1 295 ? -1.776 3.204 -30.187 1.00 34.75 295 THR A CA 1
ATOM 2372 C C . THR A 1 295 ? -1.413 3.945 -31.477 1.00 34.75 295 THR A C 1
ATOM 2374 O O . THR A 1 295 ? -2.146 4.833 -31.907 1.00 34.75 295 THR A O 1
ATOM 2377 N N . LEU A 1 296 ? -0.298 3.600 -32.133 1.00 36.47 296 LEU A N 1
ATOM 2378 C CA . LEU A 1 296 ? 0.071 4.227 -33.416 1.00 36.47 296 LEU A CA 1
ATOM 2379 C C . LEU A 1 296 ? -1.031 4.119 -34.491 1.00 36.47 296 LEU A C 1
ATOM 2381 O O . LEU A 1 296 ? -1.011 4.877 -35.455 1.00 36.47 296 LEU A O 1
ATOM 2385 N N . GLU A 1 297 ? -1.965 3.175 -34.342 1.00 35.78 297 GLU A N 1
ATOM 2386 C CA . GLU A 1 297 ? -3.118 3.003 -35.230 1.00 35.78 297 GLU A CA 1
ATOM 2387 C C . GLU A 1 297 ? -4.194 4.090 -35.032 1.00 35.78 297 GLU A C 1
ATOM 2389 O O . GLU A 1 297 ? -4.918 4.398 -35.977 1.00 35.78 297 GLU A O 1
ATOM 2394 N N . ASP A 1 298 ? -4.244 4.742 -33.866 1.00 33.72 298 ASP A N 1
ATOM 2395 C CA . ASP A 1 298 ? -5.185 5.828 -33.548 1.00 33.72 298 ASP A CA 1
ATOM 2396 C C . ASP A 1 298 ? -4.684 7.216 -34.008 1.00 33.72 298 ASP A C 1
ATOM 2398 O O . ASP A 1 298 ? -5.455 8.171 -34.094 1.00 33.72 298 ASP A O 1
ATOM 2402 N N . MET A 1 299 ? -3.400 7.329 -34.376 1.00 35.75 299 MET A N 1
ATOM 2403 C CA . MET A 1 299 ? -2.743 8.558 -34.855 1.00 35.75 299 MET A CA 1
ATOM 2404 C C . MET A 1 299 ? -3.069 8.933 -36.318 1.00 35.75 299 MET A C 1
ATOM 2406 O O . MET A 1 299 ? -2.414 9.794 -36.902 1.00 35.75 299 MET A O 1
ATOM 2410 N N . TYR A 1 300 ? -4.103 8.343 -36.923 1.00 32.66 300 TYR A N 1
ATOM 2411 C CA . TYR A 1 300 ? -4.651 8.781 -38.219 1.00 32.66 300 TYR A CA 1
ATOM 2412 C C . TYR A 1 300 ? -5.630 9.970 -38.100 1.00 32.66 300 TYR A C 1
ATOM 2414 O O . TYR A 1 300 ? -6.472 10.186 -38.974 1.00 32.66 300 TYR A O 1
ATOM 2422 N N . LEU A 1 301 ? -5.535 10.759 -37.028 1.00 33.25 301 LEU A N 1
ATOM 2423 C CA . LEU A 1 301 ? -6.330 11.970 -36.833 1.00 33.25 301 LEU A CA 1
ATOM 2424 C C . LEU A 1 301 ? -5.585 13.196 -37.379 1.00 33.25 301 LEU A C 1
ATOM 2426 O O . LEU A 1 301 ? -4.683 13.719 -36.739 1.00 33.25 301 LEU A O 1
ATOM 2430 N N . GLU A 1 302 ? -6.008 13.599 -38.581 1.00 32.19 302 GLU A N 1
ATOM 2431 C CA . GLU A 1 302 ? -5.852 14.907 -39.240 1.00 32.19 302 GLU A CA 1
ATOM 2432 C C . GLU A 1 302 ? -4.516 15.644 -39.002 1.00 32.19 302 GLU A C 1
ATOM 2434 O O . GLU A 1 302 ? -4.329 16.321 -37.990 1.00 32.19 302 GLU A O 1
ATOM 2439 N N . GLU A 1 303 ? -3.636 15.618 -40.017 1.00 35.00 303 GLU A N 1
ATOM 2440 C CA . GLU A 1 303 ? -2.370 16.382 -40.118 1.00 35.00 303 GLU A CA 1
ATOM 2441 C C . GLU A 1 303 ? -2.479 17.871 -39.705 1.00 35.00 303 GLU A C 1
ATOM 2443 O O . GLU A 1 303 ? -1.475 18.494 -39.362 1.00 35.00 303 GLU A O 1
ATOM 2448 N N . ASP A 1 304 ? -3.687 18.442 -39.693 1.00 30.42 304 ASP A N 1
ATOM 2449 C CA . ASP A 1 304 ? -3.956 19.851 -39.404 1.00 30.42 304 ASP A CA 1
ATOM 2450 C C . ASP A 1 304 ? -4.222 20.187 -37.921 1.00 30.42 304 ASP A C 1
ATOM 2452 O O . ASP A 1 304 ? -4.268 21.372 -37.574 1.00 30.42 304 ASP A O 1
ATOM 2456 N N . MET A 1 305 ? -4.390 19.204 -37.023 1.00 30.19 305 MET A N 1
ATOM 2457 C CA . MET A 1 305 ? -4.866 19.487 -35.657 1.00 30.19 305 MET A CA 1
ATOM 2458 C C . MET A 1 305 ? -3.753 19.635 -34.599 1.00 30.19 305 MET A C 1
ATOM 2460 O O . MET A 1 305 ? -3.955 20.337 -33.610 1.00 30.19 305 MET A O 1
ATOM 2464 N N . PHE A 1 306 ? -2.555 19.078 -34.825 1.00 35.19 306 PHE A N 1
ATOM 2465 C CA . PHE A 1 306 ? -1.422 19.181 -33.882 1.00 35.19 306 PHE A CA 1
ATOM 2466 C C . PHE A 1 306 ? -0.374 20.243 -34.240 1.00 35.19 306 PHE A C 1
ATOM 2468 O O . PHE A 1 306 ? 0.428 20.627 -33.394 1.00 35.19 306 PHE A O 1
ATOM 2475 N N . VAL A 1 307 ? -0.389 20.778 -35.463 1.00 37.34 307 VAL A N 1
ATOM 2476 C CA . VAL A 1 307 ? 0.636 21.741 -35.913 1.00 37.34 307 VAL A CA 1
ATOM 2477 C C . VAL A 1 307 ? 0.316 23.178 -35.478 1.00 37.34 307 VAL A C 1
ATOM 2479 O O . VAL A 1 307 ? 1.157 24.065 -35.602 1.00 37.34 307 VAL A O 1
ATOM 2482 N N . LYS A 1 308 ? -0.891 23.450 -34.959 1.00 32.31 308 LYS A N 1
ATOM 2483 C CA . LYS A 1 308 ? -1.362 24.836 -34.837 1.00 32.31 308 LYS A CA 1
ATOM 2484 C C . LYS A 1 308 ? -1.060 25.571 -33.533 1.00 32.31 308 LYS A C 1
ATOM 2486 O O . LYS A 1 308 ? -1.190 26.783 -33.572 1.00 32.31 308 LYS A O 1
ATOM 2491 N N . HIS A 1 309 ? -0.632 24.914 -32.451 1.00 35.00 309 HIS A N 1
ATOM 2492 C CA . HIS A 1 309 ? -0.173 25.588 -31.220 1.00 35.00 309 HIS A CA 1
ATOM 2493 C C . HIS A 1 309 ? 0.705 24.668 -30.355 1.00 35.00 309 HIS A C 1
ATOM 2495 O O . HIS A 1 309 ? 0.297 24.244 -29.277 1.00 35.00 309 HIS A O 1
ATOM 2501 N N . VAL A 1 310 ? 1.923 24.369 -30.806 1.00 38.53 310 VAL A N 1
ATOM 2502 C CA . VAL A 1 310 ? 3.010 23.977 -29.891 1.00 38.53 310 VAL A CA 1
ATOM 2503 C C . VAL A 1 310 ? 3.999 25.138 -29.881 1.00 38.53 310 VAL A C 1
ATOM 2505 O O . VAL A 1 310 ? 5.094 25.045 -30.423 1.00 38.53 310 VAL A O 1
ATOM 2508 N N . ASP A 1 311 ? 3.552 26.286 -29.364 1.00 38.19 311 ASP A N 1
ATOM 2509 C CA . ASP A 1 311 ? 4.403 27.477 -29.216 1.00 38.19 311 ASP A CA 1
ATOM 2510 C C . ASP A 1 311 ? 5.445 27.290 -28.091 1.00 38.19 311 ASP A C 1
ATOM 2512 O O . ASP A 1 311 ? 6.410 28.043 -28.009 1.00 38.19 311 ASP A O 1
ATOM 2516 N N . GLU A 1 312 ? 5.300 26.249 -27.262 1.00 39.56 312 GLU A N 1
ATOM 2517 C CA . GLU A 1 312 ? 6.275 25.844 -26.249 1.00 39.56 312 GLU A CA 1
ATOM 2518 C C . GLU A 1 312 ? 6.440 24.312 -26.298 1.00 39.56 312 GLU A C 1
ATOM 2520 O O . GLU A 1 312 ? 5.451 23.591 -26.121 1.00 39.56 312 GLU A O 1
ATOM 2525 N N . PRO A 1 313 ? 7.641 23.773 -26.588 1.00 40.91 313 PRO A N 1
ATOM 2526 C CA . PRO A 1 313 ? 7.887 22.344 -26.445 1.00 40.91 313 PRO A CA 1
ATOM 2527 C C . PRO A 1 313 ? 7.645 21.913 -24.988 1.00 40.91 313 PRO A C 1
ATOM 2529 O O . PRO A 1 313 ? 7.936 22.677 -24.066 1.00 40.91 313 PRO A O 1
ATOM 2532 N N . PRO A 1 314 ? 7.125 20.696 -24.745 1.00 39.25 314 PRO A N 1
ATOM 2533 C CA . PRO A 1 314 ? 6.941 20.209 -23.385 1.00 39.25 314 PRO A CA 1
ATOM 2534 C C . PRO A 1 314 ? 8.283 20.246 -22.640 1.00 39.25 314 PRO A C 1
ATOM 2536 O O . PRO A 1 314 ? 9.260 19.623 -23.053 1.00 39.25 314 PRO A O 1
ATOM 2539 N N . SER A 1 315 ? 8.332 20.989 -21.533 1.00 41.88 315 SER A N 1
ATOM 2540 C CA . SER A 1 315 ? 9.523 21.162 -20.687 1.00 41.88 315 SER A CA 1
ATOM 2541 C C . SER A 1 315 ? 9.832 19.932 -19.825 1.00 41.88 315 SER A C 1
ATOM 2543 O O . SER A 1 315 ? 10.724 19.941 -18.979 1.00 41.88 315 SER A O 1
ATOM 2545 N N . THR A 1 316 ? 9.061 18.858 -19.970 1.00 43.91 316 THR A N 1
ATOM 2546 C CA . THR A 1 316 ? 9.191 17.649 -19.161 1.00 43.91 316 THR A CA 1
ATOM 2547 C C . THR A 1 316 ? 8.854 16.435 -20.013 1.00 43.91 316 THR A C 1
ATOM 2549 O O . THR A 1 316 ? 7.785 16.361 -20.619 1.00 43.91 316 THR A O 1
ATOM 2552 N N . ILE A 1 317 ? 9.777 15.473 -20.065 1.00 46.09 317 ILE A N 1
ATOM 2553 C CA . ILE A 1 317 ? 9.478 14.135 -20.582 1.00 46.09 317 ILE A CA 1
ATOM 2554 C C . ILE A 1 317 ? 8.898 13.335 -19.425 1.00 46.09 317 ILE A C 1
ATOM 2556 O O . ILE A 1 317 ? 9.549 13.233 -18.384 1.00 46.09 317 ILE A O 1
ATOM 2560 N N . HIS A 1 318 ? 7.691 12.808 -19.634 1.00 49.09 318 HIS A N 1
ATOM 2561 C CA . HIS A 1 318 ? 7.007 11.886 -18.737 1.00 49.09 318 HIS A CA 1
ATOM 2562 C C . HIS A 1 318 ? 7.068 10.495 -19.344 1.00 49.09 318 HIS A C 1
ATOM 2564 O O . HIS A 1 318 ? 6.473 10.258 -20.389 1.00 49.09 318 HIS A O 1
ATOM 2570 N N . VAL A 1 319 ? 7.774 9.578 -18.693 1.00 49.41 319 VAL A N 1
ATOM 2571 C CA . VAL A 1 319 ? 7.705 8.166 -19.074 1.00 49.41 319 VAL A CA 1
ATOM 2572 C C . VAL A 1 319 ? 6.726 7.487 -18.135 1.00 49.41 319 VAL A C 1
ATOM 2574 O O . VAL A 1 319 ? 7.047 7.389 -16.951 1.00 49.41 319 VAL A O 1
ATOM 2577 N N . ASP A 1 320 ? 5.581 7.061 -18.677 1.00 52.44 320 ASP A N 1
ATOM 2578 C CA . ASP A 1 320 ? 4.476 6.412 -17.969 1.00 52.44 320 ASP A CA 1
ATOM 2579 C C . ASP A 1 320 ? 4.512 4.893 -18.193 1.00 52.44 320 ASP A C 1
ATOM 2581 O O . ASP A 1 320 ? 4.219 4.403 -19.279 1.00 52.44 320 ASP A O 1
ATOM 2585 N N . PHE A 1 321 ? 4.826 4.113 -17.156 1.00 58.19 321 PHE A N 1
ATOM 2586 C CA . PHE A 1 321 ? 4.691 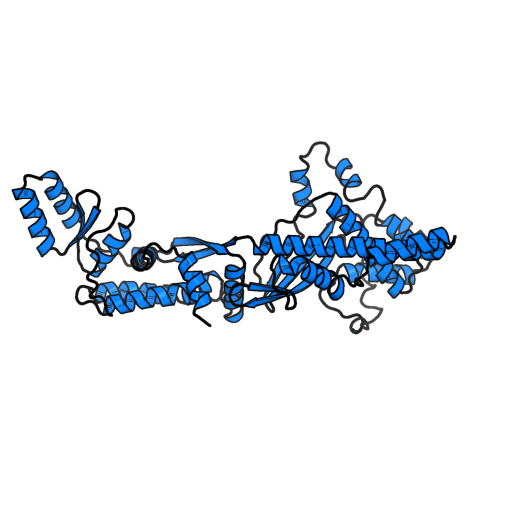2.649 -17.217 1.00 58.19 321 PHE A CA 1
ATOM 2587 C C . PHE A 1 321 ? 3.374 2.235 -16.589 1.00 58.19 321 PHE A C 1
ATOM 2589 O O . PHE A 1 321 ? 3.142 2.609 -15.449 1.00 58.19 321 PHE A O 1
ATOM 2596 N N . ASN A 1 322 ? 2.547 1.449 -17.284 1.00 56.56 322 ASN A N 1
ATOM 2597 C CA . ASN A 1 322 ? 1.303 0.904 -16.734 1.00 56.56 322 ASN A CA 1
ATOM 2598 C C . ASN A 1 322 ? 1.474 -0.591 -16.460 1.00 56.56 322 ASN A C 1
ATOM 2600 O O . ASN A 1 322 ? 1.266 -1.421 -17.344 1.00 56.56 322 ASN A O 1
ATOM 2604 N N . ILE A 1 323 ? 1.847 -0.941 -15.230 1.00 63.72 323 ILE A N 1
ATOM 2605 C CA . ILE A 1 323 ? 2.023 -2.346 -14.839 1.00 63.72 323 ILE A CA 1
ATOM 2606 C C . ILE A 1 323 ? 0.732 -2.836 -14.189 1.00 63.72 323 ILE A C 1
ATOM 2608 O O . ILE A 1 323 ? 0.239 -2.215 -13.241 1.00 63.72 323 ILE A O 1
ATOM 2612 N N . THR A 1 324 ? 0.178 -3.944 -14.692 1.00 62.16 324 THR A N 1
ATOM 2613 C CA . THR A 1 324 ? -1.053 -4.508 -14.132 1.00 62.16 324 THR A CA 1
ATOM 2614 C C . THR A 1 324 ? -0.723 -5.193 -12.822 1.00 62.16 324 THR A C 1
ATOM 2616 O O . THR A 1 324 ? 0.041 -6.156 -12.782 1.00 62.16 324 THR A O 1
ATOM 2619 N N . GLN A 1 325 ? -1.339 -4.733 -11.744 1.00 68.50 325 GLN A N 1
ATOM 2620 C CA . GLN A 1 325 ? -1.197 -5.333 -10.435 1.00 68.50 325 GLN A CA 1
ATOM 2621 C C . GLN A 1 325 ? -2.429 -6.174 -10.089 1.00 68.50 325 GLN A C 1
ATOM 2623 O O . GLN A 1 325 ? -3.576 -5.794 -10.319 1.00 68.50 325 GLN A O 1
ATOM 2628 N N . ARG A 1 326 ? -2.186 -7.342 -9.499 1.00 74.94 326 ARG A N 1
ATOM 2629 C CA . ARG A 1 326 ? -3.205 -8.155 -8.833 1.00 74.94 326 ARG A CA 1
ATOM 2630 C C . ARG A 1 326 ? -2.726 -8.438 -7.421 1.00 74.94 326 ARG A C 1
ATOM 2632 O O . ARG A 1 326 ? -1.552 -8.720 -7.221 1.00 74.94 326 ARG A O 1
ATOM 2639 N N . VAL A 1 327 ? -3.628 -8.388 -6.453 1.00 69.00 327 VAL A N 1
ATOM 2640 C CA . VAL A 1 327 ? -3.342 -8.848 -5.094 1.00 69.00 327 VAL A CA 1
ATOM 2641 C C . VAL A 1 327 ? -4.155 -10.114 -4.856 1.00 69.00 327 VAL A C 1
ATOM 2643 O O . VAL A 1 327 ? -5.344 -10.144 -5.169 1.00 69.00 327 VAL A O 1
ATOM 2646 N N . ASP A 1 328 ? -3.507 -11.169 -4.373 1.00 75.31 328 ASP A N 1
ATOM 2647 C CA . ASP A 1 328 ? -4.166 -12.424 -3.998 1.00 75.31 328 ASP A CA 1
ATOM 2648 C C . ASP A 1 328 ? -3.604 -12.919 -2.669 1.00 75.31 328 ASP A C 1
ATOM 2650 O O . ASP A 1 328 ? -2.402 -12.807 -2.453 1.00 75.31 328 ASP A O 1
ATOM 2654 N N . ASP A 1 329 ? -4.455 -13.444 -1.793 1.00 68.31 329 ASP A N 1
ATOM 2655 C CA . ASP A 1 329 ? -4.136 -13.914 -0.435 1.00 68.31 329 ASP A CA 1
ATOM 2656 C C . ASP A 1 329 ? -3.281 -12.954 0.385 1.00 68.31 329 ASP A C 1
ATOM 2658 O O . ASP A 1 329 ? -3.865 -12.169 1.108 1.00 68.31 329 ASP A O 1
ATOM 2662 N N . ASP A 1 330 ? -1.948 -12.998 0.265 1.00 68.25 330 ASP A N 1
ATOM 2663 C CA . ASP A 1 330 ? -0.920 -12.159 0.910 1.00 68.25 330 ASP A CA 1
ATOM 2664 C C . ASP A 1 330 ? 0.205 -11.738 -0.060 1.00 68.25 330 ASP A C 1
ATOM 2666 O O . ASP A 1 330 ? 1.212 -11.153 0.336 1.00 68.25 330 ASP A O 1
ATOM 2670 N N . HIS A 1 331 ? -0.001 -11.980 -1.351 1.00 76.31 331 HIS A N 1
ATOM 2671 C CA . HIS A 1 331 ? 0.973 -11.804 -2.410 1.00 76.31 331 HIS A CA 1
ATOM 2672 C C . HIS A 1 331 ? 0.530 -10.707 -3.375 1.00 76.31 331 HIS A C 1
ATOM 2674 O O . HIS A 1 331 ? -0.645 -10.559 -3.726 1.00 76.31 331 HIS A O 1
ATOM 2680 N N . VAL A 1 332 ? 1.503 -9.924 -3.822 1.00 76.69 332 VAL A N 1
ATOM 2681 C CA . VAL A 1 332 ? 1.324 -8.942 -4.888 1.00 76.69 332 VAL A CA 1
ATOM 2682 C C . VAL A 1 332 ? 1.847 -9.563 -6.173 1.00 76.69 332 VAL A C 1
ATOM 2684 O O . VAL A 1 332 ? 2.920 -10.152 -6.173 1.00 76.69 332 VAL A O 1
ATOM 2687 N N . TYR A 1 333 ? 1.111 -9.425 -7.266 1.00 82.19 333 TYR A N 1
ATOM 2688 C CA . TYR A 1 333 ? 1.501 -9.886 -8.592 1.00 82.19 333 TYR A CA 1
ATOM 2689 C C . TYR A 1 333 ? 1.593 -8.698 -9.540 1.00 82.19 333 TYR A C 1
ATOM 2691 O O . TYR A 1 333 ? 0.705 -7.845 -9.538 1.00 82.19 333 TYR A O 1
ATOM 2699 N N . LEU A 1 334 ? 2.625 -8.678 -10.377 1.00 78.00 334 LEU A N 1
ATOM 2700 C CA . LEU A 1 334 ? 2.830 -7.709 -11.450 1.00 78.00 334 LEU A CA 1
ATOM 2701 C C . LEU A 1 334 ? 2.841 -8.448 -12.785 1.00 78.00 334 LEU A C 1
ATOM 2703 O O . LEU A 1 334 ? 3.671 -9.330 -12.995 1.00 78.00 334 LEU A O 1
ATOM 2707 N N . ASP A 1 335 ? 1.872 -8.142 -13.648 1.00 77.56 335 ASP A N 1
ATOM 2708 C CA . ASP A 1 335 ? 1.621 -8.837 -14.918 1.00 77.56 335 ASP A CA 1
ATOM 2709 C C . ASP A 1 335 ? 1.596 -10.376 -14.763 1.00 77.56 335 ASP A C 1
ATOM 2711 O O . ASP A 1 335 ? 2.066 -11.137 -15.607 1.00 77.56 335 ASP A O 1
ATOM 2715 N N . GLY A 1 336 ? 1.045 -10.850 -13.639 1.00 83.69 336 GLY A N 1
ATOM 2716 C CA . GLY A 1 336 ? 0.934 -12.274 -13.307 1.00 83.69 336 GLY A CA 1
ATOM 2717 C C . GLY A 1 336 ? 2.170 -12.901 -12.651 1.00 83.69 336 GLY A C 1
ATOM 2718 O O . GLY A 1 336 ? 2.130 -14.089 -12.336 1.00 83.69 336 GLY A O 1
ATOM 2719 N N . ILE A 1 337 ? 3.237 -12.137 -12.403 1.00 86.31 337 ILE A N 1
ATOM 2720 C CA . ILE A 1 337 ? 4.440 -12.597 -11.697 1.00 86.31 337 ILE A CA 1
ATOM 2721 C C . ILE A 1 337 ? 4.367 -12.154 -10.237 1.00 86.31 337 ILE A C 1
ATOM 2723 O O . ILE A 1 337 ? 4.203 -10.970 -9.960 1.00 86.31 337 ILE A O 1
ATOM 2727 N N . GLU A 1 338 ? 4.493 -13.091 -9.300 1.00 87.81 338 GLU A N 1
ATOM 2728 C CA . GLU A 1 338 ? 4.521 -12.779 -7.869 1.00 87.81 338 GLU A CA 1
ATOM 2729 C C . GLU A 1 338 ? 5.740 -11.917 -7.516 1.00 87.81 338 GLU A C 1
ATOM 2731 O O . GLU A 1 338 ? 6.865 -12.243 -7.903 1.00 87.81 338 GLU A O 1
ATOM 2736 N N . VAL A 1 339 ? 5.525 -10.848 -6.752 1.00 83.75 339 VAL A N 1
ATOM 2737 C CA . VAL A 1 339 ? 6.571 -9.963 -6.241 1.00 83.75 339 VAL A CA 1
ATOM 2738 C C . VAL A 1 339 ? 7.220 -10.581 -5.008 1.00 83.75 339 VAL A C 1
ATOM 2740 O O . VAL A 1 339 ? 6.821 -10.326 -3.874 1.00 83.75 339 VAL A O 1
ATOM 2743 N N . CYS A 1 340 ? 8.236 -11.403 -5.254 1.00 86.56 340 CYS A N 1
ATOM 2744 C CA . CYS A 1 340 ? 9.118 -11.988 -4.247 1.00 86.56 340 CYS A CA 1
ATOM 2745 C C . CYS A 1 340 ? 10.566 -12.016 -4.767 1.00 86.56 340 CYS A C 1
ATOM 2747 O O . CYS A 1 340 ? 10.794 -11.940 -5.979 1.00 86.56 340 CYS A O 1
ATOM 2749 N N . GLU A 1 341 ? 11.557 -12.102 -3.873 1.00 87.56 341 GLU A N 1
ATOM 2750 C CA . GLU A 1 341 ? 12.977 -11.952 -4.242 1.00 87.56 341 GLU A CA 1
ATOM 2751 C C . GLU A 1 341 ? 13.411 -12.985 -5.297 1.00 87.56 341 GLU A C 1
ATOM 2753 O O . GLU A 1 341 ? 14.185 -12.677 -6.204 1.00 87.56 341 GLU A O 1
ATOM 2758 N N . GLU A 1 342 ? 12.841 -14.192 -5.259 1.00 91.75 342 GLU A N 1
ATOM 2759 C CA . GLU A 1 342 ? 13.095 -15.258 -6.233 1.00 91.75 342 GLU A CA 1
ATOM 2760 C C . GLU A 1 342 ? 12.670 -14.878 -7.660 1.00 91.75 342 GLU A C 1
ATOM 2762 O O . GLU A 1 342 ? 13.283 -15.320 -8.636 1.00 91.75 342 GLU A O 1
ATOM 2767 N N . ASN A 1 343 ? 11.644 -14.035 -7.789 1.00 91.69 343 ASN A N 1
ATOM 2768 C CA . ASN A 1 343 ? 11.075 -13.607 -9.064 1.00 91.69 343 ASN A CA 1
ATOM 2769 C C . ASN A 1 343 ? 11.597 -12.248 -9.537 1.00 91.69 343 ASN A C 1
ATOM 2771 O O . ASN A 1 343 ? 11.245 -11.815 -10.636 1.00 91.69 343 ASN A O 1
ATOM 2775 N N . ARG A 1 344 ? 12.467 -11.582 -8.771 1.00 90.44 344 ARG A N 1
ATOM 2776 C CA . ARG A 1 344 ? 12.977 -10.237 -9.078 1.00 90.44 344 ARG A CA 1
ATOM 2777 C C . ARG A 1 344 ? 13.528 -10.114 -10.502 1.00 90.44 344 ARG A C 1
ATOM 2779 O O . ARG A 1 344 ? 13.138 -9.225 -11.254 1.00 90.44 344 ARG A O 1
ATOM 2786 N N . ASN A 1 345 ? 14.345 -11.079 -10.923 1.00 90.88 345 ASN A N 1
ATOM 2787 C CA . ASN A 1 345 ? 14.899 -11.121 -12.281 1.00 90.88 345 ASN A CA 1
ATOM 2788 C C . ASN A 1 345 ? 13.834 -11.361 -13.364 1.00 90.88 345 ASN A C 1
ATOM 2790 O O . ASN A 1 345 ? 13.982 -10.895 -14.493 1.00 90.88 345 ASN A O 1
ATOM 2794 N N . ALA A 1 346 ? 12.783 -12.126 -13.056 1.00 92.12 346 ALA A N 1
ATOM 2795 C CA . ALA A 1 346 ? 11.688 -12.370 -13.990 1.00 92.12 346 ALA A CA 1
ATOM 2796 C C . ALA A 1 346 ? 10.839 -11.106 -14.180 1.00 92.12 346 ALA A C 1
ATOM 2798 O O . ALA A 1 346 ? 10.488 -10.781 -15.312 1.00 92.12 346 ALA A O 1
ATOM 2799 N N . ILE A 1 347 ? 10.592 -10.361 -13.099 1.00 89.31 347 ILE A N 1
ATOM 2800 C CA . ILE A 1 347 ? 9.888 -9.073 -13.121 1.00 89.31 347 ILE A CA 1
ATOM 2801 C C . ILE A 1 347 ? 10.676 -8.050 -13.939 1.00 89.31 347 ILE A C 1
ATOM 2803 O O . ILE A 1 347 ? 10.116 -7.474 -14.869 1.00 89.31 347 ILE A O 1
ATOM 2807 N N . ALA A 1 348 ? 11.981 -7.895 -13.686 1.00 90.81 348 ALA A N 1
ATOM 2808 C CA . ALA A 1 348 ? 12.832 -6.989 -14.460 1.00 90.81 348 ALA A CA 1
ATOM 2809 C C . ALA A 1 348 ? 12.815 -7.328 -15.962 1.00 90.81 348 ALA A C 1
ATOM 2811 O O . ALA A 1 348 ? 12.627 -6.454 -16.805 1.00 90.81 348 ALA A O 1
ATOM 2812 N N . LYS A 1 349 ? 12.909 -8.613 -16.324 1.00 91.12 349 LYS A N 1
ATOM 2813 C CA . LYS A 1 349 ? 12.807 -9.051 -17.729 1.00 91.12 349 LYS A CA 1
ATOM 2814 C C . LYS A 1 349 ? 11.426 -8.805 -18.337 1.00 91.12 349 LYS A C 1
ATOM 2816 O O . LYS A 1 349 ? 11.332 -8.476 -19.521 1.00 91.12 349 LYS A O 1
ATOM 2821 N N . ASN A 1 350 ? 10.360 -8.965 -17.559 1.00 88.12 350 ASN A N 1
ATOM 2822 C CA . ASN A 1 350 ? 9.014 -8.651 -18.018 1.00 88.12 350 ASN A CA 1
ATOM 2823 C C . ASN A 1 350 ? 8.863 -7.145 -18.274 1.00 88.12 350 ASN A C 1
ATOM 2825 O O . ASN A 1 350 ? 8.405 -6.762 -19.344 1.00 88.12 350 ASN A O 1
ATOM 2829 N N . ILE A 1 351 ? 9.354 -6.298 -17.363 1.00 85.06 351 ILE A N 1
ATOM 2830 C CA . ILE A 1 351 ? 9.382 -4.839 -17.545 1.00 85.06 351 ILE A CA 1
ATOM 2831 C C . ILE A 1 351 ? 10.177 -4.460 -18.793 1.00 85.06 351 ILE A C 1
ATOM 2833 O O . ILE A 1 351 ? 9.682 -3.714 -19.636 1.00 85.06 351 ILE A O 1
ATOM 2837 N N . LEU A 1 352 ? 11.367 -5.038 -18.962 1.00 88.12 352 LEU A N 1
ATOM 2838 C CA . LEU A 1 352 ? 12.195 -4.816 -20.142 1.00 88.12 352 LEU A CA 1
ATOM 2839 C C . LEU A 1 352 ? 11.432 -5.100 -21.445 1.00 88.12 352 LEU A C 1
ATOM 2841 O O . LEU A 1 352 ? 11.483 -4.304 -22.379 1.00 88.12 352 LEU A O 1
ATOM 2845 N N . THR A 1 353 ? 10.749 -6.242 -21.514 1.00 86.25 353 THR A N 1
ATOM 2846 C CA . THR A 1 353 ? 10.131 -6.727 -22.757 1.00 86.25 353 THR A CA 1
ATOM 2847 C C . THR A 1 353 ? 8.773 -6.099 -23.049 1.00 86.25 353 THR A C 1
ATOM 2849 O O . THR A 1 353 ? 8.511 -5.751 -24.198 1.00 86.25 353 THR A O 1
ATOM 2852 N N . GLN A 1 354 ? 7.918 -5.948 -22.035 1.00 80.31 354 GLN A N 1
ATOM 2853 C CA . GLN A 1 354 ? 6.554 -5.439 -22.200 1.00 80.31 354 GLN A CA 1
ATOM 2854 C C . GLN A 1 354 ? 6.500 -3.911 -22.214 1.00 80.31 354 GLN A C 1
ATOM 2856 O O . GLN A 1 354 ? 5.734 -3.343 -22.987 1.00 80.31 354 GLN A O 1
ATOM 2861 N N . HIS A 1 355 ? 7.329 -3.252 -21.398 1.00 75.69 355 HIS A N 1
ATOM 2862 C CA . HIS A 1 355 ? 7.191 -1.820 -21.103 1.00 75.69 355 HIS A CA 1
ATOM 2863 C C . HIS A 1 355 ? 8.354 -0.972 -21.627 1.00 75.69 355 HIS A C 1
ATOM 2865 O O . HIS A 1 355 ? 8.167 0.201 -21.916 1.00 75.69 355 HIS A O 1
ATOM 2871 N N . LEU A 1 356 ? 9.547 -1.553 -21.801 1.00 77.94 356 LEU A N 1
ATOM 2872 C CA . LEU A 1 356 ? 10.728 -0.840 -22.315 1.00 77.94 356 LEU A CA 1
ATOM 2873 C C . LEU A 1 356 ? 11.135 -1.280 -23.724 1.00 77.94 356 LEU A C 1
ATOM 2875 O O . LEU A 1 356 ? 12.254 -0.992 -24.137 1.00 77.94 356 LEU A O 1
ATOM 2879 N N . HIS A 1 357 ? 10.289 -2.020 -24.448 1.00 77.25 357 HIS A N 1
ATOM 2880 C CA . HIS A 1 357 ? 10.547 -2.500 -25.818 1.00 77.25 357 HIS A CA 1
ATOM 2881 C C . HIS A 1 357 ? 11.913 -3.187 -26.036 1.00 77.25 357 HIS A C 1
ATOM 2883 O O . HIS A 1 357 ? 12.422 -3.237 -27.157 1.00 77.25 357 HIS A O 1
ATOM 2889 N N . GLY A 1 358 ? 12.532 -3.709 -24.978 1.00 76.75 358 GLY A N 1
ATOM 2890 C CA . GLY A 1 358 ? 13.842 -4.332 -25.041 1.00 76.75 358 GLY A CA 1
ATOM 2891 C C . GLY A 1 358 ? 13.752 -5.784 -25.493 1.00 76.75 358 GLY A C 1
ATOM 2892 O O . GLY A 1 358 ? 12.870 -6.537 -25.082 1.00 76.75 358 GLY A O 1
ATOM 2893 N N . THR A 1 359 ? 14.706 -6.216 -26.312 1.00 82.12 359 THR A N 1
ATOM 2894 C CA . THR A 1 359 ? 14.892 -7.638 -26.621 1.00 82.12 359 THR A CA 1
ATOM 2895 C C . THR A 1 359 ? 15.798 -8.284 -25.586 1.00 82.12 359 THR A C 1
ATOM 2897 O O . THR A 1 359 ? 16.864 -7.750 -25.289 1.00 82.12 359 THR A O 1
ATOM 2900 N N . ILE A 1 360 ? 15.420 -9.461 -25.078 1.00 84.12 360 ILE A N 1
ATOM 2901 C CA . ILE A 1 360 ? 16.296 -10.236 -24.193 1.00 84.12 360 ILE A CA 1
ATOM 2902 C C . ILE A 1 360 ? 17.561 -10.620 -24.965 1.00 84.12 360 ILE A C 1
ATOM 2904 O O . ILE A 1 360 ? 17.490 -11.308 -25.985 1.00 84.12 360 ILE A O 1
ATOM 2908 N N . LEU A 1 361 ? 18.708 -10.189 -24.448 1.00 87.75 361 LEU A N 1
ATOM 2909 C CA . LEU A 1 361 ? 20.021 -10.443 -25.019 1.00 87.75 361 LEU A CA 1
ATOM 2910 C C . LEU A 1 361 ? 20.814 -11.379 -24.096 1.00 87.75 361 LEU A C 1
ATOM 2912 O O . LEU A 1 361 ? 20.796 -11.231 -22.875 1.00 87.75 361 LEU A O 1
ATOM 2916 N N . ASP A 1 362 ? 21.525 -12.348 -24.672 1.00 90.62 362 ASP A N 1
ATOM 2917 C CA . ASP A 1 362 ? 22.524 -13.128 -23.936 1.00 90.62 362 ASP A CA 1
ATOM 2918 C C . ASP A 1 362 ? 23.841 -12.347 -23.937 1.00 90.62 362 ASP A C 1
ATOM 2920 O O . ASP A 1 362 ? 24.624 -12.427 -24.885 1.00 90.62 362 ASP A O 1
ATOM 2924 N N . GLU A 1 363 ? 24.072 -11.577 -22.873 1.00 90.00 363 GLU A N 1
ATOM 2925 C CA . GLU A 1 363 ? 25.255 -10.722 -22.735 1.00 90.00 363 GLU A CA 1
ATOM 2926 C C . GLU A 1 363 ? 26.565 -11.483 -22.955 1.00 90.00 363 GLU A C 1
ATOM 2928 O O . GLU A 1 363 ? 27.454 -11.000 -23.654 1.00 90.00 363 GLU A O 1
ATOM 2933 N N . GLN A 1 364 ? 26.692 -12.693 -22.401 1.00 93.00 364 GLN A N 1
ATOM 2934 C CA . GLN A 1 364 ? 27.928 -13.471 -22.505 1.00 93.00 364 GLN A CA 1
ATOM 2935 C C . GLN A 1 364 ? 28.169 -13.939 -23.934 1.00 93.00 364 GLN A C 1
ATOM 2937 O O . GLN A 1 364 ? 29.308 -13.950 -24.411 1.00 93.00 364 GLN A O 1
ATOM 2942 N N . ARG A 1 365 ? 27.105 -14.354 -24.622 1.00 94.94 365 ARG A N 1
ATOM 2943 C CA . ARG A 1 365 ? 27.186 -14.726 -26.028 1.00 94.94 365 ARG A CA 1
ATOM 2944 C C . ARG A 1 365 ? 27.527 -13.516 -26.892 1.00 94.94 365 ARG A C 1
ATOM 2946 O O . ARG A 1 365 ? 28.461 -13.612 -27.683 1.00 94.94 365 ARG A O 1
ATOM 2953 N N . THR A 1 366 ? 26.847 -12.388 -26.710 1.00 93.69 366 THR A N 1
ATOM 2954 C CA . THR A 1 366 ? 27.100 -11.174 -27.495 1.00 93.69 366 THR A CA 1
ATOM 2955 C C . THR A 1 366 ? 28.512 -10.638 -27.262 1.00 93.69 366 THR A C 1
ATOM 2957 O O . THR A 1 366 ? 29.196 -10.300 -28.222 1.00 93.69 366 THR A O 1
ATOM 2960 N N . GLN A 1 367 ? 29.025 -10.661 -26.028 1.00 94.94 367 GLN A N 1
ATOM 2961 C CA . GLN A 1 367 ? 30.420 -10.303 -25.739 1.00 94.94 367 GLN A CA 1
ATOM 2962 C C . GLN A 1 367 ? 31.424 -11.204 -26.476 1.00 94.94 367 GLN A C 1
ATOM 2964 O O . GLN A 1 367 ? 32.426 -10.716 -27.003 1.00 94.94 367 GLN A O 1
ATOM 2969 N N . LYS A 1 368 ? 31.160 -12.515 -26.558 1.00 96.81 368 LYS A N 1
ATOM 2970 C CA . LYS A 1 368 ? 31.995 -13.447 -27.336 1.00 96.81 368 LYS A CA 1
ATOM 2971 C C . LYS A 1 368 ? 31.913 -13.173 -28.836 1.00 96.81 368 LYS A C 1
ATOM 2973 O O . LYS A 1 368 ? 32.932 -13.256 -29.520 1.00 96.81 368 LYS A O 1
ATOM 2978 N N . GLU A 1 369 ? 30.730 -12.850 -29.349 1.00 96.75 369 GLU A N 1
ATOM 2979 C CA . GLU A 1 369 ? 30.527 -12.490 -30.757 1.00 96.75 369 GLU A CA 1
ATOM 2980 C C . GLU A 1 369 ? 31.273 -11.188 -31.105 1.00 96.75 369 GLU A C 1
ATOM 2982 O O . GLU A 1 369 ? 31.982 -11.160 -32.108 1.00 96.75 369 GLU A O 1
ATOM 2987 N N . ILE A 1 370 ? 31.255 -10.176 -30.225 1.00 96.44 370 ILE A N 1
ATOM 2988 C CA . ILE A 1 370 ? 32.061 -8.947 -30.358 1.00 96.44 370 ILE A CA 1
ATOM 2989 C C . ILE A 1 370 ? 33.559 -9.279 -30.418 1.00 96.44 370 ILE A C 1
ATOM 2991 O O . ILE A 1 370 ? 34.255 -8.845 -31.333 1.00 96.44 370 ILE A O 1
ATOM 2995 N N . GLN A 1 371 ? 34.075 -10.080 -29.479 1.00 97.12 371 GLN A N 1
ATOM 2996 C CA . GLN A 1 371 ? 35.492 -10.475 -29.469 1.00 97.12 371 GLN A CA 1
ATOM 2997 C C . GLN A 1 371 ? 35.889 -11.260 -30.724 1.00 97.12 371 GLN A C 1
ATOM 2999 O O . GLN A 1 371 ? 37.004 -11.110 -31.227 1.00 97.12 371 GLN A O 1
ATOM 3004 N N . THR A 1 372 ? 34.976 -12.084 -31.238 1.00 97.81 372 THR A N 1
ATOM 3005 C CA . THR A 1 372 ? 35.173 -12.841 -32.478 1.00 97.81 372 THR A CA 1
ATOM 3006 C C . THR A 1 372 ? 35.240 -11.904 -33.683 1.00 97.81 372 THR A C 1
ATOM 3008 O O . THR A 1 372 ? 36.154 -12.048 -34.490 1.00 97.81 372 THR A O 1
ATOM 3011 N N . ALA A 1 373 ? 34.343 -10.916 -33.772 1.00 97.19 373 ALA A N 1
ATOM 3012 C CA . ALA A 1 373 ? 34.339 -9.911 -34.835 1.00 97.19 373 ALA A CA 1
ATOM 3013 C C . ALA A 1 373 ? 35.618 -9.052 -34.814 1.00 97.19 373 ALA A C 1
ATOM 3015 O O . ALA A 1 373 ? 36.291 -8.931 -35.834 1.00 97.19 373 ALA A O 1
ATOM 3016 N N . ILE A 1 374 ? 36.043 -8.582 -33.631 1.00 96.94 374 ILE A N 1
ATOM 3017 C CA . ILE A 1 374 ? 37.323 -7.869 -33.450 1.00 96.94 374 ILE A CA 1
ATOM 3018 C C . ILE A 1 374 ? 38.505 -8.737 -33.903 1.00 96.94 374 ILE A C 1
ATOM 3020 O O . ILE A 1 374 ? 39.398 -8.263 -34.600 1.00 96.94 374 ILE A O 1
ATOM 3024 N N . SER A 1 375 ? 38.514 -10.022 -33.532 1.00 97.75 375 SER A N 1
ATOM 3025 C CA . SER A 1 375 ? 39.588 -10.952 -33.918 1.00 97.75 375 SER A CA 1
ATOM 3026 C C . SER A 1 375 ? 39.619 -11.236 -35.424 1.00 97.75 375 SER A C 1
ATOM 3028 O O . SER A 1 375 ? 40.659 -11.630 -35.949 1.00 97.75 375 SER A O 1
ATOM 3030 N N . ALA A 1 376 ? 38.487 -11.055 -36.105 1.00 97.62 376 ALA A N 1
ATOM 3031 C CA . ALA A 1 376 ? 38.336 -11.196 -37.547 1.00 97.62 376 ALA A CA 1
ATOM 3032 C C . ALA A 1 376 ? 38.566 -9.881 -38.322 1.00 97.62 376 ALA A C 1
ATOM 3034 O O . ALA A 1 376 ? 38.412 -9.891 -39.541 1.00 97.62 376 ALA A O 1
ATOM 3035 N N . ASP A 1 377 ? 38.940 -8.786 -37.643 1.00 97.06 377 ASP A N 1
ATOM 3036 C CA . ASP A 1 377 ? 39.048 -7.426 -38.206 1.00 97.06 377 ASP A CA 1
ATOM 3037 C C . ASP A 1 377 ? 37.720 -6.896 -38.796 1.00 97.06 377 ASP A C 1
ATOM 3039 O O . ASP A 1 377 ? 37.697 -6.003 -39.640 1.00 97.06 377 ASP A O 1
ATOM 3043 N N . ASP A 1 378 ? 36.589 -7.443 -38.336 1.00 97.44 378 ASP A N 1
ATOM 3044 C CA . ASP A 1 378 ? 35.235 -7.012 -38.694 1.00 97.44 378 ASP A CA 1
ATOM 3045 C C . ASP A 1 378 ? 34.726 -5.989 -37.666 1.00 97.44 378 ASP A C 1
ATOM 3047 O O . ASP A 1 378 ? 33.949 -6.291 -36.752 1.00 97.44 378 ASP A O 1
ATOM 3051 N N . LEU A 1 379 ? 35.249 -4.765 -37.773 1.00 95.94 379 LEU A N 1
ATOM 3052 C CA . LEU A 1 379 ? 34.960 -3.683 -36.829 1.00 95.94 379 LEU A CA 1
ATOM 3053 C C . LEU A 1 379 ? 33.519 -3.167 -36.932 1.00 95.94 379 LEU A C 1
ATOM 3055 O O . LEU A 1 379 ? 32.978 -2.711 -35.925 1.00 95.94 379 LEU A O 1
ATOM 3059 N N . ASP A 1 380 ? 32.894 -3.272 -38.106 1.00 95.31 380 ASP A N 1
ATOM 3060 C CA . ASP A 1 380 ? 31.511 -2.840 -38.320 1.00 95.31 380 ASP A CA 1
ATOM 3061 C C . ASP A 1 380 ? 30.549 -3.743 -37.535 1.00 95.31 380 ASP A C 1
ATOM 3063 O O . ASP A 1 380 ? 29.777 -3.254 -36.707 1.00 95.31 380 ASP A O 1
ATOM 3067 N N . THR A 1 381 ? 30.677 -5.069 -37.678 1.00 95.06 381 THR A N 1
ATOM 3068 C CA . THR A 1 381 ? 29.883 -6.030 -36.893 1.00 95.06 381 THR A CA 1
ATOM 3069 C C . THR A 1 381 ? 30.158 -5.896 -35.395 1.00 95.06 381 THR A C 1
ATOM 3071 O O . THR A 1 381 ? 29.233 -5.960 -34.581 1.00 95.06 381 THR A O 1
ATOM 3074 N N . ALA A 1 382 ? 31.421 -5.690 -35.001 1.00 95.06 382 ALA A N 1
ATOM 3075 C CA . ALA A 1 382 ? 31.768 -5.472 -33.598 1.00 95.06 382 ALA A CA 1
ATOM 3076 C C . ALA A 1 382 ? 31.081 -4.218 -33.030 1.00 95.06 382 ALA A C 1
ATOM 3078 O O . ALA A 1 382 ? 30.559 -4.258 -31.914 1.00 95.06 382 ALA A O 1
ATOM 3079 N N . SER A 1 383 ? 31.052 -3.129 -33.805 1.00 93.62 383 SER A N 1
ATOM 3080 C CA . SER A 1 383 ? 30.404 -1.873 -33.431 1.00 93.62 383 SER A CA 1
ATOM 3081 C C . SER A 1 383 ? 28.893 -2.051 -33.280 1.00 93.62 383 SER A C 1
ATOM 3083 O O . SER A 1 383 ? 28.341 -1.673 -32.249 1.00 93.62 383 SER A O 1
ATOM 3085 N N . GLU A 1 384 ? 28.226 -2.686 -34.250 1.00 93.00 384 GLU A N 1
ATOM 3086 C CA . GLU A 1 384 ? 26.778 -2.935 -34.195 1.00 93.00 384 GLU A CA 1
ATOM 3087 C C . GLU A 1 384 ? 26.375 -3.804 -32.995 1.00 93.00 384 GLU A C 1
ATOM 3089 O O . GLU A 1 384 ? 25.383 -3.530 -32.315 1.00 93.00 384 GLU A O 1
ATOM 3094 N N . LEU A 1 385 ? 27.136 -4.867 -32.715 1.00 93.12 385 LEU A N 1
ATOM 3095 C CA . LEU A 1 385 ? 26.877 -5.731 -31.562 1.00 93.12 385 LEU A CA 1
ATOM 3096 C C . LEU A 1 385 ? 27.134 -5.002 -30.238 1.00 93.12 385 LEU A C 1
ATOM 3098 O O . LEU A 1 385 ? 26.399 -5.217 -29.273 1.00 93.12 385 LEU A O 1
ATOM 3102 N N . SER A 1 386 ? 28.147 -4.132 -30.190 1.00 94.00 386 SER A N 1
ATOM 3103 C CA . SER A 1 386 ? 28.439 -3.310 -29.015 1.00 94.00 386 SER A CA 1
ATOM 3104 C C . SER A 1 386 ? 27.337 -2.286 -28.743 1.00 94.00 386 SER A C 1
ATOM 3106 O O . SER A 1 386 ? 26.986 -2.085 -27.583 1.00 94.00 386 SER A O 1
ATOM 3108 N N . GLU A 1 387 ? 26.778 -1.655 -29.778 1.00 89.69 387 GLU A N 1
ATOM 3109 C CA . GLU A 1 387 ? 25.665 -0.703 -29.651 1.00 89.69 387 GLU A CA 1
ATOM 3110 C C . GLU A 1 387 ? 24.407 -1.406 -29.121 1.00 89.69 387 GLU A C 1
ATOM 3112 O O . GLU A 1 387 ? 23.821 -0.959 -28.137 1.00 89.69 387 GLU A O 1
ATOM 3117 N N . LYS A 1 388 ? 24.070 -2.583 -29.671 1.00 90.38 388 LYS A N 1
ATOM 3118 C CA . LYS A 1 388 ? 22.963 -3.423 -29.174 1.00 90.38 388 LYS A CA 1
ATOM 3119 C C . LYS A 1 388 ? 23.144 -3.841 -27.717 1.00 90.38 388 LYS A C 1
ATOM 3121 O O . LYS A 1 388 ? 22.181 -3.843 -26.953 1.00 90.38 388 LYS A O 1
ATOM 3126 N N . LEU A 1 389 ? 24.364 -4.214 -27.329 1.00 92.00 389 LEU A N 1
ATOM 3127 C CA . LEU A 1 389 ? 24.668 -4.582 -25.947 1.00 92.00 389 LEU A CA 1
ATOM 3128 C C . LEU A 1 389 ? 24.537 -3.374 -25.009 1.00 92.00 389 LEU A C 1
ATOM 3130 O O . LEU A 1 389 ? 23.961 -3.513 -23.936 1.00 92.00 389 LEU A O 1
ATOM 3134 N N . ALA A 1 390 ? 25.013 -2.195 -25.420 1.00 89.38 390 ALA A N 1
ATOM 3135 C CA . ALA A 1 390 ? 24.890 -0.967 -24.638 1.00 89.38 390 ALA A CA 1
ATOM 3136 C C . ALA A 1 390 ? 23.424 -0.547 -24.444 1.00 89.38 390 ALA A C 1
ATOM 3138 O O . ALA A 1 390 ? 23.026 -0.222 -23.324 1.00 89.38 390 ALA A O 1
ATOM 3139 N N . GLU A 1 391 ? 22.613 -0.607 -25.505 1.00 88.44 391 GLU A N 1
ATOM 3140 C CA . GLU A 1 391 ? 21.175 -0.340 -25.436 1.00 88.44 391 GLU A CA 1
ATOM 3141 C C . GLU A 1 391 ? 20.476 -1.316 -24.481 1.00 88.44 391 GLU A C 1
ATOM 3143 O O . GLU A 1 391 ? 19.741 -0.898 -23.584 1.00 88.44 391 GLU A O 1
ATOM 3148 N N . TYR A 1 392 ? 20.754 -2.616 -24.621 1.00 91.50 392 TYR A N 1
ATOM 3149 C CA . TYR A 1 392 ? 20.220 -3.638 -23.726 1.00 91.50 392 TYR A CA 1
ATOM 3150 C C . TYR A 1 392 ? 20.605 -3.381 -22.262 1.00 91.50 392 TYR A C 1
ATOM 3152 O O . TYR A 1 392 ? 19.728 -3.407 -21.401 1.00 91.50 392 TYR A O 1
ATOM 3160 N N . SER A 1 393 ? 21.878 -3.089 -21.971 1.00 90.69 393 SER A N 1
ATOM 3161 C CA . SER A 1 393 ? 22.342 -2.821 -20.604 1.00 90.69 393 SER A CA 1
ATOM 3162 C C . SER A 1 393 ? 21.653 -1.608 -19.981 1.00 90.69 393 SER A C 1
ATOM 3164 O O . SER A 1 393 ? 21.270 -1.663 -18.816 1.00 90.69 393 SER A O 1
ATOM 3166 N N . VAL A 1 394 ? 21.444 -0.530 -20.745 1.00 87.75 394 VAL A N 1
ATOM 3167 C CA . VAL A 1 394 ? 20.727 0.655 -20.250 1.00 87.75 394 VAL A CA 1
ATOM 3168 C C . VAL A 1 394 ? 19.262 0.333 -19.970 1.00 87.75 394 VAL A C 1
ATOM 3170 O O . VAL A 1 394 ? 18.777 0.629 -18.881 1.00 87.75 394 VAL A O 1
ATOM 3173 N N . ARG A 1 395 ? 18.557 -0.317 -20.906 1.00 88.50 395 ARG A N 1
ATOM 3174 C CA . ARG A 1 395 ? 17.144 -0.684 -20.709 1.00 88.50 395 ARG A CA 1
ATOM 3175 C C . ARG A 1 395 ? 16.967 -1.666 -19.551 1.00 88.50 395 ARG A C 1
ATOM 3177 O O . ARG A 1 395 ? 16.031 -1.519 -18.771 1.00 88.50 395 ARG A O 1
ATOM 3184 N N . MET A 1 396 ? 17.858 -2.649 -19.420 1.00 92.31 396 MET A N 1
ATOM 3185 C CA . MET A 1 396 ? 17.830 -3.590 -18.300 1.00 92.31 396 MET A CA 1
ATOM 3186 C C . MET A 1 396 ? 18.083 -2.872 -16.975 1.00 92.31 396 MET A C 1
ATOM 3188 O O . MET A 1 396 ? 17.342 -3.102 -16.027 1.00 92.31 396 MET A O 1
ATOM 3192 N N . GLY A 1 397 ? 19.045 -1.949 -16.920 1.00 89.19 397 GLY A N 1
ATOM 3193 C CA . GLY A 1 397 ? 19.278 -1.140 -15.724 1.00 89.19 397 GLY A CA 1
ATOM 3194 C C . GLY A 1 397 ? 18.046 -0.320 -15.320 1.00 89.19 397 GLY A C 1
ATOM 3195 O O . GLY A 1 397 ? 17.686 -0.290 -14.144 1.00 89.19 397 GLY A O 1
ATOM 3196 N N . VAL A 1 398 ? 17.334 0.283 -16.284 1.00 83.31 398 VAL A N 1
ATOM 3197 C CA . VAL A 1 398 ? 16.052 0.961 -16.010 1.00 83.31 398 VAL A CA 1
ATOM 3198 C C . VAL A 1 398 ? 15.014 -0.030 -15.479 1.00 83.31 398 VAL A C 1
ATOM 3200 O O . VAL A 1 398 ? 14.351 0.259 -14.484 1.00 83.31 398 VAL A O 1
ATOM 3203 N N . ALA A 1 399 ? 14.894 -1.214 -16.086 1.00 87.12 399 ALA A N 1
ATOM 3204 C CA . ALA A 1 399 ? 13.962 -2.248 -15.640 1.00 87.12 399 ALA A CA 1
ATOM 3205 C C . ALA A 1 399 ? 14.252 -2.729 -14.209 1.00 87.12 399 ALA A C 1
ATOM 3207 O O . ALA A 1 399 ? 13.334 -2.889 -13.401 1.00 87.12 399 ALA A O 1
ATOM 3208 N N . GLU A 1 400 ? 15.525 -2.943 -13.879 1.00 89.31 400 GLU A N 1
ATOM 3209 C CA . GLU A 1 400 ? 15.982 -3.315 -12.541 1.00 89.31 400 GLU A CA 1
ATOM 3210 C C . GLU A 1 400 ? 15.715 -2.199 -11.538 1.00 89.31 400 GLU A C 1
ATOM 3212 O O . GLU A 1 400 ? 15.207 -2.462 -10.453 1.00 89.31 400 GLU A O 1
ATOM 3217 N N . TRP A 1 401 ? 15.978 -0.945 -11.900 1.00 84.81 401 TRP A N 1
ATOM 3218 C CA . TRP A 1 401 ? 15.682 0.197 -11.041 1.00 84.81 401 TRP A CA 1
ATOM 3219 C C . TRP A 1 401 ? 14.180 0.343 -10.746 1.00 84.81 401 TRP A C 1
ATOM 3221 O O . TRP A 1 401 ? 13.803 0.538 -9.584 1.00 84.81 401 TRP A O 1
ATOM 3231 N N . ILE A 1 402 ? 13.310 0.168 -11.750 1.00 79.62 402 ILE A N 1
ATOM 3232 C CA . ILE A 1 402 ? 11.850 0.125 -11.555 1.00 79.62 402 ILE A CA 1
ATOM 3233 C C . ILE A 1 402 ? 11.486 -1.041 -10.628 1.00 79.62 402 ILE A C 1
ATOM 3235 O O . ILE A 1 402 ? 10.753 -0.855 -9.658 1.00 79.62 402 ILE A O 1
ATOM 3239 N N . THR A 1 403 ? 12.044 -2.229 -10.879 1.00 84.56 403 THR A N 1
ATOM 3240 C CA . THR A 1 403 ? 11.822 -3.421 -10.045 1.00 84.56 403 THR A CA 1
ATOM 3241 C C . THR A 1 403 ? 12.221 -3.157 -8.592 1.00 84.56 403 THR A C 1
ATOM 3243 O O . THR A 1 403 ? 11.452 -3.424 -7.679 1.00 84.56 403 THR A O 1
ATOM 3246 N N . ASN A 1 404 ? 13.385 -2.561 -8.352 1.00 84.62 404 ASN A N 1
ATOM 3247 C CA . ASN A 1 404 ? 13.873 -2.258 -7.008 1.00 84.62 404 ASN A CA 1
ATOM 3248 C C . ASN A 1 404 ? 12.970 -1.251 -6.291 1.00 84.62 404 ASN A C 1
ATOM 3250 O O . ASN A 1 404 ? 12.680 -1.408 -5.106 1.00 84.62 404 ASN A O 1
ATOM 3254 N N . SER A 1 405 ? 12.485 -0.246 -7.021 1.00 77.56 405 SER A N 1
ATOM 3255 C CA . SER A 1 405 ? 11.548 0.749 -6.495 1.00 77.56 405 SER A CA 1
ATOM 3256 C C . SER A 1 405 ? 10.208 0.112 -6.103 1.00 77.56 405 SER A C 1
ATOM 3258 O O . SER A 1 405 ? 9.643 0.447 -5.064 1.00 77.56 405 SER A O 1
ATOM 3260 N N . LEU A 1 406 ? 9.731 -0.852 -6.894 1.00 76.50 406 LEU A N 1
ATOM 3261 C CA . LEU A 1 406 ? 8.516 -1.623 -6.618 1.00 76.50 406 LEU A CA 1
ATOM 3262 C C . LEU A 1 406 ? 8.647 -2.498 -5.371 1.00 76.50 406 LEU A C 1
ATOM 3264 O O . LEU A 1 406 ? 7.763 -2.481 -4.516 1.00 76.50 406 LEU A O 1
ATOM 3268 N N . PHE A 1 407 ? 9.752 -3.236 -5.256 1.00 80.06 407 PHE A N 1
ATOM 3269 C CA . PHE A 1 407 ? 10.033 -4.072 -4.089 1.00 80.06 407 PHE A CA 1
ATOM 3270 C C . PHE A 1 407 ? 10.120 -3.233 -2.816 1.00 80.06 407 PHE A C 1
ATOM 3272 O O . PHE A 1 407 ? 9.438 -3.539 -1.842 1.00 80.06 407 PHE A O 1
ATOM 3279 N N . SER A 1 408 ? 10.861 -2.121 -2.865 1.00 78.06 408 SER A N 1
ATOM 3280 C CA . SER A 1 408 ? 10.971 -1.172 -1.753 1.00 78.06 408 SER A CA 1
ATOM 3281 C C . SER A 1 408 ? 9.596 -0.736 -1.237 1.00 78.06 408 SER A C 1
ATOM 3283 O O . SER A 1 408 ? 9.353 -0.750 -0.035 1.00 78.06 408 SER A O 1
ATOM 3285 N N . ALA A 1 409 ? 8.658 -0.429 -2.136 1.00 73.12 409 ALA A N 1
ATOM 3286 C CA . ALA A 1 409 ? 7.314 0.007 -1.760 1.00 73.12 409 ALA A CA 1
ATOM 3287 C C . ALA A 1 409 ? 6.407 -1.098 -1.220 1.00 73.12 409 ALA A C 1
ATOM 3289 O O . ALA A 1 409 ? 5.533 -0.846 -0.396 1.00 73.12 409 ALA A O 1
ATOM 3290 N N . ILE A 1 410 ? 6.581 -2.334 -1.679 1.00 76.12 410 ILE A N 1
ATOM 3291 C CA . ILE A 1 410 ? 5.802 -3.466 -1.167 1.00 76.12 410 ILE A CA 1
ATOM 3292 C C . ILE A 1 410 ? 6.309 -3.886 0.219 1.00 76.12 410 ILE A C 1
ATOM 3294 O O . ILE A 1 410 ? 5.517 -4.330 1.050 1.00 76.12 410 ILE A O 1
ATOM 3298 N N . GLU A 1 411 ? 7.599 -3.685 0.491 1.00 76.12 411 GLU A N 1
ATOM 3299 C CA . GLU A 1 411 ? 8.223 -3.923 1.796 1.00 76.12 411 GLU A CA 1
ATOM 3300 C C . GLU A 1 411 ? 7.915 -2.832 2.837 1.00 76.12 411 GLU A C 1
ATOM 3302 O O . GLU A 1 411 ? 8.200 -3.015 4.026 1.00 76.12 411 GLU A O 1
ATOM 3307 N N . THR A 1 412 ? 7.318 -1.702 2.436 1.00 81.00 412 THR A N 1
ATOM 3308 C CA . THR A 1 412 ? 6.900 -0.664 3.382 1.00 81.00 412 THR A CA 1
ATOM 3309 C C . THR A 1 412 ? 5.583 -1.012 4.085 1.00 81.00 412 THR A C 1
ATOM 3311 O O . THR A 1 412 ? 5.011 -2.104 4.015 1.00 81.00 412 THR A O 1
ATOM 3314 N N . SER A 1 413 ? 5.122 -0.055 4.881 1.00 83.38 413 SER A N 1
ATOM 3315 C CA . SER A 1 413 ? 3.824 -0.107 5.521 1.00 83.38 413 SER A CA 1
ATOM 3316 C C . SER A 1 413 ? 3.162 1.248 5.394 1.00 83.38 413 SER A C 1
ATOM 3318 O O . SER A 1 413 ? 3.807 2.285 5.561 1.00 83.38 413 SER A O 1
ATOM 3320 N N . GLU A 1 414 ? 1.857 1.220 5.194 1.00 85.00 414 GLU A N 1
ATOM 3321 C CA . GLU A 1 414 ? 1.054 2.404 4.954 1.00 85.00 414 GLU A CA 1
ATOM 3322 C C . GLU A 1 414 ? 0.181 2.725 6.157 1.00 85.00 414 GLU A C 1
ATOM 3324 O O . GLU A 1 414 ? -0.211 1.848 6.938 1.00 85.00 414 GLU A O 1
ATOM 3329 N N . VAL A 1 415 ? -0.106 4.014 6.332 1.00 88.00 415 VAL A N 1
ATOM 3330 C CA . VAL A 1 415 ? -0.939 4.495 7.432 1.00 88.00 415 VAL A CA 1
ATOM 3331 C C . VAL A 1 415 ? -2.375 4.651 6.957 1.00 88.00 415 VAL A C 1
ATOM 3333 O O . VAL A 1 415 ? -2.663 5.384 6.017 1.00 88.00 415 VAL A O 1
ATOM 3336 N N . ILE A 1 416 ? -3.297 4.013 7.670 1.00 88.25 416 ILE A N 1
ATOM 3337 C CA . ILE A 1 416 ? -4.731 4.187 7.471 1.00 88.25 416 ILE A CA 1
ATOM 3338 C C . ILE A 1 416 ? -5.292 4.972 8.643 1.00 88.25 416 ILE A C 1
ATOM 3340 O O . ILE A 1 416 ? -5.205 4.533 9.794 1.00 88.25 416 ILE A O 1
ATOM 3344 N N . THR A 1 417 ? -5.901 6.116 8.342 1.00 90.12 417 THR A N 1
ATOM 3345 C CA . THR A 1 417 ? -6.581 6.957 9.326 1.00 90.12 417 THR A CA 1
ATOM 3346 C C . THR A 1 417 ? -8.092 6.821 9.195 1.00 90.12 417 THR A C 1
ATOM 3348 O O . THR A 1 417 ? -8.649 6.908 8.103 1.00 90.12 417 THR A O 1
ATOM 3351 N N . PHE A 1 418 ? -8.767 6.618 10.321 1.00 91.44 418 PHE A N 1
ATOM 3352 C CA . PHE A 1 418 ? -10.221 6.529 10.410 1.00 91.44 418 PHE A CA 1
ATOM 3353 C C . PHE A 1 418 ? -10.707 7.112 11.738 1.00 91.44 418 PHE A C 1
ATOM 3355 O O . PHE A 1 418 ? -9.940 7.278 12.685 1.00 91.44 418 PHE A O 1
ATOM 3362 N N . THR A 1 419 ? -11.996 7.425 11.825 1.00 92.56 419 THR A N 1
ATOM 3363 C CA . THR A 1 419 ? -12.620 7.877 13.071 1.00 92.56 419 THR A CA 1
ATOM 3364 C C . THR A 1 419 ? -13.350 6.728 13.755 1.00 92.56 419 THR A C 1
ATOM 3366 O O . THR A 1 419 ? -13.928 5.864 13.093 1.00 92.56 419 THR A O 1
ATOM 3369 N N . ILE A 1 420 ? -13.329 6.703 15.086 1.00 92.62 420 ILE A N 1
ATOM 3370 C CA . ILE A 1 420 ? -14.028 5.705 15.902 1.00 92.62 420 ILE A CA 1
ATOM 3371 C C . ILE A 1 420 ? -14.568 6.346 17.185 1.00 92.62 420 ILE A C 1
ATOM 3373 O O . ILE A 1 420 ? -13.854 7.140 17.803 1.00 92.62 420 ILE A O 1
ATOM 3377 N N . PRO A 1 421 ? -15.794 6.008 17.617 1.00 92.56 421 PRO A N 1
ATOM 3378 C CA . PRO A 1 421 ? -16.264 6.370 18.940 1.00 92.56 421 PRO A CA 1
ATOM 3379 C C . PRO A 1 421 ? -15.378 5.791 20.046 1.00 92.56 421 PRO A C 1
ATOM 3381 O O . PRO A 1 421 ? -15.114 4.582 20.038 1.00 92.56 421 PRO A O 1
ATOM 3384 N N . PRO A 1 422 ? -14.919 6.600 21.024 1.00 88.00 422 PRO A N 1
ATOM 3385 C CA . PRO A 1 422 ? -14.053 6.134 22.104 1.00 88.00 422 PRO A CA 1
ATOM 3386 C C . PRO A 1 422 ? -14.594 4.905 22.829 1.00 88.00 422 PRO A C 1
ATOM 3388 O O . PRO A 1 422 ? -13.811 4.057 23.247 1.00 88.00 422 PRO A O 1
ATOM 3391 N N . ILE A 1 423 ? -15.920 4.777 22.923 1.00 87.69 423 ILE A N 1
ATOM 3392 C CA . ILE A 1 423 ? -16.605 3.666 23.585 1.00 87.69 423 ILE A CA 1
ATOM 3393 C C . ILE A 1 423 ? -16.362 2.307 22.914 1.00 87.69 423 ILE A C 1
ATOM 3395 O O . ILE A 1 423 ? -16.390 1.278 23.587 1.00 87.69 423 ILE A O 1
ATOM 3399 N N . PHE A 1 424 ? -16.053 2.278 21.614 1.00 89.00 424 PHE A N 1
ATOM 3400 C CA . PHE A 1 424 ? -15.765 1.036 20.892 1.00 89.00 424 PHE A CA 1
ATOM 3401 C C . PHE A 1 424 ? -14.324 0.565 21.050 1.00 89.00 424 PHE A C 1
ATOM 3403 O O . PHE A 1 424 ? -14.054 -0.619 20.865 1.00 89.00 424 PHE A O 1
ATOM 3410 N N . ILE A 1 425 ? -13.400 1.436 21.460 1.00 85.12 425 ILE A N 1
ATOM 3411 C CA . ILE A 1 425 ? -12.007 1.043 21.706 1.00 85.12 425 ILE A CA 1
ATOM 3412 C C . ILE A 1 425 ? -11.928 0.017 22.853 1.00 85.12 425 ILE A C 1
ATOM 3414 O O . ILE A 1 425 ? -11.336 -1.043 22.656 1.00 85.12 425 ILE A O 1
ATOM 3418 N N . PRO A 1 426 ? -12.566 0.239 24.020 1.00 79.44 426 PRO A N 1
ATOM 3419 C CA . PRO A 1 426 ? -12.674 -0.782 25.053 1.00 79.44 426 PRO A CA 1
ATOM 3420 C C . PRO A 1 426 ? -13.378 -2.066 24.610 1.00 79.44 426 PRO A C 1
ATOM 3422 O O . PRO A 1 426 ? -12.956 -3.150 25.006 1.00 79.44 426 PRO A O 1
ATOM 3425 N N . ILE A 1 427 ? -14.421 -1.972 23.775 1.00 81.06 427 ILE A N 1
ATOM 3426 C CA . ILE A 1 427 ? -15.111 -3.154 23.228 1.00 81.06 427 ILE A CA 1
ATOM 3427 C C . ILE A 1 427 ? -14.134 -3.995 22.403 1.00 81.06 427 ILE A C 1
ATOM 3429 O O . ILE A 1 427 ? -14.025 -5.201 22.630 1.00 81.06 427 ILE A O 1
ATOM 3433 N N . LEU A 1 428 ? -13.370 -3.359 21.514 1.00 78.00 428 LEU A N 1
ATOM 3434 C CA . LEU A 1 428 ? -12.329 -4.014 20.724 1.00 78.00 428 LEU A CA 1
ATOM 3435 C C . LEU A 1 428 ? -11.244 -4.628 21.620 1.00 78.00 428 LEU A C 1
ATOM 3437 O O . LEU A 1 428 ? -10.912 -5.797 21.443 1.00 78.00 428 LEU A O 1
ATOM 3441 N N . ASN A 1 429 ? -10.772 -3.899 22.635 1.00 73.00 429 ASN A N 1
ATOM 3442 C CA . ASN A 1 429 ? -9.766 -4.392 23.580 1.00 73.00 429 ASN A CA 1
ATOM 3443 C C . ASN A 1 429 ? -10.271 -5.586 24.412 1.00 73.00 429 ASN A C 1
ATOM 3445 O O . ASN A 1 429 ? -9.506 -6.498 24.706 1.00 73.00 429 ASN A O 1
ATOM 3449 N N . SER A 1 430 ? -11.557 -5.613 24.778 1.00 66.81 430 SER A N 1
ATOM 3450 C CA . SER A 1 430 ? -12.150 -6.693 25.586 1.00 66.81 430 SER A CA 1
ATOM 3451 C C . SER A 1 430 ? -12.258 -8.030 24.844 1.00 66.81 430 SER A C 1
ATOM 3453 O O . SER A 1 430 ? -12.303 -9.089 25.468 1.00 66.81 430 SER A O 1
ATOM 3455 N N . LEU A 1 431 ? -12.274 -7.992 23.509 1.00 59.47 431 LEU A N 1
ATOM 3456 C CA . LEU A 1 431 ? -12.215 -9.177 22.652 1.00 59.47 431 LEU A CA 1
ATOM 3457 C C . LEU A 1 431 ? -10.799 -9.704 22.445 1.00 59.47 431 LEU A C 1
ATOM 3459 O O . LEU A 1 431 ? -10.611 -10.816 21.944 1.00 59.47 431 LEU A O 1
ATOM 3463 N N . GLN A 1 432 ? -9.808 -8.870 22.723 1.00 57.75 432 GLN A N 1
ATOM 3464 C CA . GLN A 1 432 ? -8.440 -9.117 22.345 1.00 57.75 432 GLN A CA 1
ATOM 3465 C C . GLN A 1 432 ? -7.742 -9.801 23.513 1.00 57.75 432 GLN A C 1
ATOM 3467 O O . GLN A 1 432 ? -7.346 -9.172 24.488 1.00 57.75 432 GLN A O 1
ATOM 3472 N N . GLU A 1 433 ? -7.527 -11.109 23.370 1.00 53.25 433 GLU A N 1
ATOM 3473 C CA . GLU A 1 433 ? -6.440 -11.848 24.023 1.00 53.25 433 GLU A CA 1
ATOM 3474 C C . GLU A 1 433 ? -5.069 -11.229 23.626 1.00 53.25 433 GLU A C 1
ATOM 3476 O O . GLU A 1 433 ? -4.252 -11.876 22.979 1.00 53.25 433 GLU A O 1
ATOM 3481 N N . ASN A 1 434 ? -4.835 -9.945 23.926 1.00 50.66 434 ASN A N 1
ATOM 3482 C CA . ASN A 1 434 ? -3.664 -9.125 23.578 1.00 50.66 434 ASN A CA 1
ATOM 3483 C C . ASN A 1 434 ? -3.396 -8.832 22.084 1.00 50.66 434 ASN A C 1
ATOM 3485 O O . ASN A 1 434 ? -2.290 -8.421 21.744 1.00 50.66 434 ASN A O 1
ATOM 3489 N N . LYS A 1 435 ? -4.362 -9.013 21.181 1.00 61.12 435 LYS A N 1
ATOM 3490 C CA . LYS A 1 435 ? -4.184 -8.727 19.739 1.00 61.12 435 LYS A CA 1
ATOM 3491 C C . LYS A 1 435 ? -4.451 -7.255 19.419 1.00 61.12 435 LYS A C 1
ATOM 3493 O O . LYS A 1 435 ? -5.309 -6.683 20.063 1.00 61.12 435 LYS A O 1
ATOM 3498 N N . GLN A 1 436 ? -3.752 -6.631 18.474 1.00 72.50 436 GLN A N 1
ATOM 3499 C CA . GLN A 1 436 ? -3.957 -5.214 18.119 1.00 72.50 436 GLN A CA 1
ATOM 3500 C C . GLN A 1 436 ? -4.952 -5.055 16.948 1.00 72.50 436 GLN A C 1
ATOM 3502 O O . GLN A 1 436 ? -5.345 -6.035 16.318 1.00 72.50 436 GLN A O 1
ATOM 3507 N N . ILE A 1 437 ? -5.397 -3.823 16.650 1.00 77.56 437 ILE A N 1
ATOM 3508 C CA . ILE A 1 437 ? -6.272 -3.538 15.490 1.00 77.56 437 ILE A CA 1
ATOM 3509 C C . ILE A 1 437 ? -5.669 -4.037 14.157 1.00 77.56 437 ILE A C 1
ATOM 3511 O O . ILE A 1 437 ? -6.428 -4.634 13.396 1.00 77.56 437 ILE A O 1
ATOM 3515 N N . PRO A 1 438 ? -4.359 -3.873 13.867 1.00 78.56 438 PRO A N 1
ATOM 3516 C CA . PRO A 1 438 ? -3.742 -4.452 12.668 1.00 78.56 438 PRO A CA 1
ATOM 3517 C C . PRO A 1 438 ? -3.998 -5.960 12.514 1.00 78.56 438 PRO A C 1
ATOM 3519 O O . PRO A 1 438 ? -4.434 -6.397 11.454 1.00 78.56 438 PRO A O 1
ATOM 3522 N N . ASP A 1 439 ? -3.893 -6.740 13.594 1.00 79.44 439 ASP A N 1
ATOM 3523 C CA . ASP A 1 439 ? -4.159 -8.187 13.561 1.00 79.44 439 ASP A CA 1
ATOM 3524 C C . ASP A 1 439 ? -5.616 -8.523 13.189 1.00 79.44 439 ASP A C 1
ATOM 3526 O O . ASP A 1 439 ? -5.911 -9.624 12.718 1.00 79.44 439 ASP A O 1
ATOM 3530 N N . LEU A 1 440 ? -6.566 -7.622 13.476 1.00 77.25 440 LEU A N 1
ATOM 3531 C CA . LEU A 1 440 ? -7.966 -7.794 13.077 1.00 77.25 440 LEU A CA 1
ATOM 3532 C C . LEU A 1 440 ? -8.148 -7.555 11.583 1.00 77.25 440 LEU A C 1
ATOM 3534 O O . LEU A 1 440 ? -8.917 -8.284 10.961 1.00 77.25 440 LEU A O 1
ATOM 3538 N N . VAL A 1 441 ? -7.443 -6.566 11.033 1.00 80.50 441 VAL A N 1
ATOM 3539 C CA . VAL A 1 441 ? -7.437 -6.273 9.596 1.00 80.50 441 VAL A CA 1
ATOM 3540 C C . VAL A 1 441 ? -6.937 -7.492 8.830 1.00 80.50 441 VAL A C 1
ATOM 3542 O O . VAL A 1 441 ? -7.646 -7.997 7.964 1.00 80.50 441 VAL A O 1
ATOM 3545 N N . GLU A 1 442 ? -5.770 -8.020 9.203 1.00 77.44 442 GLU A N 1
ATOM 3546 C CA . GLU A 1 442 ? -5.171 -9.179 8.530 1.00 77.44 442 GLU A CA 1
ATOM 3547 C C . GLU A 1 442 ? -6.078 -10.410 8.604 1.00 77.44 442 GLU A C 1
ATOM 3549 O O . GLU A 1 442 ? -6.393 -11.023 7.587 1.00 77.44 442 GLU A O 1
ATOM 3554 N N . ARG A 1 443 ? -6.608 -10.731 9.792 1.00 77.75 443 ARG A N 1
ATOM 3555 C CA . ARG A 1 443 ? -7.530 -11.870 9.934 1.00 77.75 443 ARG A CA 1
ATOM 3556 C C . ARG A 1 443 ? -8.828 -11.713 9.170 1.00 77.75 443 ARG A C 1
ATOM 3558 O O . ARG A 1 443 ? -9.447 -12.726 8.856 1.00 77.75 443 ARG A O 1
ATOM 3565 N N . TYR A 1 444 ? -9.315 -10.487 9.012 1.00 76.25 444 TYR A N 1
ATOM 3566 C CA . TYR A 1 444 ? -10.524 -10.247 8.242 1.00 76.25 444 TYR A CA 1
ATOM 3567 C C . TYR A 1 444 ? -10.269 -10.575 6.775 1.00 76.25 444 TYR A C 1
ATOM 3569 O O . TYR A 1 444 ? -11.001 -11.369 6.192 1.00 76.25 444 TYR A O 1
ATOM 3577 N N . LEU A 1 445 ? -9.183 -10.033 6.224 1.00 75.19 445 LEU A N 1
ATOM 3578 C CA . LEU A 1 445 ? -8.804 -10.243 4.831 1.00 75.19 445 LEU A CA 1
ATOM 3579 C C . LEU A 1 445 ? -8.502 -11.719 4.530 1.00 75.19 445 LEU A C 1
ATOM 3581 O O . LEU A 1 445 ? -8.849 -12.188 3.457 1.00 75.19 445 LEU A O 1
ATOM 3585 N N . GLN A 1 446 ? -7.980 -12.474 5.502 1.00 73.56 446 GLN A N 1
ATOM 3586 C CA . GLN A 1 446 ? -7.771 -13.926 5.387 1.00 73.56 446 GLN A CA 1
ATOM 3587 C C . GLN A 1 446 ? -9.053 -14.779 5.516 1.00 73.56 446 GLN A C 1
ATOM 3589 O O . GLN A 1 446 ? -8.998 -15.988 5.315 1.00 73.56 446 GLN A O 1
ATOM 3594 N N . LYS A 1 447 ? -10.193 -14.210 5.941 1.00 64.56 447 LYS A N 1
ATOM 3595 C CA . LYS A 1 447 ? -11.446 -14.951 6.212 1.00 64.56 447 LYS A CA 1
ATOM 3596 C C . LYS A 1 447 ? -12.574 -14.704 5.212 1.00 64.56 447 LYS A C 1
ATOM 3598 O O . LYS A 1 447 ? -13.581 -15.402 5.294 1.00 64.56 447 LYS A O 1
ATOM 3603 N N . GLU A 1 448 ? -12.460 -13.694 4.352 1.00 49.91 448 GLU A N 1
ATOM 3604 C CA . GLU A 1 448 ? -13.437 -13.413 3.285 1.00 49.91 448 GLU A CA 1
ATOM 3605 C C . GLU A 1 448 ? -13.171 -14.187 1.979 1.00 49.91 448 GLU A C 1
ATOM 3607 O O . GLU A 1 448 ? -13.828 -13.936 0.969 1.00 49.91 448 GLU A O 1
ATOM 3612 N N . GLN A 1 449 ? -12.261 -15.159 2.018 1.00 41.50 449 GLN A N 1
ATOM 3613 C CA . GLN A 1 449 ? -12.057 -16.186 0.994 1.00 41.50 449 GLN A CA 1
ATOM 3614 C C . GLN A 1 449 ? -12.603 -17.526 1.496 1.00 41.50 449 GLN A C 1
ATOM 3616 O O . GLN A 1 449 ? -13.082 -18.313 0.647 1.00 41.50 449 GLN A O 1
#

Secondary structure (DSSP, 8-state):
-----PPP-EE-GGGHHHHHHHHHHHT-EEEEETTEEEEE-HHHHHHHHHHHHHTT-HHHHHHHHHHHHS--PPPHHHHH--EEEEEEEEHHHHHHHHHHHHHTTB-HHHHIIIIIIHHHHHHHHHHHHT-TTS-HHHHHHHHHHHHHHTSPPB----EE---------HHHHHHHHHHHHHHHHHHHHHTT--HHHHHHHHHHHS-GGGSTTHHHHHH-SS--HHHHHHHHSSS---EEEETTEEEEEEEEEE-TTGGGS-HHHHHHHHHHH-HHHHHHHHHHHHHHH--SS--TTT--S-TTSSSS--SS--SEEEEEEEEEEEEETTEEEETTEE-SGGGHHHHHHHHHHHTS-PPP--HHHHHHHHHHHHHTT-HHHHHHHHHHHHHHHHHHHHHHHHHHHHHHHHSSEEEEEEEE-TTHHHHHHHT-SS--HHHHHHHHHTT--